Protein AF-A0A0E3UTZ9-F1 (afdb_monomer_lite)

Organism: NCBI:txid187101

Structure (mmCIF, N/CA/C/O backbone):
data_AF-A0A0E3UTZ9-F1
#
_entry.id   AF-A0A0E3UTZ9-F1
#
loop_
_atom_site.group_PDB
_atom_site.id
_atom_site.type_symbol
_atom_site.label_atom_id
_atom_site.label_alt_id
_atom_site.label_comp_id
_atom_site.label_asym_id
_atom_site.label_entity_id
_atom_site.label_seq_id
_atom_site.pdbx_PDB_ins_code
_atom_site.Cartn_x
_atom_site.Cartn_y
_atom_site.Cartn_z
_atom_site.occupancy
_atom_site.B_iso_or_equiv
_atom_site.auth_seq_id
_atom_site.auth_comp_id
_atom_site.auth_asym_id
_atom_site.auth_atom_id
_atom_site.pdbx_PDB_model_num
ATOM 1 N N . MET A 1 1 ? -13.795 -30.213 30.482 1.00 36.94 1 MET A N 1
ATOM 2 C CA . MET A 1 1 ? -14.252 -29.826 31.831 1.00 36.94 1 MET A CA 1
ATOM 3 C C . MET A 1 1 ? -15.065 -28.550 31.683 1.00 36.94 1 MET A C 1
ATOM 5 O O . MET A 1 1 ? -14.482 -27.525 31.380 1.00 36.94 1 MET A O 1
ATOM 9 N N . ILE A 1 2 ? -16.393 -28.628 31.781 1.00 36.03 2 ILE A N 1
ATOM 10 C CA . ILE A 1 2 ? -17.284 -27.464 31.931 1.00 36.03 2 ILE A CA 1
ATOM 11 C C . ILE A 1 2 ? -18.056 -27.757 33.219 1.00 36.03 2 ILE A C 1
ATOM 13 O O . ILE A 1 2 ? -19.123 -28.358 33.178 1.00 36.03 2 ILE A O 1
ATOM 17 N N . THR A 1 3 ? -17.441 -27.513 34.377 1.00 39.97 3 THR A N 1
ATOM 18 C CA . THR A 1 3 ? -18.009 -27.911 35.681 1.00 39.97 3 THR A CA 1
ATOM 19 C C . THR A 1 3 ? -18.808 -26.800 36.362 1.00 39.97 3 THR A C 1
ATOM 21 O O . THR A 1 3 ? -19.448 -27.060 37.374 1.00 39.97 3 THR A O 1
ATOM 24 N N . SER A 1 4 ? -18.854 -25.588 35.801 1.00 53.56 4 SER A N 1
ATOM 25 C CA . SER A 1 4 ? -19.765 -24.533 36.256 1.00 53.56 4 SER A CA 1
ATOM 26 C C . SER A 1 4 ? -20.076 -23.536 35.134 1.00 53.56 4 SER A C 1
ATOM 28 O O . SER A 1 4 ? -19.245 -22.721 34.741 1.00 53.56 4 SER A O 1
ATOM 30 N N . VAL A 1 5 ? -21.301 -23.600 34.610 1.00 53.91 5 VAL A N 1
ATOM 31 C CA . VAL A 1 5 ? -21.912 -22.490 33.866 1.00 53.91 5 VAL A CA 1
ATOM 32 C C . VAL A 1 5 ? -22.818 -21.777 34.858 1.00 53.91 5 VAL A C 1
ATOM 34 O O . VAL A 1 5 ? -23.800 -22.358 35.315 1.00 53.91 5 VAL A O 1
ATOM 37 N N . GLY A 1 6 ? -22.449 -20.562 35.258 1.00 55.81 6 GLY A N 1
ATOM 38 C CA . GLY A 1 6 ? -23.242 -19.745 36.171 1.00 55.81 6 GLY A CA 1
ATOM 39 C C . GLY A 1 6 ? -23.854 -18.554 35.445 1.00 55.81 6 GLY A C 1
ATOM 40 O O . GLY A 1 6 ? -23.197 -17.926 34.616 1.00 55.81 6 GLY A O 1
ATOM 41 N N . TYR A 1 7 ? -25.093 -18.207 35.787 1.00 58.12 7 TYR A N 1
ATOM 42 C CA . TYR A 1 7 ? -25.580 -16.848 35.560 1.00 58.12 7 TYR A CA 1
ATOM 43 C C . TYR A 1 7 ? -24.961 -15.924 36.609 1.00 58.12 7 TYR A C 1
ATOM 45 O O . TYR A 1 7 ? -24.651 -16.350 37.729 1.00 58.12 7 TYR A O 1
ATOM 53 N N . ALA A 1 8 ? -24.757 -14.657 36.260 1.00 57.50 8 ALA A N 1
ATOM 54 C CA . ALA A 1 8 ? -24.293 -13.674 37.224 1.00 57.50 8 ALA A CA 1
ATOM 55 C C . ALA A 1 8 ? -25.352 -13.473 38.325 1.00 57.50 8 ALA A C 1
ATOM 57 O O . ALA A 1 8 ? -26.306 -12.725 38.158 1.00 57.50 8 ALA A O 1
ATOM 58 N N . ASP A 1 9 ? -25.187 -14.165 39.453 1.00 49.84 9 ASP A N 1
ATOM 59 C CA . ASP A 1 9 ? -26.020 -13.990 40.646 1.00 49.84 9 ASP A CA 1
ATOM 60 C C . ASP A 1 9 ? -25.727 -12.620 41.280 1.00 49.84 9 ASP A C 1
ATOM 62 O O . ASP A 1 9 ? -24.801 -12.472 42.088 1.00 49.84 9 ASP A O 1
ATOM 66 N N . THR A 1 10 ? -26.436 -11.587 40.818 1.00 54.41 10 THR A N 1
ATOM 67 C CA . THR A 1 10 ? -26.359 -10.223 41.345 1.00 54.41 10 THR A CA 1
ATOM 68 C C . THR A 1 10 ? -27.763 -9.655 41.563 1.00 54.41 10 THR A C 1
ATOM 70 O O . THR A 1 10 ? -28.728 -10.042 40.914 1.00 54.41 10 THR A O 1
ATOM 73 N N . LYS A 1 11 ? -27.903 -8.693 42.481 1.00 48.69 11 LYS A N 1
ATOM 74 C CA . LYS A 1 11 ? -29.161 -7.941 42.646 1.00 48.69 11 LYS A CA 1
ATOM 75 C C . LYS A 1 11 ? -29.351 -6.855 41.572 1.00 48.69 11 LYS A C 1
ATOM 77 O O . LYS A 1 11 ? -30.368 -6.167 41.592 1.00 48.69 11 LYS A O 1
ATOM 82 N N . ASP A 1 12 ? -28.386 -6.681 40.666 1.00 56.22 12 ASP A N 1
ATOM 83 C CA . ASP A 1 12 ? -28.421 -5.672 39.611 1.00 56.22 12 ASP A CA 1
ATOM 84 C C . ASP A 1 12 ? -29.036 -6.274 38.338 1.00 56.22 12 ASP A C 1
ATOM 86 O O . ASP A 1 12 ? -28.449 -7.133 37.678 1.00 56.22 12 ASP A O 1
ATOM 90 N N . PHE A 1 13 ? -30.235 -5.806 37.982 1.00 55.22 13 PHE A N 1
ATOM 91 C CA . PHE A 1 13 ? -30.976 -6.250 36.795 1.00 55.22 13 PHE A CA 1
ATOM 92 C C . PHE A 1 13 ? -30.159 -6.127 35.495 1.00 55.22 13 PHE A C 1
ATOM 94 O O . PHE A 1 13 ? -30.425 -6.838 34.528 1.00 55.22 13 PHE A O 1
ATOM 101 N N . VAL A 1 14 ? -29.149 -5.250 35.470 1.00 58.44 14 VAL A N 1
ATOM 102 C CA . VAL A 1 14 ? -28.264 -5.050 34.317 1.00 58.44 14 VAL A CA 1
ATOM 103 C C . VAL A 1 14 ? -27.246 -6.185 34.151 1.00 58.44 14 VAL A C 1
ATOM 105 O O . VAL A 1 14 ? -26.735 -6.369 33.057 1.00 58.44 14 VAL A O 1
ATOM 108 N N . ILE A 1 15 ? -26.954 -6.982 35.179 1.00 60.25 15 ILE A N 1
ATOM 109 C CA . ILE A 1 15 ? -25.893 -8.004 35.117 1.00 60.25 15 ILE A CA 1
ATOM 110 C C . ILE A 1 15 ? -26.485 -9.423 34.982 1.00 60.25 15 ILE A C 1
ATOM 112 O O . ILE A 1 15 ? -25.818 -10.331 34.484 1.00 60.25 15 ILE A O 1
ATOM 116 N N . ASN A 1 16 ? -27.765 -9.610 35.323 1.00 60.16 16 ASN A N 1
ATOM 117 C CA . ASN A 1 16 ? -28.426 -10.920 35.458 1.00 60.16 16 ASN A CA 1
ATOM 118 C C . ASN A 1 16 ? -28.477 -11.804 34.197 1.00 60.16 16 ASN A C 1
ATOM 120 O O . ASN A 1 16 ? -28.727 -13.000 34.317 1.00 60.16 16 ASN A O 1
ATOM 124 N N . ASN A 1 17 ? -28.194 -11.265 33.008 1.00 73.56 17 ASN A N 1
ATOM 125 C CA . ASN A 1 17 ? -28.229 -12.026 31.751 1.00 73.56 17 ASN A CA 1
ATOM 126 C C . ASN A 1 17 ? -26.839 -12.369 31.188 1.00 73.56 17 ASN A C 1
ATOM 128 O O . ASN A 1 17 ? -26.723 -12.720 30.016 1.00 73.56 17 ASN A O 1
ATOM 132 N N . ASN A 1 18 ? -25.774 -12.236 31.979 1.00 79.94 18 ASN A N 1
ATOM 133 C CA . ASN A 1 18 ? -24.441 -12.672 31.564 1.00 79.94 18 ASN A CA 1
ATOM 134 C C . ASN A 1 18 ? -24.238 -14.170 31.836 1.00 79.94 18 ASN A C 1
ATOM 136 O O . ASN A 1 18 ? -24.631 -14.671 32.893 1.00 79.94 18 ASN A O 1
ATOM 140 N N . ILE A 1 19 ? -23.575 -14.859 30.905 1.00 83.06 19 ILE A N 1
ATOM 141 C CA . ILE A 1 19 ? -23.063 -16.225 31.073 1.00 83.06 19 ILE A CA 1
ATOM 142 C C . ILE A 1 19 ? -21.615 -16.115 31.545 1.00 83.06 19 ILE A C 1
ATOM 144 O O . ILE A 1 19 ? -20.785 -15.556 30.830 1.00 83.06 19 ILE A O 1
ATOM 148 N N . ILE A 1 20 ? -21.307 -16.647 32.730 1.00 79.06 20 ILE A N 1
ATOM 149 C CA . ILE A 1 20 ? -19.960 -16.596 33.310 1.00 79.06 20 ILE A CA 1
ATOM 150 C C . ILE A 1 20 ? -19.434 -18.022 33.510 1.00 79.06 20 ILE A C 1
ATOM 152 O O . ILE A 1 20 ? -20.019 -18.824 34.244 1.00 79.06 20 ILE A O 1
ATOM 156 N N . PHE A 1 21 ? -18.317 -18.324 32.853 1.00 75.25 21 PHE A N 1
ATOM 157 C CA . PHE A 1 21 ? -17.536 -19.544 33.023 1.00 75.25 21 PHE A CA 1
ATOM 158 C C . PHE A 1 21 ? -16.412 -19.279 34.030 1.00 75.25 21 PHE A C 1
ATOM 160 O O . PHE A 1 21 ? -15.564 -18.431 33.776 1.00 75.25 21 PHE A O 1
ATOM 167 N N . GLU A 1 22 ? -16.398 -20.016 35.147 1.00 65.06 22 GLU A N 1
ATOM 168 C CA . GLU A 1 22 ? -15.426 -19.851 36.245 1.00 65.06 22 GLU A CA 1
ATOM 169 C C . GLU A 1 22 ? -15.407 -18.433 36.847 1.00 65.06 22 GLU A C 1
ATOM 171 O O . GLU A 1 22 ? -14.593 -17.586 36.498 1.00 65.06 22 GLU A O 1
ATOM 176 N N . LYS A 1 23 ? -16.307 -18.181 37.805 1.00 56.62 23 LYS A N 1
ATOM 177 C CA . LYS A 1 23 ? -16.345 -16.920 38.560 1.00 56.62 23 LYS A CA 1
ATOM 178 C C . LYS A 1 23 ? -15.032 -16.743 39.334 1.00 56.62 23 LYS A C 1
ATOM 180 O O . LYS A 1 23 ? -14.630 -17.669 40.042 1.00 56.62 23 LYS A O 1
ATOM 185 N N . SER A 1 24 ? -14.410 -15.564 39.264 1.00 55.50 24 SER A N 1
ATOM 186 C CA . SER A 1 24 ? -13.314 -15.189 40.169 1.00 55.50 24 SER A CA 1
ATOM 187 C C . SER A 1 24 ? -13.641 -15.580 41.621 1.00 55.50 24 SER A C 1
ATOM 189 O O . SER A 1 24 ? -14.687 -15.199 42.156 1.00 55.50 24 SER A O 1
ATOM 191 N N . HIS A 1 25 ? -12.744 -16.327 42.279 1.00 53.25 25 HIS A N 1
ATOM 192 C CA . HIS A 1 25 ? -12.893 -16.710 43.691 1.00 53.25 25 HIS A CA 1
ATOM 193 C C . HIS A 1 25 ? -12.914 -15.494 44.640 1.00 53.25 25 HIS A C 1
ATOM 195 O O . HIS A 1 25 ? -13.380 -15.603 45.774 1.00 53.25 25 HIS A O 1
ATOM 201 N N . GLU A 1 26 ? -12.488 -14.319 44.165 1.00 54.34 26 GLU A N 1
ATOM 202 C CA . GLU A 1 26 ? -12.546 -13.052 44.888 1.00 54.34 26 GLU A CA 1
ATOM 203 C C . GLU A 1 26 ? -13.615 -12.127 44.282 1.00 54.34 26 GLU A C 1
ATOM 205 O O . GLU A 1 26 ? -13.576 -11.781 43.099 1.00 54.34 26 GLU A O 1
ATOM 210 N N . LYS A 1 27 ? -14.576 -11.692 45.111 1.00 49.09 27 LYS A N 1
ATOM 211 C CA . LYS A 1 27 ? -15.790 -10.938 44.727 1.00 49.09 27 LYS A CA 1
ATOM 212 C C . LYS A 1 27 ? -15.561 -9.567 44.053 1.00 49.09 27 LYS A C 1
ATOM 214 O O . LYS A 1 27 ? -16.542 -8.941 43.670 1.00 49.09 27 LYS A O 1
ATOM 219 N N . ASN A 1 28 ? -14.320 -9.095 43.910 1.00 49.78 28 ASN A N 1
ATOM 220 C CA . ASN A 1 28 ? -14.017 -7.689 43.605 1.00 49.78 28 ASN A CA 1
ATOM 221 C C . ASN A 1 28 ? -13.302 -7.416 42.269 1.00 49.78 28 ASN A C 1
ATOM 223 O O . ASN A 1 28 ? -13.033 -6.250 41.990 1.00 49.78 28 ASN A O 1
ATOM 227 N N . TYR A 1 29 ? -12.978 -8.422 41.448 1.00 52.50 29 TYR A N 1
ATOM 228 C CA . TYR A 1 29 ? -12.085 -8.190 40.296 1.00 52.50 29 TYR A CA 1
ATOM 229 C C . TYR A 1 29 ? -12.728 -8.231 38.907 1.00 52.50 29 TYR A C 1
ATOM 231 O O . TYR A 1 29 ? -12.148 -7.694 37.964 1.00 52.50 29 TYR A O 1
ATOM 239 N N . GLU A 1 30 ? -13.918 -8.809 38.753 1.00 59.84 30 GLU A N 1
ATOM 240 C CA . GLU A 1 30 ? -14.678 -8.690 37.505 1.00 59.84 30 GLU A CA 1
ATOM 241 C C . GLU A 1 30 ? -15.549 -7.428 37.563 1.00 59.84 30 GLU A C 1
ATOM 243 O O . GLU A 1 30 ? -16.497 -7.350 38.347 1.00 59.84 30 GLU A O 1
ATOM 248 N N . LYS A 1 31 ? -15.227 -6.419 36.742 1.00 72.44 31 LYS A N 1
ATOM 249 C CA . LYS A 1 31 ? -16.057 -5.211 36.594 1.00 72.44 31 LYS A CA 1
ATOM 250 C C . LYS A 1 31 ? -16.948 -5.392 35.372 1.00 72.44 31 LYS A C 1
ATOM 252 O O . LYS A 1 31 ? -16.481 -5.228 34.251 1.00 72.44 31 LYS A O 1
ATOM 257 N N . LEU A 1 32 ? -18.213 -5.737 35.601 1.00 73.81 32 LEU A N 1
ATOM 258 C CA . LEU A 1 32 ? -19.210 -5.974 34.556 1.00 73.81 32 LEU A CA 1
ATOM 259 C C . LEU A 1 32 ? -20.361 -4.989 34.729 1.00 73.81 32 LEU A C 1
ATOM 261 O O . LEU A 1 32 ? -21.049 -5.019 35.748 1.00 73.81 32 LEU A O 1
ATOM 265 N N . VAL A 1 33 ? -20.559 -4.097 33.757 1.00 74.81 33 VAL A N 1
ATOM 266 C CA . VAL A 1 33 ? -21.570 -3.028 33.859 1.00 74.81 33 VAL A CA 1
ATOM 267 C C . VAL A 1 33 ? -22.742 -3.162 32.874 1.00 74.81 33 VAL A C 1
ATOM 269 O O . VAL A 1 33 ? -23.566 -2.248 32.824 1.00 74.81 33 VAL A O 1
ATOM 272 N N . SER A 1 34 ? -22.825 -4.274 32.131 1.00 79.12 34 SER A N 1
ATOM 273 C CA . SER A 1 34 ? -23.820 -4.559 31.076 1.00 79.12 34 SER A CA 1
ATOM 274 C C . SER A 1 34 ? -24.306 -6.020 31.066 1.00 79.12 34 SER A C 1
ATOM 276 O O . SER A 1 34 ? -23.832 -6.837 31.864 1.00 79.12 34 SER A O 1
ATOM 278 N N . ARG A 1 35 ? -25.249 -6.348 30.164 1.00 82.88 35 ARG A N 1
ATOM 279 C CA . ARG A 1 35 ? -25.970 -7.637 30.076 1.00 82.88 35 ARG A CA 1
ATOM 280 C C . ARG A 1 35 ? -25.623 -8.421 28.807 1.00 82.88 35 ARG A C 1
ATOM 282 O O . ARG A 1 35 ? -25.023 -7.910 27.869 1.00 82.88 35 ARG A O 1
ATOM 289 N N . ASN A 1 36 ? -26.111 -9.663 28.744 1.00 86.62 36 ASN A N 1
ATOM 290 C CA . ASN A 1 36 ? -26.059 -10.533 27.565 1.00 86.62 36 ASN A CA 1
ATOM 291 C C . ASN A 1 36 ? -24.631 -10.817 27.066 1.00 86.62 36 ASN A C 1
ATOM 293 O O . ASN A 1 36 ? -24.424 -11.014 25.871 1.00 86.62 36 ASN A O 1
ATOM 297 N N . ASN A 1 37 ? -23.646 -10.820 27.961 1.00 88.81 37 ASN A N 1
ATOM 298 C CA . ASN A 1 37 ? -22.258 -11.128 27.637 1.00 88.81 37 ASN A CA 1
ATOM 299 C C . ASN A 1 37 ? -21.919 -12.583 27.977 1.00 88.81 37 ASN A C 1
ATOM 301 O O . ASN A 1 37 ? -22.504 -13.179 28.883 1.00 88.81 37 ASN A O 1
ATOM 305 N N . VAL A 1 38 ? -20.924 -13.127 27.283 1.00 90.88 38 VAL A N 1
ATOM 306 C CA . VAL A 1 38 ? -20.290 -14.412 27.587 1.00 90.88 38 VAL A CA 1
ATOM 307 C C . VAL A 1 38 ? -18.896 -14.131 28.114 1.00 90.88 38 VAL A C 1
ATOM 309 O O . VAL A 1 38 ? -18.086 -13.539 27.409 1.00 90.88 38 VAL A O 1
ATOM 312 N N . ILE A 1 39 ? -18.608 -14.525 29.349 1.00 87.31 39 ILE A N 1
ATOM 313 C CA . ILE A 1 39 ? -17.356 -14.190 30.028 1.00 87.31 39 ILE A CA 1
ATOM 314 C C . ILE A 1 39 ? -16.730 -15.467 30.569 1.00 87.31 39 ILE A C 1
ATOM 316 O O . ILE A 1 39 ? -17.423 -16.305 31.138 1.00 87.31 39 ILE A O 1
ATOM 320 N N . GLY A 1 40 ? -15.425 -15.631 30.396 1.00 84.62 40 GLY A N 1
ATOM 321 C CA . GLY A 1 40 ? -14.689 -16.770 30.928 1.00 84.62 40 GLY A CA 1
ATOM 322 C C . GLY A 1 40 ? -13.265 -16.405 31.313 1.00 84.62 40 GLY A C 1
ATOM 323 O O . GLY A 1 40 ? -12.587 -15.686 30.579 1.00 84.62 40 GLY A O 1
ATOM 324 N N . GLY A 1 41 ? -12.798 -16.928 32.445 1.00 81.06 41 GLY A N 1
ATOM 325 C CA . GLY A 1 41 ? -11.501 -16.582 33.031 1.00 81.06 41 GLY A CA 1
ATOM 326 C C . GLY A 1 41 ? -11.592 -15.440 34.047 1.00 81.06 41 GLY A C 1
ATOM 327 O O . GLY A 1 41 ? -12.670 -14.943 34.349 1.00 81.06 41 GLY A O 1
ATOM 328 N N . ILE A 1 42 ? -10.443 -15.027 34.586 1.00 80.62 42 ILE A N 1
ATOM 329 C CA . ILE A 1 42 ? -10.375 -14.133 35.753 1.00 80.62 42 ILE A CA 1
ATOM 330 C C . ILE A 1 42 ? -10.092 -12.670 35.389 1.00 80.62 42 ILE A C 1
ATOM 332 O O . ILE A 1 42 ? -9.350 -12.378 34.450 1.00 80.62 42 ILE A O 1
ATOM 336 N N . ASN A 1 43 ? -10.595 -11.745 36.211 1.00 83.50 43 ASN A N 1
ATOM 337 C CA . ASN A 1 43 ? -10.244 -10.315 36.188 1.00 83.50 43 ASN A CA 1
ATOM 338 C C . ASN A 1 43 ? -10.572 -9.607 34.864 1.00 83.50 43 ASN A C 1
ATOM 340 O O . ASN A 1 43 ? -9.842 -8.716 34.422 1.00 83.50 43 ASN A O 1
ATOM 344 N N . ASN A 1 44 ? -11.661 -10.024 34.223 1.00 87.75 44 ASN A N 1
ATOM 345 C CA . ASN A 1 44 ? -12.154 -9.402 33.003 1.00 87.75 44 ASN A CA 1
ATOM 346 C C . ASN A 1 44 ? -12.944 -8.123 33.306 1.00 87.75 44 ASN A C 1
ATOM 348 O O . ASN A 1 44 ? -13.624 -8.013 34.329 1.00 87.75 44 ASN A O 1
ATOM 352 N N . ILE A 1 45 ? -12.854 -7.149 32.403 1.00 89.25 45 ILE A N 1
ATOM 353 C CA . ILE A 1 45 ? -13.509 -5.845 32.541 1.00 89.25 45 ILE A CA 1
ATOM 354 C C . ILE A 1 45 ? -14.383 -5.592 31.317 1.00 89.25 45 ILE A C 1
ATOM 356 O O . ILE A 1 45 ? -13.893 -5.616 30.192 1.00 89.25 45 ILE A O 1
ATOM 360 N N . ILE A 1 46 ? -15.656 -5.290 31.552 1.00 89.31 46 ILE A N 1
ATOM 361 C CA . ILE A 1 46 ? -16.585 -4.715 30.579 1.00 89.31 46 ILE A CA 1
ATOM 362 C C . ILE A 1 46 ? -17.121 -3.428 31.201 1.00 89.31 46 ILE A C 1
ATOM 364 O O . ILE A 1 46 ? -17.881 -3.482 32.171 1.00 89.31 46 ILE A O 1
ATOM 368 N N . ASP A 1 47 ? -16.679 -2.278 30.689 1.00 87.62 47 ASP A N 1
ATOM 369 C CA . ASP A 1 47 ? -16.870 -0.993 31.365 1.00 87.62 47 ASP A CA 1
ATOM 370 C C . ASP A 1 47 ? -17.047 0.203 30.413 1.00 87.62 47 ASP A C 1
ATOM 372 O O . ASP A 1 47 ? -16.651 0.184 29.247 1.00 87.62 47 ASP A O 1
ATOM 376 N N . ASP A 1 48 ? -17.640 1.273 30.937 1.00 84.88 48 ASP A N 1
ATOM 377 C CA . ASP A 1 48 ? -17.830 2.562 30.269 1.00 84.88 48 ASP A CA 1
ATOM 378 C C . ASP A 1 48 ? -17.242 3.667 31.154 1.00 84.88 48 ASP A C 1
ATOM 380 O O . ASP A 1 48 ? -17.974 4.317 31.908 1.00 84.88 48 ASP A O 1
ATOM 384 N N . PRO A 1 49 ? -15.918 3.894 31.094 1.00 80.38 49 PRO A N 1
ATOM 385 C CA . PRO A 1 49 ? -15.278 4.919 31.913 1.00 80.38 49 PRO A CA 1
ATOM 386 C C . PRO A 1 49 ? -15.791 6.329 31.583 1.00 80.38 49 PRO A C 1
ATOM 388 O O . PRO A 1 49 ? -15.741 7.218 32.425 1.00 80.38 49 PRO A O 1
ATOM 391 N N . ILE A 1 50 ? -16.337 6.539 30.380 1.00 80.94 50 ILE A N 1
ATOM 392 C CA . ILE A 1 50 ? -16.827 7.846 29.932 1.00 80.94 50 ILE A CA 1
ATOM 393 C C . ILE A 1 50 ? -18.141 8.204 30.629 1.00 80.94 50 ILE A C 1
ATOM 395 O O . ILE A 1 50 ? -18.360 9.370 30.959 1.00 80.94 50 ILE A O 1
ATOM 399 N N . LEU A 1 51 ? -19.011 7.229 30.906 1.00 86.25 51 LEU A N 1
ATOM 400 C CA . LEU A 1 51 ? -20.282 7.488 31.583 1.00 86.25 51 LEU A CA 1
ATOM 401 C C . LEU A 1 51 ? -20.093 8.128 32.964 1.00 86.25 51 LEU A C 1
ATOM 403 O O . LEU A 1 51 ? -20.857 9.025 33.320 1.00 86.25 51 LEU A O 1
ATOM 407 N N . ASP A 1 52 ? -19.079 7.717 33.724 1.00 87.06 52 ASP A N 1
ATOM 408 C CA . ASP A 1 52 ? -18.801 8.291 35.045 1.00 87.06 52 ASP A CA 1
ATOM 409 C C . ASP A 1 52 ? -18.466 9.790 34.953 1.00 87.06 52 ASP A C 1
ATOM 411 O O . ASP A 1 52 ? -18.963 10.593 35.750 1.00 87.06 52 ASP A O 1
ATOM 415 N N . ILE A 1 53 ? -17.708 10.183 33.926 1.00 85.94 53 ILE A N 1
ATOM 416 C CA . ILE A 1 53 ? -17.360 11.580 33.631 1.00 85.94 53 ILE A CA 1
ATOM 417 C C . ILE A 1 53 ? -18.611 12.375 33.259 1.00 85.94 53 ILE A C 1
ATOM 419 O O . ILE A 1 53 ? -18.829 13.478 33.770 1.00 85.94 53 ILE A O 1
ATOM 423 N N . VAL A 1 54 ? -19.447 11.813 32.381 1.00 88.75 54 VAL A N 1
ATOM 424 C CA . VAL A 1 54 ? -20.680 12.457 31.910 1.00 88.75 54 VAL A CA 1
ATOM 425 C C . VAL A 1 54 ? -21.644 12.675 33.077 1.00 88.75 54 VAL A C 1
ATOM 427 O O . VAL A 1 54 ? -22.172 13.773 33.234 1.00 88.75 54 VAL A O 1
ATOM 430 N N . VAL A 1 55 ? -21.833 11.671 33.939 1.00 91.62 55 VAL A N 1
ATOM 431 C CA . VAL A 1 55 ? -22.718 11.758 35.114 1.00 91.62 55 VAL A CA 1
ATOM 432 C C . VAL A 1 55 ? -22.210 12.788 36.120 1.00 91.62 55 VAL A C 1
ATOM 434 O O . VAL A 1 55 ? -22.985 13.637 36.557 1.00 91.62 55 VAL A O 1
ATOM 437 N N . LYS A 1 56 ? -20.904 12.802 36.417 1.00 92.75 56 LYS A N 1
ATOM 438 C CA . LYS A 1 56 ? -20.289 13.808 37.302 1.00 92.75 56 LYS A CA 1
ATOM 439 C C . LYS A 1 56 ? -20.506 15.243 36.807 1.00 92.75 56 LYS A C 1
ATOM 441 O O . LYS A 1 56 ? -20.562 16.175 37.606 1.00 92.75 56 LYS A O 1
ATOM 446 N N . ASN A 1 57 ? -20.639 15.424 35.494 1.00 91.69 57 ASN A N 1
ATOM 447 C CA . ASN A 1 57 ? -20.807 16.721 34.846 1.00 91.69 57 ASN A CA 1
ATOM 448 C C . ASN A 1 57 ? -22.230 16.957 34.301 1.00 91.69 57 ASN A C 1
ATOM 450 O O . ASN A 1 57 ? -22.425 17.881 33.517 1.00 91.69 57 ASN A O 1
ATOM 454 N N . LYS A 1 58 ? -23.242 16.195 34.745 1.00 92.94 58 LYS A N 1
ATOM 455 C CA . LYS A 1 58 ? -24.632 16.216 34.230 1.00 92.94 58 LYS A CA 1
ATOM 456 C C . LYS A 1 58 ? -25.346 17.579 34.223 1.00 92.94 58 LYS A C 1
ATOM 458 O O . LYS A 1 58 ? -26.361 17.734 33.552 1.00 92.94 58 LYS A O 1
ATOM 463 N N . ASN A 1 59 ? -24.832 18.556 34.972 1.00 93.56 59 ASN A N 1
ATOM 464 C CA . ASN A 1 59 ? -25.383 19.913 35.075 1.00 93.56 59 ASN A CA 1
ATOM 465 C C . ASN A 1 59 ? -24.740 20.923 34.106 1.00 93.56 59 ASN A C 1
ATOM 467 O O . ASN A 1 59 ? -25.183 22.070 34.049 1.00 93.56 59 ASN A O 1
ATOM 471 N N . LYS A 1 60 ? -23.696 20.520 33.378 1.00 91.00 60 LYS A N 1
ATOM 472 C CA . LYS A 1 60 ? -22.984 21.348 32.399 1.00 91.00 60 LYS A CA 1
ATOM 473 C C . LYS A 1 60 ? -23.631 21.258 31.013 1.00 91.00 60 LYS A C 1
ATOM 475 O O . LYS A 1 60 ? -24.438 20.365 30.747 1.00 91.00 60 LYS A O 1
ATOM 480 N N . LYS A 1 61 ? -23.272 22.178 30.112 1.00 88.12 61 LYS A N 1
ATOM 481 C CA . LYS A 1 61 ? -23.676 22.093 28.694 1.00 88.12 61 LYS A CA 1
ATOM 482 C C . LYS A 1 61 ? -22.980 20.918 28.000 1.00 88.12 61 LYS A C 1
ATOM 484 O O . LYS A 1 61 ? -21.925 20.471 28.442 1.00 88.12 61 LYS A O 1
ATOM 489 N N . VAL A 1 62 ? -23.547 20.438 26.891 1.00 82.56 62 VAL A N 1
ATOM 490 C CA . VAL A 1 62 ? -23.001 19.306 26.116 1.00 82.56 62 VAL A CA 1
ATOM 491 C C . VAL A 1 62 ? -21.537 19.549 25.736 1.00 82.56 62 VAL A C 1
ATOM 493 O O . VAL A 1 62 ? -20.707 18.661 25.906 1.00 82.56 62 VAL A O 1
ATOM 496 N N . GLU A 1 63 ? -21.217 20.760 25.289 1.00 77.94 63 GLU A N 1
ATOM 497 C CA . GLU A 1 63 ? -19.877 21.201 24.894 1.00 77.94 63 GLU A CA 1
ATOM 498 C C . GLU A 1 63 ? -18.897 21.205 26.078 1.00 77.94 63 GLU A C 1
ATOM 500 O O . GLU A 1 63 ? -17.757 20.777 25.945 1.00 77.94 63 GLU A O 1
ATOM 505 N N . GLU A 1 64 ? -19.352 21.594 27.267 1.00 82.69 64 GLU A N 1
ATOM 506 C CA . GLU A 1 64 ? -18.525 21.602 28.479 1.00 82.69 64 GLU A CA 1
ATOM 507 C C . GLU A 1 64 ? -18.274 20.181 29.015 1.00 82.69 64 GLU A C 1
ATOM 509 O O . GLU A 1 64 ? -17.197 19.888 29.525 1.00 82.69 64 GLU A O 1
ATOM 514 N N . ILE A 1 65 ? -19.251 19.273 28.904 1.00 82.50 65 ILE A N 1
ATOM 515 C CA . ILE A 1 65 ? -19.063 17.850 29.242 1.00 82.50 65 ILE A CA 1
ATOM 516 C C . ILE A 1 65 ? -18.036 17.222 28.295 1.00 82.50 65 ILE A C 1
ATOM 518 O O . ILE A 1 65 ? -17.151 16.485 28.725 1.00 82.50 65 ILE A O 1
ATOM 522 N N . LYS A 1 66 ? -18.150 17.547 27.007 1.00 76.56 66 LYS A N 1
ATOM 523 C CA . LYS A 1 66 ? -17.213 17.177 25.946 1.00 76.56 66 LYS A CA 1
ATOM 524 C C . LYS A 1 66 ? -15.779 17.629 26.264 1.00 76.56 66 LYS A C 1
ATOM 526 O O . LYS A 1 66 ? -14.854 16.819 26.149 1.00 76.56 66 LYS A O 1
ATOM 531 N N . ASP A 1 67 ? -15.608 18.851 26.768 1.00 74.81 67 ASP A N 1
ATOM 532 C CA . ASP A 1 67 ? -14.314 19.354 27.247 1.00 74.81 67 ASP A CA 1
ATOM 533 C C . ASP A 1 67 ? -13.763 18.534 28.430 1.00 74.81 67 ASP A C 1
ATOM 535 O O . ASP A 1 67 ? -12.573 18.220 28.459 1.00 74.81 67 ASP A O 1
ATOM 539 N N . GLU A 1 68 ? -14.599 18.146 29.402 1.00 80.12 68 GLU A N 1
ATOM 540 C CA . GLU A 1 68 ? -14.161 17.334 30.552 1.00 80.12 68 GLU A CA 1
ATOM 541 C C . GLU A 1 68 ? -13.731 15.917 30.151 1.00 80.12 68 GLU A C 1
ATOM 543 O O . GLU A 1 68 ? -12.679 15.455 30.594 1.00 80.12 68 GLU A O 1
ATOM 548 N N . ILE A 1 69 ? -14.484 15.257 29.262 1.00 76.38 69 ILE A N 1
ATOM 549 C CA . ILE A 1 69 ? -14.090 13.958 28.686 1.00 76.38 69 ILE A CA 1
ATOM 550 C C . ILE A 1 69 ? -12.716 14.086 28.021 1.00 76.38 69 ILE A C 1
ATOM 552 O O . ILE A 1 69 ? -11.837 13.246 28.215 1.00 76.38 69 ILE A O 1
ATOM 556 N N . SER A 1 70 ? -12.499 15.168 27.273 1.00 70.56 70 SER A N 1
ATOM 557 C CA . SER A 1 70 ? -11.230 15.375 26.582 1.00 70.56 70 SER A CA 1
ATOM 558 C C . SER A 1 70 ? -10.072 15.725 27.493 1.00 70.56 70 SER A C 1
ATOM 560 O O . SER A 1 70 ? -8.963 15.293 27.200 1.00 70.56 70 SER A O 1
ATOM 562 N N . LYS A 1 71 ? -10.276 16.427 28.614 1.00 72.25 71 LYS A N 1
ATOM 563 C CA . LYS A 1 71 ? -9.214 16.604 29.621 1.00 72.25 71 LYS A CA 1
ATOM 564 C C . LYS A 1 71 ? -8.724 15.254 30.144 1.00 72.25 71 LYS A C 1
ATOM 566 O O . LYS A 1 71 ? -7.517 15.052 30.274 1.00 72.25 71 LYS A O 1
ATOM 571 N N . GLU A 1 72 ? -9.644 14.328 30.400 1.00 72.38 72 GLU A N 1
ATOM 572 C CA . GLU A 1 72 ? -9.314 12.998 30.911 1.00 72.38 72 GLU A CA 1
ATOM 573 C C . GLU A 1 72 ? -8.577 12.146 29.868 1.00 72.38 72 GLU A C 1
ATOM 575 O O . GLU A 1 72 ? -7.529 11.572 30.168 1.00 72.38 72 GLU A O 1
ATOM 580 N N . LEU A 1 73 ? -9.040 12.157 28.613 1.00 66.44 73 LEU A N 1
ATOM 581 C CA . LEU A 1 73 ? -8.369 11.475 27.497 1.00 66.44 73 LEU A CA 1
ATOM 582 C C . LEU A 1 73 ? -7.012 12.115 27.138 1.00 66.44 73 LEU A C 1
ATOM 584 O O . LEU A 1 73 ? -6.046 11.412 26.837 1.00 66.44 73 LEU A O 1
ATOM 588 N N . SER A 1 74 ? -6.907 13.445 27.223 1.00 63.62 74 SER A N 1
ATOM 589 C CA . SER A 1 74 ? -5.698 14.232 26.941 1.00 63.62 74 SER A CA 1
ATOM 590 C C . SER A 1 74 ? -4.542 13.893 27.880 1.00 63.62 74 SER A C 1
ATOM 592 O O . SER A 1 74 ? -3.384 13.939 27.459 1.00 63.62 74 SER A O 1
ATOM 594 N N . ASN A 1 75 ? -4.812 13.572 29.148 1.00 64.81 75 ASN A N 1
ATOM 595 C CA . ASN A 1 75 ? -3.752 13.238 30.104 1.00 64.81 75 ASN A CA 1
ATOM 596 C C . ASN A 1 75 ? -2.899 12.059 29.612 1.00 64.81 75 ASN A C 1
ATOM 598 O O . ASN A 1 75 ? -1.677 12.109 29.711 1.00 64.81 75 ASN A O 1
ATOM 602 N N . LYS A 1 76 ? -3.518 11.080 28.939 1.00 60.88 76 LYS A N 1
ATOM 603 C CA . LYS A 1 76 ? -2.820 9.943 28.323 1.00 60.88 76 LYS A CA 1
ATOM 604 C C . LYS A 1 76 ? -1.909 10.352 27.153 1.00 60.88 76 LYS A C 1
ATOM 606 O O . LYS A 1 76 ? -0.952 9.647 26.857 1.00 60.88 76 LYS A O 1
ATOM 611 N N . TYR A 1 77 ? -2.188 11.470 26.475 1.00 61.53 77 TYR A N 1
ATOM 612 C CA . TYR A 1 77 ? -1.413 11.944 25.320 1.00 61.53 77 TYR A CA 1
ATOM 613 C C . TYR A 1 77 ? -0.281 12.899 25.697 1.00 61.53 77 TYR A C 1
ATOM 615 O O . TYR A 1 77 ? 0.777 12.872 25.065 1.00 61.53 77 TYR A O 1
ATOM 623 N N . LYS A 1 78 ? -0.473 13.723 26.735 1.00 67.19 78 LYS A N 1
ATOM 624 C CA . LYS A 1 78 ? 0.555 14.659 27.223 1.00 67.19 78 LYS A CA 1
ATOM 625 C C . LYS A 1 78 ? 1.866 13.941 27.551 1.00 67.19 78 LYS A C 1
ATOM 627 O O . LYS A 1 78 ? 2.934 14.439 27.213 1.00 67.19 78 LYS A O 1
ATOM 632 N N . GLU A 1 79 ? 1.777 12.732 28.095 1.00 67.31 79 GLU A N 1
ATOM 633 C CA . GLU A 1 79 ? 2.935 11.910 28.464 1.00 67.31 79 GLU A CA 1
ATOM 634 C C . GLU A 1 79 ? 3.681 11.310 27.256 1.00 67.31 79 GLU A C 1
ATOM 636 O O . GLU A 1 79 ? 4.843 10.931 27.370 1.00 67.31 79 GLU A O 1
ATOM 641 N N . THR A 1 80 ? 3.061 11.267 26.071 1.00 70.25 80 THR A N 1
ATOM 642 C CA . THR A 1 80 ? 3.668 10.677 24.859 1.00 70.25 80 THR A CA 1
ATOM 643 C C . THR A 1 80 ? 4.644 11.613 24.141 1.00 70.25 80 THR A C 1
ATOM 645 O O . THR A 1 80 ? 5.424 11.183 23.288 1.00 70.25 80 THR A O 1
ATOM 648 N N . GLY A 1 81 ? 4.568 12.918 24.426 1.00 77.69 81 GLY A N 1
ATOM 649 C CA . GLY A 1 81 ? 5.349 13.946 23.741 1.00 77.69 81 GLY A CA 1
ATOM 650 C C . GLY A 1 81 ? 5.028 14.108 22.249 1.00 77.69 81 GLY A C 1
ATOM 651 O O . GLY A 1 81 ? 5.811 14.732 21.532 1.00 77.69 81 GLY A O 1
ATOM 652 N N . ILE A 1 82 ? 3.924 13.554 21.725 1.00 79.19 82 ILE A N 1
ATOM 653 C CA . ILE A 1 82 ? 3.579 13.776 20.314 1.00 79.19 82 ILE A CA 1
ATOM 654 C C . ILE A 1 82 ? 3.089 15.212 20.085 1.00 79.19 82 ILE A C 1
ATOM 656 O O . ILE A 1 82 ? 3.533 15.829 19.122 1.00 79.19 82 ILE A O 1
ATOM 660 N N . LEU A 1 83 ? 2.222 15.770 20.948 1.00 80.44 83 LEU A N 1
ATOM 661 C CA . LEU A 1 83 ? 1.727 17.150 20.775 1.00 80.44 83 LEU A CA 1
ATOM 662 C C . LEU A 1 83 ? 2.885 18.151 20.726 1.00 80.44 83 LEU A C 1
ATOM 664 O O . LEU A 1 83 ? 2.919 19.006 19.845 1.00 80.44 83 LEU A O 1
ATOM 668 N N . SER A 1 84 ? 3.851 18.012 21.639 1.00 84.38 84 SER A N 1
ATOM 669 C CA . SER A 1 84 ? 5.060 18.837 21.637 1.00 84.38 84 SER A CA 1
ATOM 670 C C . SER A 1 84 ? 5.865 18.639 20.354 1.00 84.38 84 SER A C 1
ATOM 672 O O . SER A 1 84 ? 6.225 19.621 19.718 1.00 84.38 84 SER A O 1
ATOM 674 N N . THR A 1 85 ? 6.040 17.395 19.893 1.00 86.94 85 THR A N 1
ATOM 675 C CA . THR A 1 85 ? 6.749 17.116 18.631 1.00 86.94 85 THR A CA 1
ATOM 676 C C . THR A 1 85 ? 6.055 17.748 17.420 1.00 86.94 85 THR A C 1
ATOM 678 O O . THR A 1 85 ? 6.731 18.280 16.541 1.00 86.94 85 THR A O 1
ATOM 681 N N . ILE A 1 86 ? 4.720 17.707 17.353 1.00 87.38 86 ILE A N 1
ATOM 682 C CA . ILE A 1 86 ? 3.947 18.338 16.274 1.00 87.38 86 ILE A CA 1
ATOM 683 C C . ILE A 1 86 ? 4.144 19.856 16.310 1.00 87.38 86 ILE A C 1
ATOM 685 O O . ILE A 1 86 ? 4.467 20.437 15.277 1.00 87.38 86 ILE A O 1
ATOM 689 N N . LYS A 1 87 ? 4.020 20.485 17.486 1.00 87.44 87 LYS A N 1
ATOM 690 C CA . LYS A 1 87 ? 4.230 21.932 17.666 1.00 87.44 87 LYS A CA 1
ATOM 691 C C . LYS A 1 87 ? 5.646 22.370 17.287 1.00 87.44 87 LYS A C 1
ATOM 693 O O . LYS A 1 87 ? 5.815 23.322 16.537 1.00 87.44 87 LYS A O 1
ATOM 698 N N . GLU A 1 88 ? 6.668 21.634 17.722 1.00 90.62 88 GLU A N 1
ATOM 699 C CA . GLU A 1 88 ? 8.075 21.893 17.373 1.00 90.62 88 GLU A CA 1
ATOM 700 C C . GLU A 1 88 ? 8.346 21.806 15.861 1.00 90.62 88 GLU A C 1
ATOM 702 O O . GLU A 1 88 ? 9.303 22.396 15.359 1.00 90.62 88 GLU A O 1
ATOM 707 N N . ASN A 1 89 ? 7.514 21.066 15.122 1.00 89.62 89 ASN A N 1
ATOM 708 C CA . ASN A 1 89 ? 7.675 20.818 13.692 1.00 89.62 89 ASN A CA 1
ATOM 709 C C . ASN A 1 89 ? 6.530 21.408 12.850 1.00 89.62 89 ASN A C 1
ATOM 711 O O . ASN A 1 89 ? 6.394 21.036 11.686 1.00 89.62 89 ASN A O 1
ATOM 715 N N . GLU A 1 90 ? 5.745 22.353 13.382 1.00 89.06 90 GLU A N 1
ATOM 716 C CA . GLU A 1 90 ? 4.531 22.893 12.739 1.00 89.06 90 GLU A CA 1
ATOM 717 C C . GLU A 1 90 ? 4.778 23.476 11.333 1.00 89.06 90 GLU A C 1
ATOM 719 O O . GLU A 1 90 ? 3.905 23.434 10.463 1.00 89.06 90 GLU A O 1
ATOM 724 N N . LYS A 1 91 ? 6.000 23.969 11.086 1.00 88.06 91 LYS A N 1
ATOM 725 C CA . LYS A 1 91 ? 6.429 24.558 9.808 1.00 88.06 91 LYS A CA 1
ATOM 726 C C . LYS A 1 91 ? 6.746 23.523 8.724 1.00 88.06 91 LYS A C 1
ATOM 728 O O . LYS A 1 91 ? 6.832 23.892 7.556 1.00 88.06 91 LYS A O 1
ATOM 733 N N . LYS A 1 92 ? 6.940 22.250 9.083 1.00 86.44 92 LYS A N 1
ATOM 734 C CA . LYS A 1 92 ? 7.229 21.168 8.128 1.00 86.44 92 LYS A CA 1
ATOM 735 C C . LYS A 1 92 ? 5.962 20.710 7.410 1.00 86.44 92 LYS A C 1
ATOM 737 O O . LYS A 1 92 ? 4.837 20.988 7.839 1.00 86.44 92 LYS A O 1
ATOM 742 N N . SER A 1 93 ? 6.112 19.985 6.307 1.00 81.06 93 SER A N 1
ATOM 743 C CA . SER A 1 93 ? 4.979 19.327 5.656 1.00 81.06 93 SER A CA 1
ATOM 744 C C . SER A 1 93 ? 4.354 18.271 6.579 1.00 81.06 93 SER A C 1
ATOM 746 O O . SER A 1 93 ? 4.994 17.728 7.480 1.00 81.06 93 SER A O 1
ATOM 748 N N . LYS A 1 94 ? 3.074 17.966 6.357 1.00 77.44 94 LYS A N 1
ATOM 749 C CA . LYS A 1 94 ? 2.332 16.976 7.150 1.00 77.44 94 LYS A CA 1
ATOM 750 C C . LYS A 1 94 ? 3.000 15.593 7.105 1.00 77.44 94 LYS A C 1
ATOM 752 O O . LYS A 1 94 ? 3.190 14.974 8.148 1.00 77.44 94 LYS A O 1
ATOM 757 N N . GLY A 1 95 ? 3.461 15.178 5.923 1.00 69.12 95 GLY A N 1
ATOM 758 C CA . GLY A 1 95 ? 4.203 13.929 5.730 1.00 69.12 95 GLY A CA 1
ATOM 759 C C . GLY A 1 95 ? 5.534 13.876 6.490 1.00 69.12 95 GLY A C 1
ATOM 760 O O . GLY A 1 95 ? 5.888 12.833 7.039 1.00 69.12 95 GLY A O 1
ATOM 761 N N . GLU A 1 96 ? 6.260 14.993 6.598 1.00 73.69 96 GLU A N 1
ATOM 762 C CA . GLU A 1 96 ? 7.485 15.060 7.408 1.00 73.69 96 GLU A CA 1
ATOM 763 C C . GLU A 1 96 ? 7.190 14.922 8.904 1.00 73.69 96 GLU A C 1
ATOM 765 O O . GLU A 1 96 ? 7.877 14.166 9.589 1.00 73.69 96 GLU A O 1
ATOM 770 N N . ILE A 1 97 ? 6.158 15.606 9.413 1.00 79.88 97 ILE A N 1
ATOM 771 C CA . ILE A 1 97 ? 5.755 15.507 10.825 1.00 79.88 97 ILE A CA 1
ATOM 772 C C . ILE A 1 97 ? 5.353 14.067 11.155 1.00 79.88 97 ILE A C 1
ATOM 774 O O . ILE A 1 97 ? 5.856 13.499 12.124 1.00 79.88 97 ILE A O 1
ATOM 778 N N . ILE A 1 98 ? 4.521 13.451 10.310 1.00 73.56 98 ILE A N 1
ATOM 779 C CA . ILE A 1 98 ? 4.125 12.039 10.402 1.00 73.56 98 ILE A CA 1
ATOM 780 C C . ILE A 1 98 ? 5.353 11.124 10.454 1.00 73.56 98 ILE A C 1
ATOM 782 O O . ILE A 1 98 ? 5.448 10.253 11.319 1.00 73.56 98 ILE A O 1
ATOM 786 N N . ASN A 1 99 ? 6.332 11.346 9.576 1.00 71.25 99 ASN A N 1
ATOM 787 C CA . ASN A 1 99 ? 7.558 10.556 9.549 1.00 71.25 99 ASN A CA 1
ATOM 788 C C . ASN A 1 99 ? 8.413 10.695 10.815 1.00 71.25 99 ASN A C 1
ATOM 790 O O . ASN A 1 99 ? 9.102 9.740 11.174 1.00 71.25 99 ASN A O 1
ATOM 794 N N . ILE A 1 100 ? 8.373 11.845 11.489 1.00 78.94 100 ILE A N 1
ATOM 795 C CA . ILE A 1 100 ? 9.080 12.077 12.757 1.00 78.94 100 ILE A CA 1
ATOM 796 C C . ILE A 1 100 ? 8.397 11.323 13.904 1.00 78.94 100 ILE A C 1
ATOM 798 O O . ILE A 1 100 ? 9.069 10.744 14.756 1.00 78.94 100 ILE A O 1
ATOM 802 N N . ILE A 1 101 ? 7.063 11.315 13.933 1.00 77.62 101 ILE A N 1
ATOM 803 C CA . ILE A 1 101 ? 6.291 10.743 15.046 1.00 77.62 101 ILE A CA 1
ATOM 804 C C . ILE A 1 101 ? 5.924 9.270 14.848 1.00 77.62 101 ILE A C 1
ATOM 806 O O . ILE A 1 101 ? 5.508 8.636 15.813 1.00 77.62 101 ILE A O 1
ATOM 810 N N . LYS A 1 102 ? 6.122 8.683 13.658 1.00 70.69 102 LYS A N 1
ATOM 811 C CA . LYS A 1 102 ? 5.773 7.274 13.375 1.00 70.69 102 LYS A CA 1
ATOM 812 C C . LYS A 1 102 ? 6.385 6.273 14.358 1.00 70.69 102 LYS A C 1
ATOM 814 O O . LYS A 1 102 ? 5.698 5.356 14.797 1.00 70.69 102 LYS A O 1
ATOM 819 N N . ASP A 1 103 ? 7.642 6.481 14.752 1.00 64.88 103 ASP A N 1
ATOM 820 C CA . ASP A 1 103 ? 8.337 5.592 15.689 1.00 64.88 103 ASP A CA 1
ATOM 821 C C . ASP A 1 103 ? 7.724 5.733 17.098 1.00 64.88 103 ASP A C 1
ATOM 823 O O . ASP A 1 103 ? 7.572 4.743 17.814 1.00 64.88 103 ASP A O 1
ATOM 827 N N . LYS A 1 104 ? 7.261 6.941 17.461 1.00 69.56 104 LYS A N 1
ATOM 828 C CA . LYS A 1 104 ? 6.526 7.198 18.711 1.00 69.56 104 LYS A CA 1
ATOM 829 C C . LYS A 1 104 ? 5.133 6.566 18.689 1.00 69.56 104 LYS A C 1
ATOM 831 O O . LYS A 1 104 ? 4.733 5.987 19.689 1.00 69.56 104 LYS A O 1
ATOM 836 N N . LEU A 1 105 ? 4.430 6.598 17.553 1.00 62.97 105 LEU A N 1
ATOM 837 C CA . LEU A 1 105 ? 3.096 5.998 17.391 1.00 62.97 105 LEU A CA 1
ATOM 838 C C . LEU A 1 105 ? 3.097 4.484 17.619 1.00 62.97 105 LEU A C 1
ATOM 840 O O . LEU A 1 105 ? 2.146 3.943 18.172 1.00 62.97 105 LEU A O 1
ATOM 844 N N . SER A 1 106 ? 4.192 3.802 17.272 1.00 56.53 106 SER A N 1
ATOM 845 C CA . SER A 1 106 ? 4.328 2.357 17.483 1.00 56.53 106 SER A CA 1
ATOM 846 C C . SER A 1 106 ? 4.259 1.923 18.960 1.00 56.53 106 SER A C 1
ATOM 848 O O . SER A 1 106 ? 3.912 0.764 19.232 1.00 56.53 106 SER A O 1
ATOM 850 N N . ASN A 1 107 ? 4.543 2.857 19.879 1.00 56.94 107 ASN A N 1
ATOM 851 C CA . ASN A 1 107 ? 4.559 2.679 21.332 1.00 56.94 107 ASN A CA 1
ATOM 852 C C . ASN A 1 107 ? 3.264 3.135 22.015 1.00 56.94 107 ASN A C 1
ATOM 854 O O . ASN A 1 107 ? 3.167 3.057 23.237 1.00 56.94 107 ASN A O 1
ATOM 858 N N . ILE A 1 108 ? 2.283 3.636 21.261 1.00 57.25 108 ILE A N 1
ATOM 859 C CA . ILE A 1 108 ? 1.100 4.265 21.841 1.00 57.25 108 ILE A CA 1
ATOM 860 C C . ILE A 1 108 ? -0.128 3.430 21.495 1.00 57.25 108 ILE A C 1
ATOM 862 O O . ILE A 1 108 ? -0.507 3.269 20.337 1.00 57.25 108 ILE A O 1
ATOM 866 N N . ASP A 1 109 ? -0.760 2.897 22.534 1.00 52.62 109 ASP A N 1
ATOM 867 C CA . ASP A 1 109 ? -1.965 2.087 22.408 1.00 52.62 109 ASP A CA 1
ATOM 868 C C . ASP A 1 109 ? -3.204 2.969 22.180 1.00 52.62 109 ASP A C 1
ATOM 870 O O . ASP A 1 109 ? -3.612 3.717 23.081 1.00 52.62 109 ASP A O 1
ATOM 874 N N . GLY A 1 110 ? -3.826 2.819 21.003 1.00 53.06 110 GLY A N 1
ATOM 875 C CA . GLY A 1 110 ? -5.202 3.254 20.724 1.00 53.06 110 GLY A CA 1
ATOM 876 C C . GLY A 1 110 ? -5.400 4.550 19.930 1.00 53.06 110 GLY A C 1
ATOM 877 O O . GLY A 1 110 ? -6.351 5.263 20.237 1.00 53.06 110 GLY A O 1
ATOM 878 N N . TYR A 1 111 ? -4.543 4.894 18.955 1.00 58.03 111 TYR A N 1
ATOM 879 C CA . TYR A 1 111 ? -4.669 6.173 18.229 1.00 58.03 111 TYR A CA 1
ATOM 880 C C . TYR A 1 111 ? -4.495 6.079 16.702 1.00 58.03 111 TYR A C 1
ATOM 882 O O . TYR A 1 111 ? -3.735 5.254 16.196 1.00 58.03 111 TYR A O 1
ATOM 890 N N . ASP A 1 112 ? -5.211 6.964 15.988 1.00 57.84 112 ASP A N 1
ATOM 891 C CA . ASP A 1 112 ? -5.273 7.102 14.520 1.00 57.84 112 ASP A CA 1
ATOM 892 C C . ASP A 1 112 ? -4.264 8.086 13.945 1.00 57.84 112 ASP A C 1
ATOM 894 O O . ASP A 1 112 ? -4.070 9.179 14.477 1.00 57.84 112 ASP A O 1
ATOM 898 N N . PHE A 1 113 ? -3.753 7.774 12.755 1.00 58.69 113 PHE A N 1
ATOM 899 C CA . PHE A 1 113 ? -3.173 8.779 11.873 1.00 58.69 113 PHE A CA 1
ATOM 900 C C . PHE A 1 113 ? -4.171 9.878 11.510 1.00 58.69 113 PHE A C 1
ATOM 902 O O . PHE A 1 113 ? -3.743 11.006 11.361 1.00 58.69 113 PHE A O 1
ATOM 909 N N . LYS A 1 114 ? -5.487 9.626 11.466 1.00 60.50 114 LYS A N 1
ATOM 910 C CA . LYS A 1 114 ? -6.499 10.687 11.311 1.00 60.50 114 LYS A CA 1
ATOM 911 C C . LYS A 1 114 ? -6.550 11.647 12.505 1.00 60.50 114 LYS A C 1
ATOM 913 O O . LYS A 1 114 ? -6.733 12.847 12.314 1.00 60.50 114 LYS A O 1
ATOM 918 N N . PHE A 1 115 ? -6.395 11.136 13.725 1.00 68.81 115 PHE A N 1
ATOM 919 C CA . PHE A 1 115 ? -6.281 11.944 14.940 1.00 68.81 115 PHE A CA 1
ATOM 920 C C . PHE A 1 115 ? -5.014 12.800 14.845 1.00 68.81 115 PHE A C 1
ATOM 922 O O . PHE A 1 115 ? -5.076 14.011 15.009 1.00 68.81 115 PHE A O 1
ATOM 929 N N . ILE A 1 116 ? -3.887 12.187 14.480 1.00 73.12 116 ILE A N 1
ATOM 930 C CA . ILE A 1 116 ? -2.610 12.878 14.275 1.00 73.12 116 ILE A CA 1
ATOM 931 C C . ILE A 1 116 ? -2.700 13.918 13.161 1.00 73.12 116 ILE A C 1
ATOM 933 O O . ILE A 1 116 ? -2.214 15.028 13.322 1.00 73.12 116 ILE A O 1
ATOM 937 N N . ASP A 1 117 ? -3.357 13.583 12.063 1.00 73.00 117 ASP A N 1
ATOM 938 C CA . ASP A 1 117 ? -3.585 14.446 10.918 1.00 73.00 117 ASP A CA 1
ATOM 939 C C . ASP A 1 117 ? -4.415 15.659 11.299 1.00 73.00 117 ASP A C 1
ATOM 941 O O . ASP A 1 117 ? -4.028 16.782 10.994 1.00 73.00 117 ASP A O 1
ATOM 945 N N . THR A 1 118 ? -5.528 15.422 11.995 1.00 74.25 118 THR A N 1
ATOM 946 C CA . THR A 1 118 ? -6.405 16.477 12.507 1.00 74.25 118 THR A CA 1
ATOM 947 C C . THR A 1 118 ? -5.638 17.345 13.494 1.00 74.25 118 THR A C 1
ATOM 949 O O . THR A 1 118 ? -5.695 18.564 13.410 1.00 74.25 118 THR A O 1
ATOM 952 N N . LEU A 1 119 ? -4.847 16.738 14.378 1.00 79.06 119 LEU A N 1
ATOM 953 C CA . LEU A 1 119 ? -4.026 17.461 15.338 1.00 79.06 119 LEU A CA 1
ATOM 954 C C . LEU A 1 119 ? -2.951 18.312 14.646 1.00 79.06 119 LEU A C 1
ATOM 956 O O . LEU A 1 119 ? -2.747 19.454 15.039 1.00 79.06 119 LEU A O 1
ATOM 960 N N . ILE A 1 120 ? -2.290 17.799 13.603 1.00 82.19 120 ILE A N 1
ATOM 961 C CA . ILE A 1 120 ? -1.346 18.564 12.775 1.00 82.19 120 ILE A CA 1
ATOM 962 C C . ILE A 1 120 ? -2.066 19.736 12.103 1.00 82.19 120 ILE A C 1
ATOM 964 O O . ILE A 1 120 ? -1.566 20.860 12.147 1.00 82.19 120 ILE A O 1
ATOM 968 N N . ASP A 1 121 ? -3.226 19.488 11.496 1.00 83.44 121 ASP A N 1
ATOM 969 C CA . ASP A 1 121 ? -4.000 20.507 10.788 1.00 83.44 121 ASP A CA 1
ATOM 970 C C . ASP A 1 121 ? -4.485 21.607 11.750 1.00 83.44 121 ASP A C 1
ATOM 972 O O . ASP A 1 121 ? -4.403 22.791 11.427 1.00 83.44 121 ASP A O 1
ATOM 976 N N . GLU A 1 122 ? -4.923 21.249 12.957 1.00 78.94 122 GLU A N 1
ATOM 977 C CA . GLU A 1 122 ? -5.372 22.195 13.983 1.00 78.94 122 GLU A CA 1
ATOM 978 C C . GLU A 1 122 ? -4.213 22.961 14.644 1.00 78.94 122 GLU A C 1
ATOM 980 O O . GLU A 1 122 ? -4.342 24.163 14.884 1.00 78.94 122 GLU A O 1
ATOM 985 N N . VAL A 1 123 ? -3.051 22.327 14.872 1.00 85.38 123 VAL A N 1
ATOM 986 C CA . VAL A 1 123 ? -1.835 23.042 15.315 1.00 85.38 123 VAL A CA 1
ATOM 987 C C . VAL A 1 123 ? -1.435 24.080 14.266 1.00 85.38 123 VAL A C 1
ATOM 989 O O . VAL A 1 123 ? -1.197 25.236 14.605 1.00 85.38 123 VAL A O 1
ATOM 992 N N . LYS A 1 124 ? -1.457 23.714 12.978 1.00 85.12 124 LYS A N 1
ATOM 993 C CA . LYS A 1 124 ? -1.147 24.634 11.871 1.00 85.12 124 LYS A CA 1
ATOM 994 C C . LYS A 1 124 ? -2.136 25.793 11.732 1.00 85.12 124 LYS A C 1
ATOM 996 O O . LYS A 1 124 ? -1.755 26.843 11.222 1.00 85.12 124 LYS A O 1
ATOM 1001 N N . LYS A 1 125 ? -3.384 25.630 12.186 1.00 83.75 125 LYS A N 1
ATOM 1002 C CA . LYS A 1 125 ? -4.387 26.710 12.252 1.00 83.75 125 LYS A CA 1
ATOM 1003 C C . LYS A 1 125 ? -4.166 27.678 13.425 1.00 83.75 125 LYS A C 1
ATOM 1005 O O . LYS A 1 125 ? -4.854 28.692 13.490 1.00 83.75 125 LYS A O 1
ATOM 1010 N N . GLY A 1 126 ? -3.218 27.404 14.327 1.00 72.75 126 GLY A N 1
ATOM 1011 C CA . GLY A 1 126 ? -2.842 28.309 15.417 1.00 72.75 126 GLY A CA 1
ATOM 1012 C C . GLY A 1 126 ? -3.740 28.239 16.658 1.00 72.75 126 GLY A C 1
ATOM 1013 O O . GLY A 1 126 ? -3.856 29.228 17.383 1.00 72.75 126 GLY A O 1
ATOM 1014 N N . ALA A 1 127 ? -4.394 27.103 16.924 1.00 64.00 127 ALA A N 1
ATOM 1015 C CA . ALA A 1 127 ? -5.178 26.930 18.148 1.00 64.00 127 ALA A CA 1
ATOM 1016 C C . ALA A 1 127 ? -4.279 26.984 19.408 1.00 64.00 127 ALA A C 1
ATOM 1018 O O . ALA A 1 127 ? -3.244 26.326 19.469 1.00 64.00 127 ALA A O 1
ATOM 1019 N N . GLN A 1 128 ? -4.668 27.771 20.423 1.00 59.69 128 GLN A N 1
ATOM 1020 C CA . GLN A 1 128 ? -3.822 28.052 21.600 1.00 59.69 128 GLN A CA 1
ATOM 1021 C C . GLN A 1 128 ? -4.046 27.130 22.816 1.00 59.69 128 GLN A C 1
ATOM 1023 O O . GLN A 1 128 ? -3.240 27.162 23.742 1.00 59.69 128 GLN A O 1
ATOM 1028 N N . ASP A 1 129 ? -5.106 26.314 22.843 1.00 73.88 129 ASP A N 1
ATOM 1029 C CA . ASP A 1 129 ? -5.426 25.437 23.983 1.00 73.88 129 ASP A CA 1
ATOM 1030 C C . ASP A 1 129 ? -5.227 23.960 23.621 1.00 73.88 129 ASP A C 1
ATOM 1032 O O . ASP A 1 129 ? -5.963 23.397 22.807 1.00 73.88 129 ASP A O 1
ATOM 1036 N N . ASP A 1 130 ? -4.246 23.329 24.267 1.00 69.00 130 ASP A N 1
ATOM 1037 C CA . ASP A 1 130 ? -3.871 21.924 24.093 1.00 69.00 130 ASP A CA 1
ATOM 1038 C C . ASP A 1 130 ? -5.058 20.982 24.292 1.00 69.00 130 ASP A C 1
ATOM 1040 O O . ASP A 1 130 ? -5.199 20.014 23.549 1.00 69.00 130 ASP A O 1
ATOM 1044 N N . ASN A 1 131 ? -5.945 21.273 25.249 1.00 63.41 131 ASN A N 1
ATOM 1045 C CA . ASN A 1 131 ? -7.093 20.412 25.517 1.00 63.41 131 ASN A CA 1
ATOM 1046 C C . ASN A 1 131 ? -8.152 20.535 24.405 1.00 63.41 131 ASN A C 1
ATOM 1048 O O . ASN A 1 131 ? -8.763 19.531 24.047 1.00 63.41 131 ASN A O 1
ATOM 1052 N N . LYS A 1 132 ? -8.331 21.727 23.811 1.00 63.78 132 LYS A N 1
ATOM 1053 C CA . LYS A 1 132 ? -9.243 21.938 22.667 1.00 63.78 132 LYS A CA 1
ATOM 1054 C C . LYS A 1 132 ? -8.708 21.331 21.368 1.00 63.78 132 LYS A C 1
ATOM 1056 O O . LYS A 1 132 ? -9.480 20.774 20.594 1.00 63.78 132 LYS A O 1
ATOM 1061 N N . LEU A 1 133 ? -7.394 21.406 21.156 1.00 68.50 133 LEU A N 1
ATOM 1062 C CA . LEU A 1 133 ? -6.675 20.746 20.059 1.00 68.50 133 LEU A CA 1
ATOM 1063 C C . LEU A 1 133 ? -6.823 19.224 20.107 1.00 68.50 133 LEU A C 1
ATOM 1065 O O . LEU A 1 133 ? -7.092 18.569 19.105 1.00 68.50 133 LEU A O 1
ATOM 1069 N N . LEU A 1 134 ? -6.642 18.662 21.298 1.00 63.50 134 LEU A N 1
ATOM 1070 C CA . LEU A 1 134 ? -6.824 17.240 21.542 1.00 63.50 134 LEU A CA 1
ATOM 1071 C C . LEU A 1 134 ? -8.288 16.842 21.323 1.00 63.50 134 LEU A C 1
ATOM 1073 O O . LEU A 1 134 ? -8.537 15.863 20.627 1.00 63.50 134 LEU A O 1
ATOM 1077 N N . TYR A 1 135 ? -9.244 17.626 21.832 1.00 57.56 135 TYR A N 1
ATOM 1078 C CA . TYR A 1 135 ? -10.683 17.394 21.661 1.00 57.56 135 TYR A CA 1
ATOM 1079 C C . TYR A 1 135 ? -11.095 17.252 20.184 1.00 57.56 135 TYR A C 1
ATOM 1081 O O . TYR A 1 135 ? -11.724 16.259 19.812 1.00 57.56 135 TYR A O 1
ATOM 1089 N N . SER A 1 136 ? -10.725 18.210 19.324 1.00 58.22 136 SER A N 1
ATOM 1090 C CA . SER A 1 136 ? -11.096 18.180 17.899 1.00 58.22 136 SER A CA 1
ATOM 1091 C C . SER A 1 136 ? -10.507 16.973 17.164 1.00 58.22 136 SER A C 1
ATOM 1093 O O . SER A 1 136 ? -11.125 16.449 16.237 1.00 58.22 136 SER A O 1
ATOM 1095 N N . ALA A 1 137 ? -9.345 16.495 17.611 1.00 59.16 137 ALA A N 1
ATOM 1096 C CA . ALA A 1 137 ? -8.706 15.299 17.088 1.00 59.16 137 ALA A CA 1
ATOM 1097 C C . ALA A 1 137 ? -9.319 13.994 17.638 1.00 59.16 137 ALA A C 1
ATOM 1099 O O . ALA A 1 137 ? -9.352 12.999 16.913 1.00 59.16 137 ALA A O 1
ATOM 1100 N N . PHE A 1 138 ? -9.798 13.982 18.892 1.00 57.16 138 PHE A N 1
ATOM 1101 C CA . PHE A 1 138 ? -10.323 12.803 19.601 1.00 57.16 138 PHE A CA 1
ATOM 1102 C C . PHE A 1 138 ? -11.713 12.358 19.148 1.00 57.16 138 PHE A C 1
ATOM 1104 O O . PHE A 1 138 ? -12.031 11.178 19.310 1.00 57.16 138 PHE A O 1
ATOM 1111 N N . ASP A 1 139 ? -12.531 13.267 18.610 1.00 55.75 139 ASP A N 1
ATOM 1112 C CA . ASP A 1 139 ? -13.886 12.946 18.155 1.00 55.75 139 ASP A CA 1
ATOM 1113 C C . ASP A 1 139 ? -14.210 13.422 16.728 1.00 55.75 139 ASP A C 1
ATOM 1115 O O . ASP A 1 139 ? -15.130 14.218 16.518 1.00 55.75 139 ASP A O 1
ATOM 1119 N N . PRO A 1 140 ? -13.508 12.923 15.696 1.00 46.72 140 PRO A N 1
ATOM 1120 C CA . PRO A 1 140 ? -13.763 13.341 14.323 1.00 46.72 140 PRO A CA 1
ATOM 1121 C C . PRO A 1 140 ? -15.112 12.833 13.766 1.00 46.72 140 PRO A C 1
ATOM 1123 O O . PRO A 1 140 ? -15.370 13.023 12.576 1.00 46.72 140 PRO A O 1
ATOM 1126 N N . TYR A 1 141 ? -15.946 12.155 14.573 1.00 45.78 141 TYR A N 1
ATOM 1127 C CA . TYR A 1 141 ? -17.189 11.493 14.148 1.00 45.78 141 TYR A CA 1
ATOM 1128 C C . TYR A 1 141 ? -18.368 11.598 15.143 1.00 45.78 141 TYR A C 1
ATOM 1130 O O . TYR A 1 141 ? -19.368 10.912 14.942 1.00 45.78 141 TYR A O 1
ATOM 1138 N N . ASP A 1 142 ? -18.287 12.422 16.193 1.00 53.31 142 ASP A N 1
ATOM 1139 C CA . ASP A 1 142 ? -19.307 12.527 17.263 1.00 53.31 142 ASP A CA 1
ATOM 1140 C C . ASP A 1 142 ? -19.563 11.174 18.000 1.00 53.31 142 ASP A C 1
ATOM 1142 O O . ASP A 1 142 ? -20.657 10.885 18.502 1.00 53.31 142 ASP A O 1
ATOM 1146 N N . TRP A 1 143 ? -18.530 10.317 18.048 1.00 49.53 143 TRP A N 1
ATOM 1147 C CA . TRP A 1 143 ? -18.514 8.944 18.567 1.00 49.53 143 TRP A CA 1
ATOM 1148 C C . TRP A 1 143 ? -18.730 8.859 20.068 1.00 49.53 143 TRP A C 1
ATOM 1150 O O . TRP A 1 143 ? -19.242 7.847 20.554 1.00 49.53 143 TRP A O 1
ATOM 1160 N N . TYR A 1 144 ? -18.425 9.920 20.822 1.00 57.22 144 TYR A N 1
ATOM 1161 C CA . TYR A 1 144 ? -18.662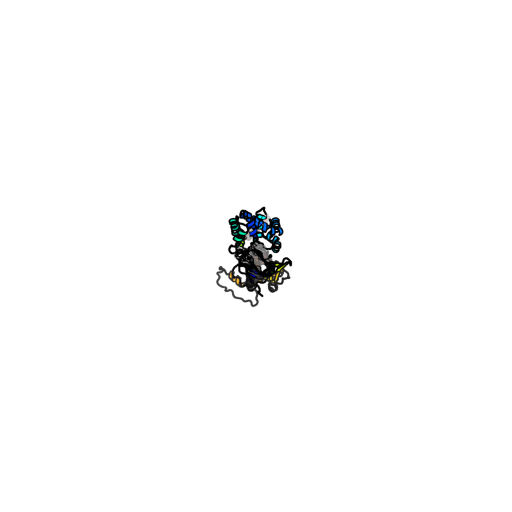 9.943 22.272 1.00 57.22 144 TYR A CA 1
ATOM 1162 C C . TYR A 1 144 ? -20.150 9.988 22.652 1.00 57.22 144 TYR A C 1
ATOM 1164 O O . TYR A 1 144 ? -20.514 10.208 23.805 1.00 57.22 144 TYR A O 1
ATOM 1172 N N . ASN A 1 145 ? -21.004 9.627 21.692 1.00 62.91 145 ASN A N 1
ATOM 1173 C CA . ASN A 1 145 ? -22.389 9.262 21.846 1.00 62.91 145 ASN A CA 1
ATOM 1174 C C . ASN A 1 145 ? -23.153 10.455 22.400 1.00 62.91 145 ASN A C 1
ATOM 1176 O O . ASN A 1 145 ? -23.574 10.486 23.556 1.00 62.91 145 ASN A O 1
ATOM 1180 N N . LYS A 1 146 ? -23.353 11.447 21.528 1.00 67.00 146 LYS A N 1
ATOM 1181 C CA . LYS A 1 146 ? -24.257 12.578 21.757 1.00 67.00 146 LYS A CA 1
ATOM 1182 C C . LYS A 1 146 ? -25.568 12.136 22.417 1.00 67.00 146 LYS A C 1
ATOM 1184 O O . LYS A 1 146 ? -26.036 12.804 23.331 1.00 67.00 146 LYS A O 1
ATOM 1189 N N . ASN A 1 147 ? -26.103 10.971 22.039 1.00 75.69 147 ASN A N 1
ATOM 1190 C CA . ASN A 1 147 ? -27.315 10.410 22.638 1.00 75.69 147 ASN A CA 1
ATOM 1191 C C . ASN A 1 147 ? -27.117 9.974 24.100 1.00 75.69 147 ASN A C 1
ATOM 1193 O O . ASN A 1 147 ? -28.027 10.152 24.902 1.00 75.69 147 ASN A O 1
ATOM 1197 N N . LYS A 1 148 ? -25.947 9.446 24.479 1.00 81.06 148 LYS A N 1
ATOM 1198 C CA . LYS A 1 148 ? -25.586 9.118 25.871 1.00 81.06 148 LYS A CA 1
ATOM 1199 C C . LYS A 1 148 ? -25.489 10.378 26.728 1.00 81.06 148 LYS A C 1
ATOM 1201 O O . LYS A 1 148 ? -26.111 10.430 27.786 1.00 81.06 148 LYS A O 1
ATOM 1206 N N . ILE A 1 149 ? -24.771 11.402 26.254 1.00 85.06 149 ILE A N 1
ATOM 1207 C CA . ILE A 1 149 ? -24.668 12.700 26.945 1.00 85.06 149 ILE A CA 1
ATOM 1208 C C . ILE A 1 149 ? -26.062 13.314 27.105 1.00 85.06 149 ILE A C 1
ATOM 1210 O O . ILE A 1 149 ? -26.453 13.687 28.210 1.00 85.06 149 ILE A O 1
ATOM 1214 N N . GLN A 1 150 ? -26.848 13.327 26.027 1.00 86.75 150 GLN A N 1
ATOM 1215 C CA . GLN A 1 150 ? -28.220 13.819 26.036 1.00 86.75 150 GLN A CA 1
ATOM 1216 C C . GLN A 1 150 ? -29.088 13.055 27.044 1.00 86.75 150 GLN A C 1
ATOM 1218 O O . GLN A 1 150 ? -29.801 13.679 27.823 1.00 86.75 150 GLN A O 1
ATOM 1223 N N . LYS A 1 151 ? -28.981 11.720 27.106 1.00 88.50 151 LYS A N 1
ATOM 1224 C CA . LYS A 1 151 ? -29.746 10.897 28.055 1.00 88.50 151 LYS A CA 1
ATOM 1225 C C . LYS A 1 151 ? -29.406 11.204 29.509 1.00 88.50 151 LYS A C 1
ATOM 1227 O O . LYS A 1 151 ? -30.302 11.208 30.355 1.00 88.50 151 LYS A O 1
ATOM 1232 N N . VAL A 1 152 ? -28.131 11.457 29.804 1.00 91.56 152 VAL A N 1
ATOM 1233 C CA . VAL A 1 152 ? -27.695 11.872 31.141 1.00 91.56 152 VAL A CA 1
ATOM 1234 C C . VAL A 1 152 ? -28.269 13.245 31.489 1.00 91.56 152 VAL A C 1
ATOM 1236 O O . VAL A 1 152 ? -28.851 13.392 32.561 1.00 91.56 152 VAL A O 1
ATOM 1239 N N . ILE A 1 153 ? -28.184 14.215 30.575 1.00 91.81 153 ILE A N 1
ATOM 1240 C CA . ILE A 1 153 ? -28.721 15.571 30.778 1.00 91.81 153 ILE A CA 1
ATOM 1241 C C . ILE A 1 153 ? -30.248 15.545 30.962 1.00 91.81 153 ILE A C 1
ATOM 1243 O O . ILE A 1 153 ? -30.762 16.198 31.867 1.00 91.81 153 ILE A O 1
ATOM 1247 N N . GLU A 1 154 ? -30.973 14.752 30.164 1.00 93.25 154 GLU A N 1
ATOM 1248 C CA . GLU A 1 154 ? -32.427 14.536 30.288 1.00 93.25 154 GLU A CA 1
ATOM 1249 C C . GLU A 1 154 ? -32.840 14.005 31.668 1.00 93.25 154 GLU A C 1
ATOM 1251 O O . GLU A 1 154 ? -33.989 14.157 32.072 1.00 93.25 154 GLU A O 1
ATOM 1256 N N . ASN A 1 155 ? -31.922 13.353 32.385 1.00 94.38 155 ASN A N 1
ATOM 1257 C CA . ASN A 1 155 ? -32.174 12.727 33.680 1.00 94.38 155 ASN A CA 1
ATOM 1258 C C . ASN A 1 155 ? -31.349 13.359 34.809 1.00 94.38 155 ASN A C 1
ATOM 1260 O O . ASN A 1 155 ? -31.218 12.748 35.869 1.00 94.38 155 ASN A O 1
ATOM 1264 N N . LYS A 1 156 ? -30.807 14.568 34.610 1.00 93.75 156 LYS A N 1
ATOM 1265 C CA . LYS A 1 156 ? -29.861 15.209 35.538 1.00 93.75 156 LYS A CA 1
ATOM 1266 C C . LYS A 1 156 ? -30.386 15.377 36.970 1.00 93.75 156 LYS A C 1
ATOM 1268 O O . LYS A 1 156 ? -29.590 15.351 37.906 1.00 93.75 156 LYS A O 1
ATOM 1273 N N . ASP A 1 157 ? -31.706 15.483 37.135 1.00 95.25 157 ASP A N 1
ATOM 1274 C CA . ASP A 1 157 ? -32.372 15.673 38.431 1.00 95.25 157 ASP A CA 1
ATOM 1275 C C . ASP A 1 157 ? -32.476 14.374 39.256 1.00 95.25 157 ASP A C 1
ATOM 1277 O O . ASP A 1 157 ? -32.861 14.402 40.422 1.00 95.25 157 ASP A O 1
ATOM 1281 N N . LYS A 1 158 ? -32.131 13.219 38.669 1.00 94.19 158 LYS A N 1
ATOM 1282 C CA . LYS A 1 158 ? -32.112 11.920 39.356 1.00 94.19 158 LYS A CA 1
ATOM 1283 C C . LYS A 1 158 ? -30.762 11.671 40.035 1.00 94.19 158 LYS A C 1
ATOM 1285 O O . LYS A 1 158 ? -29.738 12.263 39.680 1.00 94.19 158 LYS A O 1
ATOM 1290 N N . GLU A 1 159 ? -30.748 10.746 40.991 1.00 94.12 159 GLU A N 1
ATOM 1291 C CA . GLU A 1 159 ? -29.509 10.254 41.602 1.00 94.12 159 GLU A CA 1
ATOM 1292 C C . GLU A 1 159 ? -28.585 9.606 40.560 1.00 94.12 159 GLU A C 1
ATOM 1294 O O . GLU A 1 159 ? -29.041 8.947 39.624 1.00 94.12 159 GLU A O 1
ATOM 1299 N N . ASP A 1 160 ? -27.271 9.745 40.745 1.00 90.88 160 ASP A N 1
ATOM 1300 C CA . ASP A 1 160 ? -26.254 9.270 39.796 1.00 90.88 160 ASP A CA 1
ATOM 1301 C C . ASP A 1 160 ? -26.382 7.773 39.488 1.00 90.88 160 ASP A C 1
ATOM 1303 O O . ASP A 1 160 ? -26.236 7.360 38.337 1.00 90.88 160 ASP A O 1
ATOM 1307 N N . GLY A 1 161 ? -26.706 6.957 40.497 1.00 86.75 161 GLY A N 1
ATOM 1308 C CA . GLY A 1 161 ? -26.952 5.524 40.318 1.00 86.75 161 GLY A CA 1
ATOM 1309 C C . GLY A 1 161 ? -28.135 5.241 39.388 1.00 86.75 161 GLY A C 1
ATOM 1310 O O . GLY A 1 161 ? -28.030 4.400 38.493 1.00 86.75 161 GLY A O 1
ATOM 1311 N N . VAL A 1 162 ? -29.223 6.003 39.531 1.00 88.19 162 VAL A N 1
ATOM 1312 C CA . VAL A 1 162 ? -30.423 5.887 38.691 1.00 88.19 162 VAL A CA 1
ATOM 1313 C C . VAL A 1 162 ? -30.123 6.323 37.258 1.00 88.19 162 VAL A C 1
ATOM 1315 O O . VAL A 1 162 ? -30.525 5.646 36.313 1.00 88.19 162 VAL A O 1
ATOM 1318 N N . ILE A 1 163 ? -29.370 7.412 37.071 1.00 90.19 163 ILE A N 1
ATOM 1319 C CA . ILE A 1 163 ? -28.950 7.870 35.737 1.00 90.19 163 ILE A CA 1
ATOM 1320 C C . ILE A 1 163 ? -28.126 6.788 35.036 1.00 90.19 163 ILE A C 1
ATOM 1322 O O . ILE A 1 163 ? -28.409 6.446 33.886 1.00 90.19 163 ILE A O 1
ATOM 1326 N N . LYS A 1 164 ? -27.136 6.213 35.733 1.00 87.88 164 LYS A N 1
ATOM 1327 C CA . LYS A 1 164 ? -26.310 5.133 35.181 1.00 87.88 164 LYS A CA 1
ATOM 1328 C C . LYS A 1 164 ? -27.162 3.936 34.776 1.00 87.88 164 LYS A C 1
ATOM 1330 O O . LYS A 1 164 ? -26.947 3.390 33.701 1.00 87.88 164 LYS A O 1
ATOM 1335 N N . GLN A 1 165 ? -28.150 3.555 35.586 1.00 84.38 165 GLN A N 1
ATOM 1336 C CA . GLN A 1 165 ? -29.059 2.459 35.253 1.00 84.38 165 GLN A CA 1
ATOM 1337 C C . GLN A 1 165 ? -29.899 2.765 34.003 1.00 84.38 165 GLN A C 1
ATOM 1339 O O . GLN A 1 165 ? -29.999 1.923 33.114 1.00 84.38 165 GLN A O 1
ATOM 1344 N N . ILE A 1 166 ? -30.435 3.984 33.878 1.00 86.94 166 ILE A N 1
ATOM 1345 C CA . ILE A 1 166 ? -31.193 4.416 32.691 1.00 86.94 166 ILE A CA 1
ATOM 1346 C C . ILE A 1 166 ? -30.336 4.300 31.429 1.00 86.94 166 ILE A C 1
ATOM 1348 O O . ILE A 1 166 ? -30.784 3.726 30.437 1.00 86.94 166 ILE A O 1
ATOM 1352 N N . VAL A 1 167 ? -29.097 4.792 31.469 1.00 86.19 167 VAL A N 1
ATOM 1353 C CA . VAL A 1 167 ? -28.172 4.692 30.332 1.00 86.19 167 VAL A CA 1
ATOM 1354 C C . VAL A 1 167 ? -27.846 3.228 30.013 1.00 86.19 167 VAL A C 1
ATOM 1356 O O . VAL A 1 167 ? -27.921 2.826 28.856 1.00 86.19 167 VAL A O 1
ATOM 1359 N N . LYS A 1 168 ? -27.583 2.406 31.034 1.00 84.19 168 LYS A N 1
ATOM 1360 C CA . LYS A 1 168 ? -27.260 0.980 30.881 1.00 84.19 168 LYS A CA 1
ATOM 1361 C C . LYS A 1 168 ? -28.376 0.134 30.269 1.00 84.19 168 LYS A C 1
ATOM 1363 O O . LYS A 1 168 ? -28.108 -0.895 29.664 1.00 84.19 168 LYS A O 1
ATOM 1368 N N . THR A 1 169 ? -29.635 0.542 30.424 1.00 81.62 169 THR A N 1
ATOM 1369 C CA . THR A 1 169 ? -30.777 -0.194 29.850 1.00 81.62 169 THR A CA 1
ATOM 1370 C C . THR A 1 169 ? -30.983 0.036 28.353 1.00 81.62 169 THR A C 1
ATOM 1372 O O . THR A 1 169 ? -31.784 -0.681 27.742 1.00 81.62 169 THR A O 1
ATOM 1375 N N . GLN A 1 170 ? -30.273 1.000 27.756 1.00 80.44 170 GLN A N 1
ATOM 1376 C CA . GLN A 1 170 ? -30.339 1.274 26.322 1.00 80.44 170 GLN A CA 1
ATOM 1377 C C . GLN A 1 170 ? -29.933 0.040 25.504 1.00 80.44 170 GLN A C 1
ATOM 1379 O O . GLN A 1 170 ? -29.089 -0.757 25.912 1.00 80.44 170 GLN A O 1
ATOM 1384 N N . SER A 1 171 ? -30.551 -0.136 24.335 1.00 75.69 171 SER A N 1
ATOM 1385 C CA . SER A 1 171 ? -30.183 -1.218 23.421 1.00 75.69 171 SER A CA 1
ATOM 1386 C C . SER A 1 171 ? -28.718 -1.078 23.002 1.00 75.69 171 SER A C 1
ATOM 1388 O O . SER A 1 171 ? -28.281 0.019 22.654 1.00 75.69 171 SER A O 1
ATOM 1390 N N . ASN A 1 172 ? -27.982 -2.192 23.001 1.00 71.31 172 ASN A N 1
ATOM 1391 C CA . ASN A 1 172 ? -26.565 -2.256 22.635 1.00 71.31 172 ASN A CA 1
ATOM 1392 C C . ASN A 1 172 ? -25.646 -1.424 23.551 1.00 71.31 172 ASN A C 1
ATOM 1394 O O . ASN A 1 172 ? -24.633 -0.906 23.079 1.00 71.31 172 ASN A O 1
ATOM 1398 N N . TYR A 1 173 ? -25.967 -1.283 24.843 1.00 81.94 173 TYR A N 1
ATOM 1399 C CA . TYR A 1 173 ? -25.074 -0.651 25.817 1.00 81.94 173 TYR A CA 1
ATOM 1400 C C . TYR A 1 173 ? -24.060 -1.665 26.361 1.00 81.94 173 TYR A C 1
ATOM 1402 O O . TYR A 1 173 ? -24.318 -2.356 27.337 1.00 81.94 173 TYR A O 1
ATOM 1410 N N . LEU A 1 174 ? -22.900 -1.770 25.711 1.00 86.75 174 LEU A N 1
ATOM 1411 C CA . LEU A 1 174 ? -21.873 -2.777 26.011 1.00 86.75 174 LEU A CA 1
ATOM 1412 C C . LEU A 1 174 ? -22.401 -4.222 26.065 1.00 86.75 174 LEU A C 1
ATOM 1414 O O . LEU A 1 174 ? -21.862 -5.052 26.798 1.00 86.75 174 LEU A O 1
ATOM 1418 N N . ASP A 1 175 ? -23.482 -4.506 25.346 1.00 86.75 175 ASP A N 1
ATOM 1419 C CA . ASP A 1 175 ? -24.141 -5.811 25.354 1.00 86.75 175 ASP A CA 1
ATOM 1420 C C . ASP A 1 175 ? -23.516 -6.731 24.289 1.00 86.75 175 ASP A C 1
ATOM 1422 O O . ASP A 1 175 ? -22.884 -6.267 23.331 1.00 86.75 175 ASP A O 1
ATOM 1426 N N . TYR A 1 176 ? -23.757 -8.038 24.423 1.00 90.69 176 TYR A N 1
ATOM 1427 C CA . TYR A 1 176 ? -23.418 -9.063 23.422 1.00 90.69 176 TYR A CA 1
ATOM 1428 C C . TYR A 1 176 ? -21.918 -9.252 23.168 1.00 90.69 176 TYR A C 1
ATOM 1430 O O . TYR A 1 176 ? -21.507 -9.633 22.072 1.00 90.69 176 TYR A O 1
ATOM 1438 N N . ASN A 1 177 ? -21.079 -9.002 24.173 1.00 93.00 177 ASN A N 1
ATOM 1439 C CA . ASN A 1 177 ? -19.652 -9.279 24.074 1.00 93.00 177 ASN A CA 1
ATOM 1440 C C . ASN A 1 177 ? -19.327 -10.728 24.466 1.00 93.00 177 ASN A C 1
ATOM 1442 O O . ASN A 1 177 ? -19.945 -11.303 25.360 1.00 93.00 177 ASN A O 1
ATOM 1446 N N . THR A 1 178 ? -18.307 -11.301 23.832 1.00 94.94 178 THR A N 1
ATOM 1447 C CA . THR A 1 178 ? -17.657 -12.553 24.240 1.00 94.94 178 THR A CA 1
ATOM 1448 C C . THR A 1 178 ? -16.253 -12.231 24.732 1.00 94.94 178 THR A C 1
ATOM 1450 O O . THR A 1 178 ? -15.443 -11.740 23.954 1.00 94.94 178 THR A O 1
ATOM 1453 N N . VAL A 1 179 ? -15.953 -12.495 26.002 1.00 94.19 179 VAL A N 1
ATOM 1454 C CA . VAL A 1 179 ? -14.677 -12.171 26.653 1.00 94.19 179 VAL A CA 1
ATOM 1455 C C . VAL A 1 179 ? -14.108 -13.422 27.311 1.00 94.19 179 VAL A C 1
ATOM 1457 O O . VAL A 1 179 ? -14.604 -13.854 28.345 1.00 94.19 179 VAL A O 1
ATOM 1460 N N . LEU A 1 180 ? -13.076 -14.022 26.722 1.00 93.25 180 LEU A N 1
ATOM 1461 C CA . LEU A 1 180 ? -12.489 -15.276 27.199 1.00 93.25 180 LEU A CA 1
ATOM 1462 C C . LEU A 1 180 ? -10.987 -15.129 27.463 1.00 93.25 180 LEU A C 1
ATOM 1464 O O . LEU A 1 180 ? -10.228 -14.683 26.608 1.00 93.25 180 LEU A O 1
ATOM 1468 N N . GLY A 1 181 ? -10.533 -15.581 28.626 1.00 90.62 181 GLY A N 1
ATOM 1469 C CA . GLY A 1 181 ? -9.142 -15.479 29.063 1.00 90.62 181 GLY A CA 1
ATOM 1470 C C . GLY A 1 181 ? -8.973 -14.489 30.215 1.00 90.62 181 GLY A C 1
ATOM 1471 O O . GLY A 1 181 ? -9.939 -13.858 30.632 1.00 90.62 181 GLY A O 1
ATOM 1472 N N . PRO A 1 182 ? -7.766 -14.387 30.787 1.00 88.50 182 PRO A N 1
ATOM 1473 C CA . PRO A 1 182 ? -7.536 -13.563 31.964 1.00 88.50 182 PRO A CA 1
ATOM 1474 C C . PRO A 1 182 ? -7.200 -12.105 31.605 1.00 88.50 182 PRO A C 1
ATOM 1476 O O . PRO A 1 182 ? -6.481 -11.842 30.637 1.00 88.50 182 PRO A O 1
ATOM 1479 N N . PHE A 1 183 ? -7.646 -11.165 32.442 1.00 90.50 183 PHE A N 1
ATOM 1480 C CA . PHE A 1 183 ? -7.336 -9.726 32.364 1.00 90.50 183 PHE A CA 1
ATOM 1481 C C . PHE A 1 183 ? -7.797 -9.016 31.079 1.00 90.50 183 PHE A C 1
ATOM 1483 O O . PHE A 1 183 ? -7.288 -7.937 30.754 1.00 90.50 183 PHE A O 1
ATOM 1490 N N . SER A 1 184 ? -8.735 -9.603 30.334 1.00 94.25 184 SER A N 1
ATOM 1491 C CA . SER A 1 184 ? -9.252 -9.027 29.094 1.00 94.25 184 SER A CA 1
ATOM 1492 C C . SER A 1 184 ? -10.198 -7.857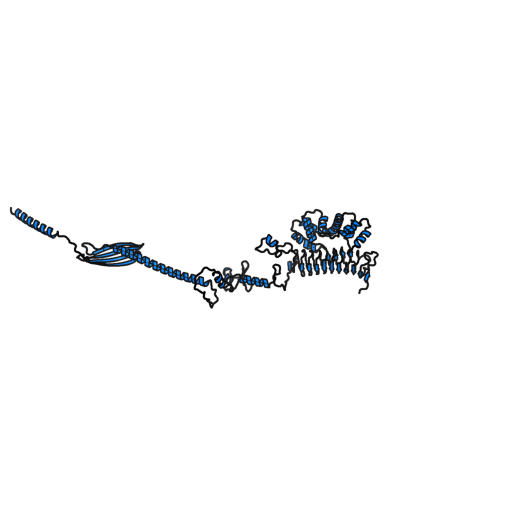 29.355 1.00 94.25 184 SER A C 1
ATOM 1494 O O . SER A 1 184 ? -10.878 -7.787 30.381 1.00 94.25 184 SER A O 1
ATOM 1496 N N . LYS A 1 185 ? -10.215 -6.898 28.427 1.00 93.00 185 LYS A N 1
ATOM 1497 C CA . LYS A 1 185 ? -10.875 -5.602 28.615 1.00 93.00 185 LYS A CA 1
ATOM 1498 C C . LYS A 1 185 ? -11.743 -5.231 27.420 1.00 93.00 185 LYS A C 1
ATOM 1500 O O . LYS A 1 185 ? -11.290 -5.249 26.279 1.00 93.00 185 LYS A O 1
ATOM 1505 N N . VAL A 1 186 ? -12.967 -4.815 27.697 1.00 92.38 186 VAL A N 1
ATOM 1506 C CA . VAL A 1 186 ? -13.918 -4.281 26.727 1.00 92.38 186 VAL A CA 1
ATOM 1507 C C . VAL A 1 186 ? -14.378 -2.925 27.238 1.00 92.38 186 VAL A C 1
ATOM 1509 O O . VAL A 1 186 ? -15.018 -2.840 28.284 1.00 92.38 186 VAL A O 1
ATOM 1512 N N . TYR A 1 187 ? -14.049 -1.860 26.510 1.00 87.31 187 TYR A N 1
ATOM 1513 C CA . TYR A 1 187 ? -14.480 -0.506 26.858 1.00 87.31 187 TYR A CA 1
ATOM 1514 C C . TYR A 1 187 ? -15.334 0.096 25.754 1.00 87.31 187 TYR A C 1
ATOM 1516 O O . TYR A 1 187 ? -14.964 0.022 24.582 1.00 87.31 187 TYR A O 1
ATOM 1524 N N . ASN A 1 188 ? -16.462 0.723 26.095 1.00 83.62 188 ASN A N 1
ATOM 1525 C CA . ASN A 1 188 ? -17.301 1.436 25.112 1.00 83.62 188 ASN A CA 1
ATOM 1526 C C . ASN A 1 188 ? -17.652 0.602 23.862 1.00 83.62 188 ASN A C 1
ATOM 1528 O O . ASN A 1 188 ? -17.755 1.142 22.761 1.00 83.62 188 ASN A O 1
ATOM 1532 N N . SER A 1 189 ? -17.764 -0.716 24.021 1.00 87.25 189 SER A N 1
ATOM 1533 C CA . SER A 1 189 ? -17.887 -1.673 22.930 1.00 87.25 189 SER A CA 1
ATOM 1534 C C . SER A 1 189 ? -18.997 -2.678 23.198 1.00 87.25 189 SER A C 1
ATOM 1536 O O . SER A 1 189 ? -19.092 -3.238 24.289 1.00 87.25 189 SER A O 1
ATOM 1538 N N . SER A 1 190 ? -19.799 -2.912 22.169 1.00 88.50 190 SER A N 1
ATOM 1539 C CA . SER A 1 190 ? -20.845 -3.934 22.101 1.00 88.50 190 SER A CA 1
ATOM 1540 C C . SER A 1 190 ? -20.512 -4.915 20.980 1.00 88.50 190 SER A C 1
ATOM 1542 O O . SER A 1 190 ? -19.681 -4.601 20.122 1.00 88.50 190 SER A O 1
ATOM 1544 N N . ASN A 1 191 ? -21.152 -6.086 20.958 1.00 92.44 191 ASN A N 1
ATOM 1545 C CA . ASN A 1 191 ? -21.001 -7.089 19.892 1.00 92.44 191 ASN A CA 1
ATOM 1546 C C . ASN A 1 191 ? -19.545 -7.547 19.638 1.00 92.44 191 ASN A C 1
ATOM 1548 O O . ASN A 1 191 ? -19.211 -7.957 18.528 1.00 92.44 191 ASN A O 1
ATOM 1552 N N . SER A 1 192 ? -18.646 -7.422 20.620 1.00 95.50 192 SER A N 1
ATOM 1553 C CA . SER A 1 192 ? -17.211 -7.669 20.424 1.00 95.50 192 SER A CA 1
ATOM 1554 C C . SER A 1 192 ? -16.779 -9.055 20.890 1.00 95.50 192 SER A C 1
ATOM 1556 O O . SER A 1 192 ? -17.329 -9.611 21.836 1.00 95.50 192 SER A O 1
ATOM 1558 N N . VAL A 1 193 ? -15.742 -9.598 20.257 1.00 97.69 193 VAL A N 1
ATOM 1559 C CA . VAL A 1 193 ? -15.091 -10.859 20.620 1.00 97.69 193 VAL A CA 1
ATOM 1560 C C . VAL A 1 193 ? -13.676 -10.558 21.093 1.00 97.69 193 VAL A C 1
ATOM 1562 O O . VAL A 1 193 ? -12.845 -10.088 20.323 1.00 97.69 193 VAL A O 1
ATOM 1565 N N . VAL A 1 194 ? -13.389 -10.845 22.357 1.00 97.75 194 VAL A N 1
ATOM 1566 C CA . VAL A 1 194 ? -12.093 -10.627 22.997 1.00 97.75 194 VAL A CA 1
ATOM 1567 C C . VAL A 1 194 ? -11.616 -11.936 23.603 1.00 97.75 194 VAL A C 1
ATOM 1569 O O . VAL A 1 194 ? -12.245 -12.466 24.512 1.00 97.75 194 VAL A O 1
ATOM 1572 N N . ILE A 1 195 ? -10.523 -12.491 23.084 1.00 97.81 195 ILE A N 1
ATOM 1573 C CA . ILE A 1 195 ? -10.014 -13.797 23.509 1.00 97.81 195 ILE A CA 1
ATOM 1574 C C . ILE A 1 195 ? -8.501 -13.732 23.719 1.00 97.81 195 ILE A C 1
ATOM 1576 O O . ILE A 1 195 ? -7.748 -13.523 22.773 1.00 97.81 195 ILE A O 1
ATOM 1580 N N . GLY A 1 196 ? -8.027 -13.977 24.938 1.00 96.56 196 GLY A N 1
ATOM 1581 C CA . GLY A 1 196 ? -6.599 -14.062 25.245 1.00 96.56 196 GLY A CA 1
ATOM 1582 C C . GLY A 1 196 ? -6.214 -13.451 26.589 1.00 96.56 196 GLY A C 1
ATOM 1583 O O . GLY A 1 196 ? -7.048 -12.972 27.350 1.00 96.56 196 GLY A O 1
ATOM 1584 N N . LEU A 1 197 ? -4.914 -13.480 26.887 1.00 95.06 197 LEU A N 1
ATOM 1585 C CA . LEU A 1 197 ? -4.343 -12.807 28.055 1.00 95.06 197 LEU A CA 1
ATOM 1586 C C . LEU A 1 197 ? -4.252 -11.303 27.783 1.00 95.06 197 LEU A C 1
ATOM 1588 O O . LEU A 1 197 ? -3.503 -10.895 26.895 1.00 95.06 197 LEU A O 1
ATOM 1592 N N . SER A 1 198 ? -4.961 -10.490 28.564 1.00 95.06 198 SER A N 1
ATOM 1593 C CA . SER A 1 198 ? -4.945 -9.025 28.449 1.00 95.06 198 SER A CA 1
ATOM 1594 C C . SER A 1 198 ? -5.342 -8.495 27.063 1.00 95.06 198 SER A C 1
ATOM 1596 O O . SER A 1 198 ? -4.876 -7.429 26.657 1.00 95.06 198 SER A O 1
ATOM 1598 N N . ALA A 1 199 ? -6.168 -9.237 26.318 1.00 97.31 199 ALA A N 1
ATOM 1599 C CA . ALA A 1 199 ? -6.712 -8.771 25.046 1.00 97.31 199 ALA A CA 1
ATOM 1600 C C . ALA A 1 199 ? -7.706 -7.623 25.285 1.00 97.31 199 ALA A C 1
ATOM 1602 O O . ALA A 1 199 ? -8.333 -7.533 26.346 1.00 97.31 199 ALA A O 1
ATOM 1603 N N . LYS A 1 200 ? -7.834 -6.714 24.317 1.00 95.06 200 LYS A N 1
ATOM 1604 C CA . LYS A 1 200 ? -8.569 -5.465 24.508 1.00 95.06 200 LYS A CA 1
ATOM 1605 C C . LYS A 1 200 ? -9.358 -5.044 23.273 1.00 95.06 200 LYS A C 1
ATOM 1607 O O . LYS A 1 200 ? -8.790 -4.928 22.189 1.00 95.06 200 LYS A O 1
ATOM 1612 N N . ALA A 1 201 ? -10.637 -4.729 23.471 1.00 93.19 201 ALA A N 1
ATOM 1613 C CA . ALA A 1 201 ? -11.493 -4.077 22.481 1.00 93.19 201 ALA A CA 1
ATOM 1614 C C . ALA A 1 201 ? -12.009 -2.726 22.996 1.00 93.19 201 ALA A C 1
ATOM 1616 O O . ALA A 1 201 ? -12.453 -2.627 24.144 1.00 93.19 201 ALA A O 1
ATOM 1617 N N . GLU A 1 202 ? -11.963 -1.690 22.154 1.00 87.56 202 GLU A N 1
ATOM 1618 C CA . GLU A 1 202 ? -12.480 -0.358 22.489 1.00 87.56 202 GLU A CA 1
ATOM 1619 C C . GLU A 1 202 ? -13.268 0.300 21.352 1.00 87.56 202 GLU A C 1
ATOM 1621 O O . GLU A 1 202 ? -12.878 0.221 20.188 1.00 87.56 202 GLU A O 1
ATOM 1626 N N . ASN A 1 203 ? -14.307 1.060 21.716 1.00 79.50 203 ASN A N 1
ATOM 1627 C CA . ASN A 1 203 ? -15.064 1.942 20.823 1.00 79.50 203 ASN A CA 1
ATOM 1628 C C . ASN A 1 203 ? -15.679 1.242 19.591 1.00 79.50 203 ASN A C 1
ATOM 1630 O O . ASN A 1 203 ? -15.744 1.838 18.517 1.00 79.50 203 ASN A O 1
ATOM 1634 N N . SER A 1 204 ? -16.157 0.002 19.735 1.00 78.56 204 SER A N 1
ATOM 1635 C CA . SER A 1 204 ? -16.720 -0.790 18.627 1.00 78.56 204 SER A CA 1
ATOM 1636 C C . SER A 1 204 ? -18.080 -0.314 18.097 1.00 78.56 204 SER A C 1
ATOM 1638 O O . SER A 1 204 ? -18.636 -0.930 17.187 1.00 78.56 204 SER A O 1
ATOM 1640 N N . GLY A 1 205 ? -18.671 0.718 18.713 1.00 73.94 205 GLY A N 1
ATOM 1641 C CA . GLY A 1 205 ? -19.996 1.213 18.353 1.00 73.94 205 GLY A CA 1
ATOM 1642 C C . GLY A 1 205 ? -21.044 0.096 18.367 1.00 73.94 205 GLY A C 1
ATOM 1643 O O . GLY A 1 205 ? -21.263 -0.554 19.386 1.00 73.94 205 GLY A O 1
ATOM 1644 N N . THR A 1 206 ? -21.699 -0.111 17.224 1.00 70.75 206 THR A N 1
ATOM 1645 C CA . THR A 1 206 ? -22.678 -1.198 17.042 1.00 70.75 206 THR A CA 1
ATOM 1646 C C . THR A 1 206 ? -22.153 -2.342 16.179 1.00 70.75 206 THR A C 1
ATOM 1648 O O . THR A 1 206 ? -22.780 -3.399 16.161 1.00 70.75 206 THR A O 1
ATOM 1651 N N . GLN A 1 207 ? -21.022 -2.169 15.486 1.00 81.38 207 GLN A N 1
ATOM 1652 C CA . GLN A 1 207 ? -20.516 -3.165 14.536 1.00 81.38 207 GLN A CA 1
ATOM 1653 C C . GLN A 1 207 ? -19.692 -4.265 15.219 1.00 81.38 207 GLN A C 1
ATOM 1655 O O . GLN A 1 207 ? -19.632 -5.376 14.700 1.00 81.38 207 GLN A O 1
ATOM 1660 N N . GLY A 1 208 ? -19.129 -3.983 16.399 1.00 88.75 208 GLY A N 1
ATOM 1661 C CA . GLY A 1 208 ? -18.330 -4.950 17.152 1.00 88.75 208 GLY A CA 1
ATOM 1662 C C . GLY A 1 208 ? -16.875 -5.019 16.695 1.00 88.75 208 GLY A C 1
ATOM 1663 O O . GLY A 1 208 ? -16.550 -4.679 15.561 1.00 88.75 208 GLY A O 1
ATOM 1664 N N . ASN A 1 209 ? -15.994 -5.439 17.602 1.00 94.94 209 ASN A N 1
ATOM 1665 C CA . ASN A 1 209 ? -14.563 -5.609 17.348 1.00 94.94 209 ASN A CA 1
ATOM 1666 C C . ASN A 1 209 ? -14.127 -7.041 17.640 1.00 94.94 209 ASN A C 1
ATOM 1668 O O . ASN A 1 209 ? -14.718 -7.717 18.479 1.00 94.94 209 ASN A O 1
ATOM 1672 N N . ILE A 1 210 ? -13.044 -7.484 17.010 1.00 98.38 210 ILE A N 1
ATOM 1673 C CA . ILE A 1 210 ? -12.413 -8.778 17.273 1.00 98.38 210 ILE A CA 1
ATOM 1674 C C . ILE A 1 210 ? -10.988 -8.528 17.768 1.00 98.38 210 ILE A C 1
ATOM 1676 O O . ILE A 1 210 ? -10.185 -7.957 17.042 1.00 98.38 210 ILE A O 1
ATOM 1680 N N . ALA A 1 211 ? -10.662 -8.975 18.980 1.00 98.19 211 ALA A N 1
ATOM 1681 C CA . ALA A 1 211 ? -9.320 -8.944 19.559 1.00 98.19 211 ALA A CA 1
ATOM 1682 C C . ALA A 1 211 ? -8.944 -10.343 20.069 1.00 98.19 211 ALA A C 1
ATOM 1684 O O . ALA A 1 211 ? -9.426 -10.775 21.113 1.00 98.19 211 ALA A O 1
ATOM 1685 N N . ILE A 1 212 ? -8.097 -11.071 19.341 1.00 98.62 212 ILE A N 1
ATOM 1686 C CA . ILE A 1 212 ? -7.726 -12.453 19.674 1.00 98.62 212 ILE A CA 1
ATOM 1687 C C . ILE A 1 212 ? -6.206 -12.583 19.771 1.00 98.62 212 ILE A C 1
ATOM 1689 O O . ILE A 1 212 ? -5.498 -12.430 18.782 1.00 98.62 212 ILE A O 1
ATOM 1693 N N . GLY A 1 213 ? -5.697 -12.929 20.950 1.00 98.19 213 GLY A N 1
ATOM 1694 C CA . GLY A 1 213 ? -4.271 -13.108 21.218 1.00 98.19 213 GLY A CA 1
ATOM 1695 C C . GLY A 1 213 ? -3.818 -12.402 22.492 1.00 98.19 213 GLY A C 1
ATOM 1696 O O . GLY A 1 213 ? -4.506 -11.541 23.034 1.00 98.19 213 GLY A O 1
ATOM 1697 N N . LYS A 1 214 ? -2.634 -12.770 22.992 1.00 97.62 214 LYS A N 1
ATOM 1698 C CA . LYS A 1 214 ? -2.025 -12.099 24.147 1.00 97.62 214 LYS A CA 1
ATOM 1699 C C . LYS A 1 214 ? -1.806 -10.620 23.814 1.00 97.62 214 LYS A C 1
ATOM 1701 O O . LYS A 1 214 ? -1.079 -10.327 22.874 1.00 97.62 214 LYS A O 1
ATOM 1706 N N . VAL A 1 215 ? -2.395 -9.708 24.587 1.00 96.19 215 VAL A N 1
ATOM 1707 C CA . VAL A 1 215 ? -2.246 -8.249 24.415 1.00 96.19 215 VAL A CA 1
ATOM 1708 C C . VAL A 1 215 ? -2.693 -7.779 23.012 1.00 96.19 215 VAL A C 1
ATOM 1710 O O . VAL A 1 215 ? -2.248 -6.750 22.514 1.00 96.19 215 VAL A O 1
ATOM 1713 N N . ALA A 1 216 ? -3.581 -8.529 22.346 1.00 97.38 216 ALA A N 1
ATOM 1714 C CA . ALA A 1 216 ? -4.189 -8.088 21.092 1.00 97.38 216 ALA A CA 1
ATOM 1715 C C . ALA A 1 216 ? -5.092 -6.874 21.350 1.00 97.38 216 ALA A C 1
ATOM 1717 O O . ALA A 1 216 ? -5.884 -6.875 22.295 1.00 97.38 216 ALA A O 1
ATOM 1718 N N . LEU A 1 217 ? -4.979 -5.850 20.510 1.00 94.38 217 LEU A N 1
ATOM 1719 C CA . LEU A 1 217 ? -5.659 -4.571 20.669 1.00 94.38 217 LEU A CA 1
ATOM 1720 C C . LEU A 1 217 ? -6.484 -4.240 19.422 1.00 94.38 217 LEU A C 1
ATOM 1722 O O . LEU A 1 217 ? -5.928 -4.112 18.331 1.00 94.38 217 LEU A O 1
ATOM 1726 N N . ALA A 1 218 ? -7.795 -4.088 19.597 1.00 93.81 218 ALA A N 1
ATOM 1727 C CA . ALA A 1 218 ? -8.743 -3.681 18.563 1.00 93.81 218 ALA A CA 1
ATOM 1728 C C . ALA A 1 218 ? -9.477 -2.406 19.012 1.00 93.81 218 ALA A C 1
ATOM 1730 O O . ALA A 1 218 ? -10.413 -2.464 19.815 1.00 93.81 218 ALA A O 1
ATOM 1731 N N . THR A 1 219 ? -9.021 -1.241 18.549 1.00 84.25 219 THR A N 1
ATOM 1732 C CA . THR A 1 219 ? -9.626 0.056 18.884 1.00 84.25 219 THR A CA 1
ATOM 1733 C C . THR A 1 219 ? -10.302 0.665 17.665 1.00 84.25 219 THR A C 1
ATOM 1735 O O . THR A 1 219 ? -9.758 0.636 16.571 1.00 84.25 219 THR A O 1
ATOM 1738 N N . GLY A 1 220 ? -11.489 1.236 17.849 1.00 77.25 220 GLY A N 1
ATOM 1739 C CA . GLY A 1 220 ? -12.299 1.777 16.757 1.00 77.25 220 GLY A CA 1
ATOM 1740 C C . GLY A 1 220 ? -13.303 0.763 16.211 1.00 77.25 220 GLY A C 1
ATOM 1741 O O . GLY A 1 220 ? -13.198 -0.428 16.467 1.00 77.25 220 GLY A O 1
ATOM 1742 N N . ASP A 1 221 ? -14.292 1.259 15.480 1.00 83.62 221 ASP A N 1
ATOM 1743 C CA . ASP A 1 221 ? -15.455 0.513 14.973 1.00 83.62 221 ASP A CA 1
ATOM 1744 C C . ASP A 1 221 ? -15.103 -0.535 13.920 1.00 83.62 221 ASP A C 1
ATOM 1746 O O . ASP A 1 221 ? -14.337 -0.238 12.999 1.00 83.62 221 ASP A O 1
ATOM 1750 N N . ALA A 1 222 ? -15.709 -1.720 14.008 1.00 91.31 222 ALA A N 1
ATOM 1751 C CA . ALA A 1 222 ? -15.526 -2.816 13.054 1.00 91.31 222 ALA A CA 1
ATOM 1752 C C . ALA A 1 222 ? -14.059 -3.235 12.854 1.00 91.31 222 ALA A C 1
ATOM 1754 O O . ALA A 1 222 ? -13.620 -3.456 11.725 1.00 91.31 222 ALA A O 1
ATOM 1755 N N . THR A 1 223 ? -13.279 -3.315 13.935 1.00 94.38 223 THR A N 1
ATOM 1756 C CA . THR A 1 223 ? -11.857 -3.689 13.855 1.00 94.38 223 THR A CA 1
ATOM 1757 C C . THR A 1 223 ? -11.600 -5.164 14.100 1.00 94.38 223 THR A C 1
ATOM 1759 O O . THR A 1 223 ? -12.308 -5.822 14.860 1.00 94.38 223 THR A O 1
ATOM 1762 N N . ILE A 1 224 ? -10.547 -5.686 13.469 1.00 98.31 224 ILE A N 1
ATOM 1763 C CA . ILE A 1 224 ? -10.092 -7.068 13.640 1.00 98.31 224 ILE A CA 1
ATOM 1764 C C . ILE A 1 224 ? -8.609 -7.052 13.990 1.00 98.31 224 ILE A C 1
ATOM 1766 O O . ILE A 1 224 ? -7.794 -6.586 13.206 1.00 98.31 224 ILE A O 1
ATOM 1770 N N . SER A 1 225 ? -8.248 -7.595 15.144 1.00 98.06 225 SER A N 1
ATOM 1771 C CA . SER A 1 225 ? -6.879 -7.722 15.629 1.00 98.06 225 SER A CA 1
ATOM 1772 C C . SER A 1 225 ? -6.648 -9.144 16.124 1.00 98.06 225 SER A C 1
ATOM 1774 O O . SER A 1 225 ? -7.194 -9.556 17.146 1.00 98.06 225 SER A O 1
ATOM 1776 N N . ILE A 1 226 ? -5.885 -9.930 15.370 1.00 98.69 226 ILE A N 1
ATOM 1777 C CA . ILE A 1 226 ? -5.660 -11.350 15.639 1.00 98.69 226 ILE A CA 1
ATOM 1778 C C . ILE A 1 226 ? -4.158 -11.634 15.614 1.00 98.69 226 ILE A C 1
ATOM 1780 O O . ILE A 1 226 ? -3.507 -11.516 14.579 1.00 98.69 226 ILE A O 1
ATOM 1784 N N . GLY A 1 227 ? -3.610 -12.050 16.752 1.00 98.44 227 GLY A N 1
ATOM 1785 C CA . GLY A 1 227 ? -2.190 -12.321 16.961 1.00 98.44 227 GLY A CA 1
ATOM 1786 C C . GLY A 1 227 ? -1.703 -11.773 18.301 1.00 98.44 227 GLY A C 1
ATOM 1787 O O . GLY A 1 227 ? -2.283 -10.841 18.854 1.00 98.44 227 GLY A O 1
ATOM 1788 N N . SER A 1 228 ? -0.627 -12.349 18.843 1.00 97.81 228 SER A N 1
ATOM 1789 C CA . SER A 1 228 ? 0.022 -11.782 20.033 1.00 97.81 228 SER A CA 1
ATOM 1790 C C . SER A 1 228 ? 0.497 -10.365 19.719 1.00 97.81 228 SER A C 1
ATOM 1792 O O . SER A 1 228 ? 1.196 -10.174 18.730 1.00 97.81 228 SER A O 1
ATOM 1794 N N . GLU A 1 229 ? 0.114 -9.388 20.537 1.00 95.38 229 GLU A N 1
ATOM 1795 C CA . GLU A 1 229 ? 0.468 -7.969 20.386 1.00 95.38 229 GLU A CA 1
ATOM 1796 C C . GLU A 1 229 ? 0.015 -7.333 19.055 1.00 95.38 229 GLU A C 1
ATOM 1798 O O . GLU A 1 229 ? 0.522 -6.280 18.668 1.00 95.38 229 GLU A O 1
ATOM 1803 N N . ALA A 1 230 ? -0.941 -7.947 18.344 1.00 97.25 230 ALA A N 1
ATOM 1804 C CA . ALA A 1 230 ? -1.543 -7.353 17.151 1.00 97.25 230 ALA A CA 1
ATOM 1805 C C . ALA A 1 230 ? -2.314 -6.069 17.511 1.00 97.25 230 ALA A C 1
ATOM 1807 O O . ALA A 1 230 ? -2.938 -5.990 18.573 1.00 97.25 230 ALA A O 1
ATOM 1808 N N . LYS A 1 231 ? -2.288 -5.055 16.638 1.00 93.75 231 LYS A N 1
ATOM 1809 C CA . LYS A 1 231 ? -2.891 -3.736 16.891 1.00 93.75 231 LYS A CA 1
ATOM 1810 C C . LYS A 1 231 ? -3.654 -3.210 15.676 1.00 93.75 231 LYS A C 1
ATOM 1812 O O . LYS A 1 231 ? -3.045 -2.616 14.791 1.00 93.75 231 LYS A O 1
ATOM 1817 N N . ALA A 1 232 ? -4.977 -3.336 15.681 1.00 93.06 232 ALA A N 1
ATOM 1818 C CA . ALA A 1 232 ? -5.857 -2.656 14.733 1.00 93.06 232 ALA A CA 1
ATOM 1819 C C . ALA A 1 232 ? -6.476 -1.447 15.431 1.00 93.06 232 ALA A C 1
ATOM 1821 O O . ALA A 1 232 ? -7.297 -1.619 16.329 1.00 93.06 232 ALA A O 1
ATOM 1822 N N . LEU A 1 233 ? -6.029 -0.237 15.087 1.00 85.62 233 LEU A N 1
ATOM 1823 C CA . LEU A 1 233 ? -6.304 0.929 15.930 1.00 85.62 233 LEU A CA 1
ATOM 1824 C C . LEU A 1 233 ? -7.439 1.836 15.450 1.00 85.62 233 LEU A C 1
ATOM 1826 O O . LEU A 1 233 ? -7.817 2.741 16.196 1.00 85.62 233 LEU A O 1
ATOM 1830 N N . ASN A 1 234 ? -7.974 1.606 14.243 1.00 80.56 234 ASN A N 1
ATOM 1831 C CA . ASN A 1 234 ? -8.912 2.527 13.599 1.00 80.56 234 ASN A CA 1
ATOM 1832 C C . ASN A 1 234 ? -10.059 1.874 12.880 1.00 80.56 234 ASN A C 1
ATOM 1834 O O . ASN A 1 234 ? -9.977 0.715 12.509 1.00 80.56 234 ASN A O 1
ATOM 1838 N N . LYS A 1 235 ? -11.111 2.661 12.626 1.00 84.88 235 LYS A N 1
ATOM 1839 C CA . LYS A 1 235 ? -12.340 2.178 11.992 1.00 84.88 235 LYS A CA 1
ATOM 1840 C C . LYS A 1 235 ? -12.041 1.295 10.773 1.00 84.88 235 LYS A C 1
ATOM 1842 O O . LYS A 1 235 ? -11.391 1.747 9.827 1.00 84.88 235 LYS A O 1
ATOM 1847 N N . GLY A 1 236 ? -12.545 0.063 10.814 1.00 89.69 236 GLY A N 1
ATOM 1848 C CA . GLY A 1 236 ? -12.405 -0.953 9.771 1.00 89.69 236 GLY A CA 1
ATOM 1849 C C . GLY A 1 236 ? -10.988 -1.492 9.558 1.00 89.69 236 GLY A C 1
ATOM 1850 O O . GLY A 1 236 ? -10.736 -2.097 8.522 1.00 89.69 236 GLY A O 1
ATOM 1851 N N . ALA A 1 237 ? -10.048 -1.237 10.472 1.00 93.25 237 ALA A N 1
ATOM 1852 C CA . ALA A 1 237 ? -8.688 -1.748 10.373 1.00 93.25 237 ALA A CA 1
ATOM 1853 C C . ALA A 1 237 ? -8.617 -3.250 10.693 1.00 93.25 237 ALA A C 1
ATOM 1855 O O . ALA A 1 237 ? -9.303 -3.749 11.590 1.00 93.25 237 ALA A O 1
ATOM 1856 N N . VAL A 1 238 ? -7.736 -3.955 9.984 1.00 98.25 238 VAL A N 1
ATOM 1857 C CA . VAL A 1 238 ? -7.532 -5.404 10.110 1.00 98.25 238 VAL A CA 1
ATOM 1858 C C . VAL A 1 238 ? -6.056 -5.700 10.331 1.00 98.25 238 VAL A C 1
ATOM 1860 O O . VAL A 1 238 ? -5.244 -5.415 9.458 1.00 98.25 238 VAL A O 1
ATOM 1863 N N . SER A 1 239 ? -5.689 -6.287 11.465 1.00 98.19 239 SER A N 1
ATOM 1864 C CA . SER A 1 239 ? -4.340 -6.763 11.783 1.00 98.19 239 SER A CA 1
ATOM 1865 C C . SER A 1 239 ? -4.360 -8.265 12.044 1.00 98.19 239 SER A C 1
ATOM 1867 O O . SER A 1 239 ? -5.026 -8.726 12.968 1.00 98.19 239 SER A O 1
ATOM 1869 N N . LEU A 1 240 ? -3.617 -9.031 11.248 1.00 98.69 240 LEU A N 1
ATOM 1870 C CA . LEU A 1 240 ? -3.525 -10.486 11.358 1.00 98.69 240 LEU A CA 1
ATOM 1871 C C . LEU A 1 240 ? -2.058 -10.928 11.396 1.00 98.69 240 LEU A C 1
ATOM 1873 O O . LEU A 1 240 ? -1.387 -10.973 10.368 1.00 98.69 240 LEU A O 1
ATOM 1877 N N . GLY A 1 241 ? -1.560 -11.287 12.574 1.00 98.50 241 GLY A N 1
ATOM 1878 C CA . GLY A 1 241 ? -0.188 -11.737 12.799 1.00 98.50 241 GLY A CA 1
ATOM 1879 C C . GLY A 1 241 ? 0.380 -11.235 14.123 1.00 98.50 241 GLY A C 1
ATOM 1880 O O . GLY A 1 241 ? -0.085 -10.244 14.679 1.00 98.50 241 GLY A O 1
ATOM 1881 N N . GLU A 1 242 ? 1.405 -11.916 14.635 1.00 98.00 242 GLU A N 1
ATOM 1882 C CA . GLU A 1 242 ? 2.134 -11.446 15.818 1.00 98.00 242 GLU A CA 1
ATOM 1883 C C . GLU A 1 242 ? 2.735 -10.059 15.550 1.00 98.00 242 GLU A C 1
ATOM 1885 O O . GLU A 1 242 ? 3.396 -9.846 14.533 1.00 98.00 242 GLU A O 1
ATOM 1890 N N . ASN A 1 243 ? 2.434 -9.100 16.428 1.00 94.75 243 ASN A N 1
ATOM 1891 C CA . ASN A 1 243 ? 2.883 -7.712 16.335 1.00 94.75 243 ASN A CA 1
ATOM 1892 C C . ASN A 1 243 ? 2.544 -7.031 14.986 1.00 94.75 243 ASN A C 1
ATOM 1894 O O . ASN A 1 243 ? 3.227 -6.094 14.567 1.00 94.75 243 ASN A O 1
ATOM 1898 N N . ALA A 1 244 ? 1.510 -7.508 14.278 1.00 97.06 244 ALA A N 1
ATOM 1899 C CA . ALA A 1 244 ? 0.963 -6.844 13.097 1.00 97.06 244 ALA A CA 1
ATOM 1900 C C . ALA A 1 244 ? 0.225 -5.568 13.523 1.00 97.06 244 ALA A C 1
ATOM 1902 O O . ALA A 1 244 ? -0.543 -5.600 14.486 1.00 97.06 244 ALA A O 1
ATOM 1903 N N . LYS A 1 245 ? 0.434 -4.449 12.823 1.00 92.88 245 LYS A N 1
ATOM 1904 C CA . LYS A 1 245 ? -0.161 -3.157 13.191 1.00 92.88 245 LYS A CA 1
ATOM 1905 C C . LYS A 1 245 ? -0.843 -2.494 11.998 1.00 92.88 245 LYS A C 1
ATOM 1907 O O . LYS A 1 245 ? -0.195 -2.200 10.995 1.00 92.88 245 LYS A O 1
ATOM 1912 N N . SER A 1 246 ? -2.125 -2.200 12.160 1.00 92.88 246 SER A N 1
ATOM 1913 C CA . SER A 1 246 ? -2.970 -1.471 11.213 1.00 92.88 246 SER A CA 1
ATOM 1914 C C . SER A 1 246 ? -3.425 -0.179 11.874 1.00 92.88 246 SER A C 1
ATOM 1916 O O . SER A 1 246 ? -4.354 -0.153 12.684 1.00 92.88 246 SER A O 1
ATOM 1918 N N . LEU A 1 247 ? -2.697 0.892 11.579 1.00 85.75 247 LEU A N 1
ATOM 1919 C CA . LEU A 1 247 ? -2.832 2.193 12.224 1.00 85.75 247 LEU A CA 1
ATOM 1920 C C . LEU A 1 247 ? -3.641 3.187 11.388 1.00 85.75 247 LEU A C 1
ATOM 1922 O O . LEU A 1 247 ? -4.091 4.186 11.931 1.00 85.75 247 LEU A O 1
ATOM 1926 N N . GLY A 1 248 ? -3.835 2.948 10.091 1.00 79.56 248 GLY A N 1
ATOM 1927 C CA . GLY A 1 248 ? -4.684 3.796 9.253 1.00 79.56 248 GLY A CA 1
ATOM 1928 C C . GLY A 1 248 ? -6.155 3.372 9.289 1.00 79.56 248 GLY A C 1
ATOM 1929 O O . GLY A 1 248 ? -6.475 2.194 9.476 1.00 79.56 248 GLY A O 1
ATOM 1930 N N . LYS A 1 249 ? -7.077 4.307 9.050 1.00 81.62 249 LYS A N 1
ATOM 1931 C CA . LYS A 1 249 ? -8.492 3.974 8.815 1.00 81.62 249 LYS A CA 1
ATOM 1932 C C . LYS A 1 249 ? -8.633 3.047 7.600 1.00 81.62 249 LYS A C 1
ATOM 1934 O O . LYS A 1 249 ? -8.031 3.317 6.561 1.00 81.62 249 LYS A O 1
ATOM 1939 N N . TYR A 1 250 ? -9.418 1.976 7.734 1.00 89.50 250 TYR A N 1
ATOM 1940 C CA . TYR A 1 250 ? -9.589 0.921 6.721 1.00 89.50 250 TYR A CA 1
ATOM 1941 C C . TYR A 1 250 ? -8.276 0.255 6.265 1.00 89.50 250 TYR A C 1
ATOM 1943 O O . TYR A 1 250 ? -8.207 -0.304 5.172 1.00 89.50 250 TYR A O 1
ATOM 1951 N N . SER A 1 251 ? -7.212 0.337 7.070 1.00 93.31 251 SER A N 1
ATOM 1952 C CA . SER A 1 251 ? -5.928 -0.282 6.733 1.00 93.31 251 SER A CA 1
ATOM 1953 C C . SER A 1 251 ? -5.910 -1.776 7.054 1.00 93.31 251 SER A C 1
ATOM 1955 O O . SER A 1 251 ? -6.573 -2.243 7.980 1.00 93.31 251 SER A O 1
ATOM 1957 N N . THR A 1 252 ? -5.129 -2.540 6.298 1.00 97.69 252 THR A N 1
ATOM 1958 C CA . THR A 1 252 ? -4.990 -3.989 6.468 1.00 97.69 252 THR A CA 1
ATOM 1959 C C . THR A 1 252 ? -3.517 -4.367 6.587 1.00 97.69 252 THR A C 1
ATOM 1961 O O . THR A 1 252 ? -2.728 -4.040 5.711 1.00 97.69 252 THR A O 1
ATOM 1964 N N . ALA A 1 253 ? -3.136 -5.086 7.637 1.00 98.00 253 ALA A N 1
ATOM 1965 C CA . ALA A 1 253 ? -1.790 -5.607 7.853 1.00 98.00 253 ALA A CA 1
ATOM 1966 C C . ALA A 1 253 ? -1.879 -7.110 8.123 1.00 98.00 253 ALA A C 1
ATOM 1968 O O . ALA A 1 253 ? -2.475 -7.541 9.111 1.00 98.00 253 ALA A O 1
ATOM 1969 N N . ILE A 1 254 ? -1.321 -7.918 7.224 1.00 98.62 254 ILE A N 1
ATOM 1970 C CA . ILE A 1 254 ? -1.353 -9.379 7.303 1.00 98.62 254 ILE A CA 1
ATOM 1971 C C . ILE A 1 254 ? 0.080 -9.908 7.279 1.00 98.62 254 ILE A C 1
ATOM 1973 O O . ILE A 1 254 ? 0.808 -9.710 6.312 1.00 98.62 254 ILE A O 1
ATOM 1977 N N . GLY A 1 255 ? 0.472 -10.634 8.323 1.00 98.12 255 GLY A N 1
ATOM 1978 C CA . GLY A 1 255 ? 1.809 -11.187 8.536 1.00 98.12 255 GLY A CA 1
ATOM 1979 C C . GLY A 1 255 ? 2.449 -10.659 9.820 1.00 98.12 255 GLY A C 1
ATOM 1980 O O . GLY A 1 255 ? 2.171 -9.538 10.244 1.00 98.12 255 GLY A O 1
ATOM 1981 N N . SER A 1 256 ? 3.323 -11.459 10.443 1.00 96.69 256 SER A N 1
ATOM 1982 C CA . SER A 1 256 ? 4.057 -11.024 11.643 1.00 96.69 256 SER A CA 1
ATOM 1983 C C . SER A 1 256 ? 4.846 -9.743 11.353 1.00 96.69 256 SER A C 1
ATOM 1985 O O . SER A 1 256 ? 5.430 -9.592 10.277 1.00 96.69 256 SER A O 1
ATOM 1987 N N . GLN A 1 257 ? 4.814 -8.790 12.284 1.00 93.38 257 GLN A N 1
ATOM 1988 C CA . GLN A 1 257 ? 5.509 -7.503 12.173 1.00 93.38 257 GLN A CA 1
ATOM 1989 C C . GLN A 1 257 ? 5.124 -6.680 10.923 1.00 93.38 257 GLN A C 1
ATOM 1991 O O . GLN A 1 257 ? 5.879 -5.798 10.513 1.00 93.38 257 GLN A O 1
ATOM 1996 N N . SER A 1 258 ? 3.989 -6.971 10.275 1.00 96.38 258 SER A N 1
ATOM 1997 C CA . SER A 1 258 ? 3.465 -6.139 9.184 1.00 96.38 258 SER A CA 1
ATOM 1998 C C . SER A 1 258 ? 2.941 -4.803 9.725 1.00 96.38 258 SER A C 1
ATOM 2000 O O . SER A 1 258 ? 2.477 -4.720 10.863 1.00 96.38 258 SER A O 1
ATOM 2002 N N . TYR A 1 259 ? 3.050 -3.741 8.928 1.00 91.44 259 TYR A N 1
ATOM 2003 C CA . TYR A 1 259 ? 2.832 -2.368 9.380 1.00 91.44 259 TYR A CA 1
ATOM 2004 C C . TYR A 1 259 ? 2.104 -1.536 8.313 1.00 91.44 259 TYR A C 1
ATOM 2006 O O . TYR A 1 259 ? 2.726 -1.027 7.381 1.00 91.44 259 TYR A O 1
ATOM 2014 N N . ALA A 1 260 ? 0.784 -1.392 8.441 1.00 91.81 260 ALA A N 1
ATOM 2015 C CA . ALA A 1 260 ? -0.048 -0.573 7.558 1.00 91.81 260 ALA A CA 1
ATOM 2016 C C . ALA A 1 260 ? -0.450 0.722 8.277 1.00 91.81 260 ALA A C 1
ATOM 2018 O O . ALA A 1 260 ? -1.268 0.707 9.195 1.00 91.81 260 ALA A O 1
ATOM 2019 N N . TYR A 1 261 ? 0.154 1.846 7.899 1.00 84.88 261 TYR A N 1
ATOM 2020 C CA . TYR A 1 261 ? -0.029 3.128 8.585 1.00 84.88 261 TYR A CA 1
ATOM 2021 C C . TYR A 1 261 ? -0.773 4.184 7.759 1.00 84.88 261 TYR A C 1
ATOM 2023 O O . TYR A 1 261 ? -1.233 5.172 8.322 1.00 84.88 261 TYR A O 1
ATOM 2031 N N . GLY A 1 262 ? -0.940 3.979 6.450 1.00 78.31 262 GLY A N 1
ATOM 2032 C CA . GLY A 1 262 ? -1.749 4.858 5.601 1.00 78.31 262 GLY A CA 1
ATOM 2033 C C . GLY A 1 262 ? -3.245 4.544 5.647 1.00 78.31 262 GLY A C 1
ATOM 2034 O O . GLY A 1 262 ? -3.645 3.397 5.870 1.00 78.31 262 GLY A O 1
ATOM 2035 N N . MET A 1 263 ? -4.089 5.541 5.377 1.00 82.50 263 MET A N 1
ATOM 2036 C CA . MET A 1 263 ? -5.522 5.319 5.155 1.00 82.50 263 MET A CA 1
ATOM 2037 C C . MET A 1 263 ? -5.733 4.414 3.931 1.00 82.50 263 MET A C 1
ATOM 2039 O O . MET A 1 263 ? -5.081 4.598 2.907 1.00 82.50 263 MET A O 1
ATOM 2043 N N . ASN A 1 264 ? -6.634 3.431 4.032 1.00 87.75 264 ASN A N 1
ATOM 2044 C CA . ASN A 1 264 ? -6.892 2.420 2.993 1.00 87.75 264 ASN A CA 1
ATOM 2045 C C . ASN A 1 264 ? -5.649 1.605 2.560 1.00 87.75 264 ASN A C 1
ATOM 2047 O O . ASN A 1 264 ? -5.673 0.965 1.513 1.00 87.75 264 ASN A O 1
ATOM 2051 N N . SER A 1 265 ? -4.547 1.649 3.316 1.00 91.69 265 SER A N 1
ATOM 2052 C CA . SER A 1 265 ? -3.301 0.963 2.954 1.00 91.69 265 SER A CA 1
ATOM 2053 C C . SER A 1 265 ? -3.344 -0.526 3.295 1.00 91.69 265 SER A C 1
ATOM 2055 O O . SER A 1 265 ? -3.982 -0.934 4.267 1.00 91.69 265 SER A O 1
ATOM 2057 N N . ILE A 1 266 ? -2.645 -1.349 2.511 1.00 96.69 266 ILE A N 1
ATOM 2058 C CA . ILE A 1 266 ? -2.617 -2.804 2.674 1.00 96.69 266 ILE A CA 1
ATOM 2059 C C . ILE A 1 266 ? -1.161 -3.287 2.716 1.00 96.69 266 ILE A C 1
ATOM 2061 O O . ILE A 1 266 ? -0.455 -3.223 1.717 1.00 96.69 266 ILE A O 1
ATOM 2065 N N . ALA A 1 267 ? -0.703 -3.810 3.853 1.00 97.31 267 ALA A N 1
ATOM 2066 C CA . ALA A 1 267 ? 0.591 -4.470 4.016 1.00 97.31 267 ALA A CA 1
ATOM 2067 C C . ALA A 1 267 ? 0.419 -5.999 4.034 1.00 97.31 267 ALA A C 1
ATOM 2069 O O . ALA A 1 267 ? -0.179 -6.553 4.955 1.00 97.31 267 ALA A O 1
ATOM 2070 N N . LEU A 1 268 ? 0.968 -6.693 3.032 1.00 98.06 268 LEU A N 1
ATOM 2071 C CA . LEU A 1 268 ? 0.826 -8.143 2.853 1.00 98.06 268 LEU A CA 1
ATOM 2072 C C . LEU A 1 268 ? 2.174 -8.859 2.984 1.00 98.06 268 LEU A C 1
ATOM 2074 O O . LEU A 1 268 ? 3.072 -8.689 2.158 1.00 98.06 268 LEU A O 1
ATOM 2078 N N . GLY A 1 269 ? 2.317 -9.686 4.016 1.00 97.56 269 GLY A N 1
ATOM 2079 C CA . GLY A 1 269 ? 3.503 -10.485 4.323 1.00 97.56 269 GLY A CA 1
ATOM 2080 C C . GLY A 1 269 ? 4.272 -10.007 5.561 1.00 97.56 269 GLY A C 1
ATOM 2081 O O . GLY A 1 269 ? 4.148 -8.868 6.008 1.00 97.56 269 GLY A O 1
ATOM 2082 N N . ILE A 1 270 ? 5.109 -10.897 6.111 1.00 95.81 270 ILE A N 1
ATOM 2083 C CA . ILE A 1 270 ? 5.982 -10.604 7.261 1.00 95.81 270 ILE A CA 1
ATOM 2084 C C . ILE A 1 270 ? 6.829 -9.346 7.007 1.00 95.81 270 ILE A C 1
ATOM 2086 O O . ILE A 1 270 ? 7.483 -9.247 5.968 1.00 95.81 270 ILE A O 1
ATOM 2090 N N . ARG A 1 271 ? 6.823 -8.382 7.933 1.00 93.12 271 ARG A N 1
ATOM 2091 C CA . ARG A 1 271 ? 7.562 -7.105 7.807 1.00 93.12 271 ARG A CA 1
ATOM 2092 C C . ARG A 1 271 ? 7.201 -6.247 6.585 1.00 93.12 271 ARG A C 1
ATOM 2094 O O . ARG A 1 271 ? 7.979 -5.370 6.208 1.00 93.12 271 ARG A O 1
ATOM 2101 N N . SER A 1 272 ? 6.054 -6.476 5.943 1.00 95.62 272 SER A N 1
ATOM 2102 C CA . SER A 1 272 ? 5.577 -5.563 4.900 1.00 95.62 272 SER A CA 1
ATOM 2103 C C . SER A 1 272 ? 5.150 -4.234 5.514 1.00 95.62 272 SER A C 1
ATOM 2105 O O . SER A 1 272 ? 4.563 -4.211 6.594 1.00 95.62 272 SER A O 1
ATOM 2107 N N . ILE A 1 273 ? 5.445 -3.131 4.829 1.00 91.38 273 ILE A N 1
ATOM 2108 C CA . ILE A 1 273 ? 5.161 -1.771 5.287 1.00 91.38 273 ILE A CA 1
ATOM 2109 C C . ILE A 1 273 ? 4.351 -1.059 4.207 1.00 91.38 273 ILE A C 1
ATOM 2111 O O . ILE A 1 273 ? 4.817 -0.946 3.073 1.00 91.38 273 ILE A O 1
ATOM 2115 N N . ALA A 1 274 ? 3.159 -0.577 4.557 1.00 89.75 274 ALA A N 1
ATOM 2116 C CA . ALA A 1 274 ? 2.275 0.168 3.665 1.00 89.75 274 ALA A CA 1
ATOM 2117 C C . ALA A 1 274 ? 1.967 1.547 4.260 1.00 89.75 274 ALA A C 1
ATOM 2119 O O . ALA A 1 274 ? 1.429 1.657 5.363 1.00 89.75 274 ALA A O 1
ATOM 2120 N N . GLY A 1 275 ? 2.357 2.594 3.537 1.00 81.44 275 GLY A N 1
ATOM 2121 C CA . GLY A 1 275 ? 2.098 3.982 3.907 1.00 81.44 275 GLY A CA 1
ATOM 2122 C C . GLY A 1 275 ? 0.835 4.541 3.272 1.00 81.44 275 GLY A C 1
ATOM 2123 O O . GLY A 1 275 ? 0.016 3.804 2.726 1.00 81.44 275 GLY A O 1
ATOM 2124 N N . ASP A 1 276 ? 0.668 5.856 3.361 1.00 70.25 276 ASP A N 1
ATOM 2125 C CA . ASP A 1 276 ? -0.372 6.535 2.597 1.00 70.25 276 ASP A CA 1
ATOM 2126 C C . ASP A 1 276 ? 0.056 6.619 1.124 1.00 70.25 276 ASP A C 1
ATOM 2128 O O . ASP A 1 276 ? 1.220 6.885 0.835 1.00 70.25 276 ASP A O 1
ATOM 2132 N N . ALA A 1 277 ? -0.872 6.372 0.201 1.00 63.16 277 ALA A N 1
ATOM 2133 C CA . ALA A 1 277 ? -0.631 6.621 -1.222 1.00 63.16 277 ALA A CA 1
ATOM 2134 C C . ALA A 1 277 ? -0.815 8.098 -1.579 1.00 63.16 277 ALA A C 1
ATOM 2136 O O . ALA A 1 277 ? -0.521 8.502 -2.704 1.00 63.16 277 ALA A O 1
ATOM 2137 N N . SER A 1 278 ? -1.350 8.903 -0.651 1.00 52.78 278 SER A N 1
ATOM 2138 C CA . SER A 1 278 ? -1.819 10.238 -0.978 1.00 52.78 278 SER A CA 1
ATOM 2139 C C . SER A 1 278 ? -0.661 11.177 -1.368 1.00 52.78 278 SER A C 1
ATOM 2141 O O . SER A 1 278 ? 0.065 11.732 -0.546 1.00 52.78 278 SER A O 1
ATOM 2143 N N . LYS A 1 279 ? -0.555 11.401 -2.687 1.00 52.53 279 LYS A N 1
ATOM 2144 C CA . LYS A 1 279 ? 0.180 12.484 -3.370 1.00 52.53 279 LYS A CA 1
ATOM 2145 C C . LYS A 1 279 ? 1.701 12.351 -3.496 1.00 52.53 279 LYS A C 1
ATOM 2147 O O . LYS A 1 279 ? 2.337 13.323 -3.911 1.00 52.53 279 LYS A O 1
ATOM 2152 N N . GLU A 1 280 ? 2.295 11.189 -3.229 1.00 52.88 280 GLU A N 1
ATOM 2153 C CA . GLU A 1 280 ? 3.644 10.933 -3.745 1.00 52.88 280 GLU A CA 1
ATOM 2154 C C . GLU A 1 280 ? 3.556 10.713 -5.258 1.00 52.88 280 GLU A C 1
ATOM 2156 O O . GLU A 1 280 ? 2.863 9.829 -5.756 1.00 52.88 280 GLU A O 1
ATOM 2161 N N . VAL A 1 281 ? 4.203 11.606 -6.000 1.00 52.84 281 VAL A N 1
ATOM 2162 C CA . VAL A 1 281 ? 4.196 11.602 -7.458 1.00 52.84 281 VAL A CA 1
ATOM 2163 C C . VAL A 1 281 ? 4.923 10.348 -7.941 1.00 52.84 281 VAL A C 1
ATOM 2165 O O . VAL A 1 281 ? 6.133 10.227 -7.755 1.00 52.84 281 VAL A O 1
ATOM 2168 N N . GLY A 1 282 ? 4.178 9.429 -8.561 1.00 60.12 282 GLY A N 1
ATOM 2169 C CA . GLY A 1 282 ? 4.740 8.321 -9.330 1.00 60.12 282 GLY A CA 1
ATOM 2170 C C . GLY A 1 282 ? 5.532 8.806 -10.552 1.00 60.12 282 GLY A C 1
ATOM 2171 O O . GLY A 1 282 ? 5.842 9.988 -10.701 1.00 60.12 282 GLY A O 1
ATOM 2172 N N . TYR A 1 283 ? 5.878 7.894 -11.459 1.00 64.88 283 TYR A N 1
ATOM 2173 C CA . TYR A 1 283 ? 6.558 8.262 -12.704 1.00 64.88 283 TYR A CA 1
ATOM 2174 C C . TYR A 1 283 ? 5.757 9.327 -13.479 1.00 64.88 283 TYR A C 1
ATOM 2176 O O . TYR A 1 283 ? 4.582 9.123 -13.773 1.00 64.88 283 TYR A O 1
ATOM 2184 N N . ARG A 1 284 ? 6.397 10.459 -13.815 1.00 68.44 284 ARG A N 1
ATOM 2185 C CA . ARG A 1 284 ? 5.817 11.489 -14.691 1.00 68.44 284 ARG A CA 1
ATOM 2186 C C . ARG A 1 284 ? 6.050 11.101 -16.154 1.00 68.44 284 ARG A C 1
ATOM 2188 O O . ARG A 1 284 ? 7.215 11.008 -16.552 1.00 68.44 284 ARG A O 1
ATOM 2195 N N . PRO A 1 285 ? 4.998 10.925 -16.970 1.00 71.00 285 PRO A N 1
ATOM 2196 C CA . PRO A 1 285 ? 5.159 10.727 -18.405 1.00 71.00 285 PRO A CA 1
ATOM 2197 C C . PRO A 1 285 ? 5.842 11.939 -19.045 1.00 71.00 285 PRO A C 1
ATOM 2199 O O . PRO A 1 285 ? 5.483 13.079 -18.763 1.00 71.00 285 PRO A O 1
ATOM 2202 N N . TYR A 1 286 ? 6.818 11.702 -19.925 1.00 72.62 286 TYR A N 1
ATOM 2203 C CA . TYR A 1 286 ? 7.615 12.768 -20.555 1.00 72.62 286 TYR A CA 1
ATOM 2204 C C . TYR A 1 286 ? 6.777 13.749 -21.398 1.00 72.62 286 TYR A C 1
ATOM 2206 O O . TYR A 1 286 ? 7.170 14.890 -21.615 1.00 72.62 286 TYR A O 1
ATOM 2214 N N . ASN A 1 287 ? 5.626 13.294 -21.888 1.00 77.88 287 ASN A N 1
ATOM 2215 C CA . ASN A 1 287 ? 4.742 14.016 -22.796 1.00 77.88 287 ASN A CA 1
ATOM 2216 C C . ASN A 1 287 ? 3.551 14.698 -22.107 1.00 77.88 287 ASN A C 1
ATOM 2218 O O . ASN A 1 287 ? 2.715 15.253 -22.813 1.00 77.88 287 ASN A O 1
ATOM 2222 N N . LEU A 1 288 ? 3.445 14.634 -20.777 1.00 74.88 288 LEU A N 1
ATOM 2223 C CA . LEU A 1 288 ? 2.382 15.300 -20.025 1.00 74.88 288 LEU A CA 1
ATOM 2224 C C . LEU A 1 288 ? 2.975 16.386 -19.134 1.00 74.88 288 LEU A C 1
ATOM 2226 O O . LEU A 1 288 ? 3.985 16.176 -18.458 1.00 74.88 288 LEU A O 1
ATOM 2230 N N . ASN A 1 289 ? 2.329 17.548 -19.108 1.00 80.81 289 ASN A N 1
ATOM 2231 C CA . ASN A 1 289 ? 2.677 18.587 -18.151 1.00 80.81 289 ASN A CA 1
ATOM 2232 C C . ASN A 1 289 ? 2.200 18.218 -16.730 1.00 80.81 289 ASN A C 1
ATOM 2234 O O . ASN A 1 289 ? 1.476 17.241 -16.516 1.00 80.81 289 ASN A O 1
ATOM 2238 N N . GLU A 1 290 ? 2.632 18.997 -15.733 1.00 74.94 290 GLU A N 1
ATOM 2239 C CA . GLU A 1 290 ? 2.379 18.686 -14.323 1.00 74.94 290 GLU A CA 1
ATOM 2240 C C . GLU A 1 290 ? 0.899 18.699 -13.921 1.00 74.94 290 GLU A C 1
ATOM 2242 O O . GLU A 1 290 ? 0.510 17.962 -13.017 1.00 74.94 290 GLU A O 1
ATOM 2247 N N . GLU A 1 291 ? 0.071 19.496 -14.591 1.00 78.19 291 GLU A N 1
ATOM 2248 C CA . GLU A 1 291 ? -1.370 19.536 -14.344 1.00 78.19 291 GLU A CA 1
ATOM 2249 C C . GLU A 1 291 ? -2.085 18.359 -15.020 1.00 78.19 291 GLU A C 1
ATOM 2251 O O . GLU A 1 291 ? -2.981 17.757 -14.431 1.00 78.19 291 GLU A O 1
ATOM 2256 N N . GLU A 1 292 ? -1.656 17.974 -16.224 1.00 75.75 292 GLU A N 1
ATOM 2257 C CA . GLU A 1 292 ? -2.268 16.896 -17.004 1.00 75.75 292 GLU A CA 1
ATOM 2258 C C . GLU A 1 292 ? -2.096 15.522 -16.356 1.00 75.75 292 GLU A C 1
ATOM 2260 O O . GLU A 1 292 ? -3.055 14.750 -16.300 1.00 75.75 292 GLU A O 1
ATOM 2265 N N . TYR A 1 293 ? -0.897 15.196 -15.857 1.00 75.81 293 TYR A N 1
ATOM 2266 C CA . TYR A 1 293 ? -0.671 13.878 -15.254 1.00 75.81 293 TYR A CA 1
ATOM 2267 C C . TYR A 1 293 ? -1.281 13.775 -13.846 1.00 75.81 293 TYR A C 1
ATOM 2269 O O . TYR A 1 293 ? -1.654 12.683 -13.422 1.00 75.81 293 TYR A O 1
ATOM 2277 N N . LYS A 1 294 ? -1.416 14.895 -13.116 1.00 73.12 294 LYS A N 1
ATOM 2278 C CA . LYS A 1 294 ? -1.969 14.888 -11.751 1.00 73.12 294 LYS A CA 1
ATOM 2279 C C . LYS A 1 294 ? -3.470 14.632 -11.678 1.00 73.12 294 LYS A C 1
ATOM 2281 O O . LYS A 1 294 ? -3.965 14.279 -10.613 1.00 73.12 294 LYS A O 1
ATOM 2286 N N . ASN A 1 295 ? -4.173 14.801 -12.792 1.00 73.44 295 ASN A N 1
ATOM 2287 C CA . ASN A 1 295 ? -5.622 14.646 -12.875 1.00 73.44 295 ASN A CA 1
ATOM 2288 C C . ASN A 1 295 ? -6.054 13.279 -13.438 1.00 73.44 295 ASN A C 1
ATOM 2290 O O . ASN A 1 295 ? -7.219 13.109 -13.790 1.00 73.44 295 ASN A O 1
ATOM 2294 N N . LYS A 1 296 ? -5.128 12.320 -13.561 1.00 76.00 296 LYS A N 1
ATOM 2295 C CA . LYS A 1 296 ? -5.364 11.013 -14.182 1.00 76.00 296 LYS A CA 1
ATOM 2296 C C . LYS A 1 296 ? -5.133 9.871 -13.195 1.00 76.00 296 LYS A C 1
ATOM 2298 O O . LYS A 1 296 ? -4.017 9.686 -12.704 1.00 76.00 296 LYS A O 1
ATOM 2303 N N . SER A 1 297 ? -6.184 9.095 -12.936 1.00 76.62 297 SER A N 1
ATOM 2304 C CA . SER A 1 297 ? -6.187 7.980 -11.977 1.00 76.62 297 SER A CA 1
ATOM 2305 C C . SER A 1 297 ? -5.259 6.827 -12.370 1.00 76.62 297 SER A C 1
ATOM 2307 O O . SER A 1 297 ? -4.885 6.022 -11.524 1.00 76.62 297 SER A O 1
ATOM 2309 N N . GLU A 1 298 ? -4.849 6.744 -13.640 1.00 83.50 298 GLU A N 1
ATOM 2310 C CA . GLU A 1 298 ? -3.863 5.765 -14.111 1.00 83.50 298 GLU A CA 1
ATOM 2311 C C . GLU A 1 298 ? -2.455 6.050 -13.560 1.00 83.50 298 GLU A C 1
ATOM 2313 O O . GLU A 1 298 ? -1.623 5.148 -13.474 1.00 83.50 298 GLU A O 1
ATOM 2318 N N . TRP A 1 299 ? -2.185 7.302 -13.170 1.00 79.00 299 TRP A N 1
ATOM 2319 C CA . TRP A 1 299 ? -0.861 7.768 -12.745 1.00 79.00 299 TRP A CA 1
ATOM 2320 C C . TRP A 1 299 ? -0.797 8.163 -11.270 1.00 79.00 299 TRP A C 1
ATOM 2322 O O . TRP A 1 299 ? 0.283 8.124 -10.675 1.00 79.00 299 TRP A O 1
ATOM 2332 N N . ILE A 1 300 ? -1.929 8.553 -10.675 1.00 76.94 300 ILE A N 1
ATOM 2333 C CA . ILE A 1 300 ? -2.037 8.910 -9.258 1.00 76.94 300 ILE A CA 1
ATOM 2334 C C . ILE A 1 300 ? -3.126 8.071 -8.604 1.00 76.94 300 ILE A C 1
ATOM 2336 O O . ILE A 1 300 ? -4.273 8.073 -9.035 1.00 76.94 300 ILE A O 1
ATOM 2340 N N . ALA A 1 301 ? -2.755 7.375 -7.532 1.00 79.50 301 ALA A N 1
ATOM 2341 C CA . ALA A 1 301 ? -3.684 6.560 -6.772 1.00 79.50 301 ALA A CA 1
ATOM 2342 C C . ALA A 1 301 ? -4.643 7.420 -5.929 1.00 79.50 301 ALA A C 1
ATOM 2344 O O . ALA A 1 301 ? -4.208 8.295 -5.176 1.00 79.50 301 ALA A O 1
ATOM 2345 N N . ASP A 1 302 ? -5.936 7.094 -5.993 1.00 79.31 302 ASP A N 1
ATOM 2346 C CA . ASP A 1 302 ? -6.986 7.698 -5.157 1.00 79.31 302 ASP A CA 1
ATOM 2347 C C . ASP A 1 302 ? -7.148 6.997 -3.790 1.00 79.31 302 ASP A C 1
ATOM 2349 O O . ASP A 1 302 ? -7.741 7.543 -2.857 1.00 79.31 302 ASP A O 1
ATOM 2353 N N . TYR A 1 303 ? -6.607 5.781 -3.657 1.00 82.44 303 TYR A N 1
ATOM 2354 C CA . TYR A 1 303 ? -6.627 4.950 -2.447 1.00 82.44 303 TYR A CA 1
ATOM 2355 C C . TYR A 1 303 ? -5.210 4.564 -2.012 1.00 82.44 303 TYR A C 1
ATOM 2357 O O . TYR A 1 303 ? -4.268 4.668 -2.790 1.00 82.44 303 TYR A O 1
ATOM 2365 N N . GLY A 1 304 ? -5.075 4.104 -0.762 1.00 81.75 304 GLY A N 1
ATOM 2366 C CA . GLY A 1 304 ? -3.810 3.701 -0.143 1.00 81.75 304 GLY A CA 1
ATOM 2367 C C . GLY A 1 304 ? -3.055 2.599 -0.898 1.00 81.75 304 GLY A C 1
ATOM 2368 O O . GLY A 1 304 ? -3.620 1.864 -1.705 1.00 81.75 304 GLY A O 1
ATOM 2369 N N . VAL A 1 305 ? -1.753 2.471 -0.622 1.00 87.94 305 VAL A N 1
ATOM 2370 C CA . VAL A 1 305 ? -0.884 1.530 -1.345 1.00 87.94 305 VAL A CA 1
ATOM 2371 C C . VAL A 1 305 ? -1.125 0.086 -0.912 1.00 87.94 305 VAL A C 1
ATOM 2373 O O . VAL A 1 305 ? -1.344 -0.187 0.271 1.00 87.94 305 VAL A O 1
ATOM 2376 N N . VAL A 1 306 ? -0.970 -0.853 -1.848 1.00 94.31 306 VAL A N 1
ATOM 2377 C CA . VAL A 1 306 ? -0.785 -2.277 -1.539 1.00 94.31 306 VAL A CA 1
ATOM 2378 C C . VAL A 1 306 ? 0.707 -2.588 -1.565 1.00 94.31 306 VAL A C 1
ATOM 2380 O O . VAL A 1 306 ? 1.343 -2.559 -2.615 1.00 94.31 306 VAL A O 1
ATOM 2383 N N . SER A 1 307 ? 1.280 -2.896 -0.406 1.00 94.69 307 SER A N 1
ATOM 2384 C CA . SER A 1 307 ? 2.692 -3.221 -0.256 1.00 94.69 307 SER A CA 1
ATOM 2385 C C . SER A 1 307 ? 2.895 -4.693 0.079 1.00 94.69 307 SER A C 1
ATOM 2387 O O . SER A 1 307 ? 2.420 -5.198 1.097 1.00 94.69 307 SER A O 1
ATOM 2389 N N . VAL A 1 308 ? 3.670 -5.377 -0.762 1.00 96.88 308 VAL A N 1
ATOM 2390 C CA . VAL A 1 308 ? 4.129 -6.758 -0.538 1.00 96.88 308 VAL A C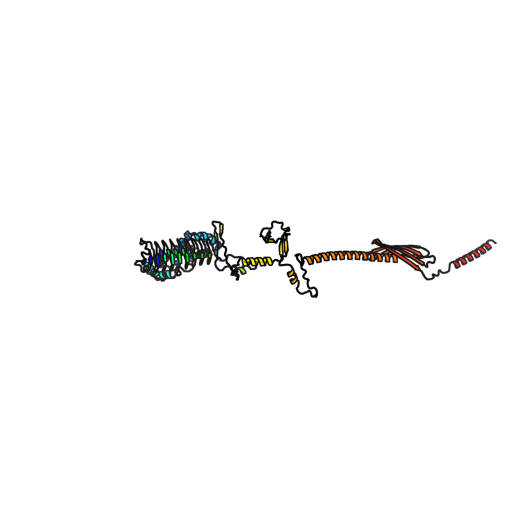A 1
ATOM 2391 C C . VAL A 1 308 ? 5.555 -6.812 0.015 1.00 96.88 308 VAL A C 1
ATOM 2393 O O . VAL A 1 308 ? 6.178 -7.871 0.017 1.00 96.88 308 VAL A O 1
ATOM 2396 N N . GLY A 1 309 ? 6.112 -5.681 0.443 1.00 94.88 309 GLY A N 1
ATOM 2397 C CA . GLY A 1 309 ? 7.491 -5.550 0.907 1.00 94.88 309 GLY A CA 1
ATOM 2398 C C . GLY A 1 309 ? 7.628 -4.450 1.952 1.00 94.88 309 GLY A C 1
ATOM 2399 O O . GLY A 1 309 ? 6.652 -3.822 2.349 1.00 94.88 309 GLY A O 1
ATOM 2400 N N . GLY A 1 310 ? 8.834 -4.221 2.448 1.00 89.94 310 GLY A N 1
ATOM 2401 C CA . GLY A 1 310 ? 9.052 -3.219 3.485 1.00 89.94 310 GLY A CA 1
ATOM 2402 C C . GLY A 1 310 ? 10.524 -2.983 3.753 1.00 89.94 310 GLY A C 1
ATOM 2403 O O . GLY A 1 310 ? 11.360 -3.848 3.501 1.00 89.94 310 GLY A O 1
ATOM 2404 N N . PHE A 1 311 ? 10.850 -1.796 4.249 1.00 84.25 311 PHE A N 1
ATOM 2405 C CA . PHE A 1 311 ? 12.213 -1.440 4.611 1.00 84.25 311 PHE A CA 1
ATOM 2406 C C . PHE A 1 311 ? 12.420 -1.567 6.121 1.00 84.25 311 PHE A C 1
ATOM 2408 O O . PHE A 1 311 ? 11.777 -0.879 6.913 1.00 84.25 311 PHE A O 1
ATOM 2415 N N . GLU A 1 312 ? 13.344 -2.430 6.528 1.00 81.62 312 GLU A N 1
ATOM 2416 C CA . GLU A 1 312 ? 13.694 -2.623 7.930 1.00 81.62 312 GLU A CA 1
ATOM 2417 C C . GLU A 1 312 ? 14.878 -1.729 8.307 1.00 81.62 312 GLU A C 1
ATOM 2419 O O . GLU A 1 312 ? 16.034 -2.014 7.985 1.00 81.62 312 GLU A O 1
ATOM 2424 N N . LYS A 1 313 ? 14.576 -0.637 9.017 1.00 73.94 313 LYS A N 1
ATOM 2425 C CA . LYS A 1 313 ? 15.539 0.412 9.390 1.00 73.94 313 LYS A CA 1
ATOM 2426 C C . LYS A 1 313 ? 16.704 -0.106 10.239 1.00 73.94 313 LYS A C 1
ATOM 2428 O O . LYS A 1 313 ? 17.832 0.321 10.024 1.00 73.94 313 LYS A O 1
ATOM 2433 N N . LEU A 1 314 ? 16.447 -1.039 11.161 1.00 75.69 314 LEU A N 1
ATOM 2434 C CA . LEU A 1 314 ? 17.460 -1.579 12.083 1.00 75.69 314 LEU A CA 1
ATOM 2435 C C . LEU A 1 314 ? 18.609 -2.297 11.365 1.00 75.69 314 LEU A C 1
ATOM 2437 O O . LEU A 1 314 ? 19.742 -2.252 11.831 1.00 75.69 314 LEU A O 1
ATOM 2441 N N . VAL A 1 315 ? 18.320 -2.937 10.231 1.00 83.81 315 VAL A N 1
ATOM 2442 C CA . VAL A 1 315 ? 19.304 -3.693 9.438 1.00 83.81 315 VAL A CA 1
ATOM 2443 C C . VAL A 1 315 ? 19.556 -3.070 8.064 1.00 83.81 315 VAL A C 1
ATOM 2445 O O . VAL A 1 315 ? 20.215 -3.683 7.229 1.00 83.81 315 VAL A O 1
ATOM 2448 N N . ASN A 1 316 ? 19.026 -1.864 7.820 1.00 86.56 316 ASN A N 1
ATOM 2449 C CA . ASN A 1 316 ? 19.148 -1.126 6.561 1.00 86.56 316 ASN A CA 1
ATOM 2450 C C . ASN A 1 316 ? 18.834 -1.989 5.319 1.00 86.56 316 ASN A C 1
ATOM 2452 O O . ASN A 1 316 ? 19.558 -1.956 4.322 1.00 86.56 316 ASN A O 1
ATOM 2456 N N . LYS A 1 317 ? 17.782 -2.816 5.395 1.00 89.81 317 LYS A N 1
ATOM 2457 C CA . LYS A 1 317 ? 17.462 -3.814 4.365 1.00 89.81 317 LYS A CA 1
ATOM 2458 C C . LYS A 1 317 ? 16.061 -3.614 3.809 1.00 89.81 317 LYS A C 1
ATOM 2460 O O . LYS A 1 317 ? 15.084 -3.582 4.555 1.00 89.81 317 LYS A O 1
ATOM 2465 N N . LEU A 1 318 ? 15.970 -3.554 2.482 1.00 91.88 318 LEU A N 1
ATOM 2466 C CA . LEU A 1 318 ? 14.705 -3.643 1.764 1.00 91.88 318 LEU A CA 1
ATOM 2467 C C . LEU A 1 318 ? 14.314 -5.116 1.591 1.00 91.88 318 LEU A C 1
ATOM 2469 O O . LEU A 1 318 ? 15.064 -5.905 1.016 1.00 91.88 318 LEU A O 1
ATOM 2473 N N . HIS A 1 319 ? 13.129 -5.475 2.070 1.00 91.44 319 HIS A N 1
ATOM 2474 C CA . HIS A 1 319 ? 12.505 -6.772 1.835 1.00 91.44 319 HIS A CA 1
ATOM 2475 C C . HIS A 1 319 ? 11.549 -6.650 0.654 1.00 91.44 319 HIS A C 1
ATOM 2477 O O . HIS A 1 319 ? 10.550 -5.935 0.731 1.00 91.44 319 HIS A O 1
ATOM 2483 N N . THR A 1 320 ? 11.848 -7.351 -0.435 1.00 95.38 320 THR A N 1
ATOM 2484 C CA . THR A 1 320 ? 10.997 -7.428 -1.626 1.00 95.38 320 THR A CA 1
ATOM 2485 C C . THR A 1 320 ? 10.459 -8.843 -1.806 1.00 95.38 320 THR A C 1
ATOM 2487 O O . THR A 1 320 ? 11.014 -9.813 -1.283 1.00 95.38 320 THR A O 1
ATOM 2490 N N . ARG A 1 321 ? 9.351 -8.969 -2.539 1.00 96.25 321 ARG A N 1
ATOM 2491 C CA . ARG A 1 321 ? 8.739 -10.255 -2.888 1.00 96.25 321 ARG A CA 1
ATOM 2492 C C . ARG A 1 321 ? 8.448 -10.304 -4.375 1.00 96.25 321 ARG A C 1
ATOM 2494 O O . ARG A 1 321 ? 8.135 -9.283 -4.982 1.00 96.25 321 ARG A O 1
ATOM 2501 N N . GLN A 1 322 ? 8.532 -11.500 -4.944 1.00 96.69 322 GLN A N 1
ATOM 2502 C CA . GLN A 1 322 ? 8.021 -11.750 -6.285 1.00 96.69 322 GLN A CA 1
ATOM 2503 C C . GLN A 1 322 ? 6.500 -11.898 -6.226 1.00 96.69 322 GLN A C 1
ATOM 2505 O O . GLN A 1 322 ? 5.981 -12.619 -5.374 1.00 96.69 322 GLN A O 1
ATOM 2510 N N . ILE A 1 323 ? 5.803 -11.243 -7.153 1.00 97.25 323 ILE A N 1
ATOM 2511 C CA . ILE A 1 323 ? 4.384 -11.481 -7.423 1.00 97.25 323 ILE A CA 1
ATOM 2512 C C . ILE A 1 323 ? 4.334 -12.353 -8.680 1.00 97.25 323 ILE A C 1
ATOM 2514 O O . ILE A 1 323 ? 4.742 -11.920 -9.756 1.00 97.25 323 ILE A O 1
ATOM 2518 N N . VAL A 1 324 ? 3.922 -13.611 -8.528 1.00 97.06 324 VAL A N 1
ATOM 2519 C CA . VAL A 1 324 ? 3.929 -14.620 -9.602 1.00 97.06 324 VAL A CA 1
ATOM 2520 C C . VAL A 1 324 ? 2.512 -14.906 -10.097 1.00 97.06 324 VAL A C 1
ATOM 2522 O O . VAL A 1 324 ? 1.544 -14.596 -9.410 1.00 97.06 324 VAL A O 1
ATOM 2525 N N . ASN A 1 325 ? 2.398 -15.521 -11.279 1.00 97.44 325 ASN A N 1
ATOM 2526 C CA . ASN A 1 325 ? 1.122 -15.869 -11.925 1.00 97.44 325 ASN A CA 1
ATOM 2527 C C . ASN A 1 325 ? 0.240 -14.658 -12.286 1.00 97.44 325 ASN A C 1
ATOM 2529 O O . ASN A 1 325 ? -0.982 -14.759 -12.322 1.00 97.44 325 ASN A O 1
ATOM 2533 N N . VAL A 1 326 ? 0.867 -13.517 -12.584 1.00 97.56 326 VAL A N 1
ATOM 2534 C CA . VAL A 1 326 ? 0.185 -12.322 -13.098 1.00 97.56 326 VAL A CA 1
ATOM 2535 C C . VAL A 1 326 ? -0.054 -12.499 -14.601 1.00 97.56 326 VAL A C 1
ATOM 2537 O O . VAL A 1 326 ? 0.898 -12.572 -15.387 1.00 97.56 326 VAL A O 1
ATOM 2540 N N . ALA A 1 327 ? -1.323 -12.613 -15.000 1.00 98.06 327 ALA A N 1
ATOM 2541 C CA . ALA A 1 327 ? -1.723 -12.626 -16.407 1.00 98.06 327 ALA A CA 1
ATOM 2542 C C . ALA A 1 327 ? -1.336 -11.306 -17.101 1.00 98.06 327 ALA A C 1
ATOM 2544 O O . ALA A 1 327 ? -0.995 -10.331 -16.439 1.00 98.06 327 ALA A O 1
ATOM 2545 N N . ALA A 1 328 ? -1.328 -11.286 -18.435 1.00 97.44 328 ALA A N 1
ATOM 2546 C CA . ALA A 1 328 ? -1.024 -10.059 -19.167 1.00 97.44 328 ALA A CA 1
ATOM 2547 C C . ALA A 1 328 ? -2.077 -8.984 -18.848 1.00 97.44 328 ALA A C 1
ATOM 2549 O O . ALA A 1 328 ? -3.272 -9.266 -18.938 1.00 97.44 328 ALA A O 1
ATOM 2550 N N . GLY A 1 329 ? -1.627 -7.786 -18.475 1.00 97.31 329 GLY A N 1
ATOM 2551 C CA . GLY A 1 329 ? -2.508 -6.647 -18.231 1.00 97.31 329 GLY A CA 1
ATOM 2552 C C . GLY A 1 329 ? -3.159 -6.166 -19.525 1.00 97.31 329 GLY A C 1
ATOM 2553 O O . GLY A 1 329 ? -2.512 -6.174 -20.576 1.00 97.31 329 GLY A O 1
ATOM 2554 N N . TYR A 1 330 ? -4.429 -5.775 -19.451 1.00 93.69 330 TYR A N 1
ATOM 2555 C CA . TYR A 1 330 ? -5.228 -5.297 -20.579 1.00 93.69 330 TYR A CA 1
ATOM 2556 C C . TYR A 1 330 ? -5.547 -3.800 -20.466 1.00 93.69 330 TYR A C 1
ATOM 2558 O O . TYR A 1 330 ? -5.415 -3.080 -21.451 1.00 93.69 330 TYR A O 1
ATOM 2566 N N . ASN A 1 331 ? -5.943 -3.330 -19.281 1.00 94.56 331 ASN A N 1
ATOM 2567 C CA . ASN A 1 331 ? -6.213 -1.915 -19.013 1.00 94.56 331 ASN A CA 1
ATOM 2568 C C . ASN A 1 331 ? -4.941 -1.172 -18.579 1.00 94.56 331 ASN A C 1
ATOM 2570 O O . ASN A 1 331 ? -4.002 -1.785 -18.071 1.00 94.56 331 ASN A O 1
ATOM 2574 N N . ASP A 1 332 ? -4.955 0.160 -18.672 1.00 90.06 332 ASP A N 1
ATOM 2575 C CA . ASP A 1 332 ? -3.827 1.024 -18.280 1.00 90.06 332 ASP A CA 1
ATOM 2576 C C . ASP A 1 332 ? -3.420 0.884 -16.798 1.00 90.06 332 ASP A C 1
ATOM 2578 O O . ASP A 1 332 ? -2.281 1.174 -16.436 1.00 90.06 332 ASP A O 1
ATOM 2582 N N . THR A 1 333 ? -4.332 0.420 -15.939 1.00 89.56 333 THR A N 1
ATOM 2583 C CA . THR A 1 333 ? -4.112 0.211 -14.497 1.00 89.56 333 THR A CA 1
ATOM 2584 C C . THR A 1 333 ? -3.804 -1.239 -14.118 1.00 89.56 333 THR A C 1
ATOM 2586 O O . THR A 1 333 ? -3.591 -1.530 -12.937 1.00 89.56 333 THR A O 1
ATOM 2589 N N . ASP A 1 334 ? -3.755 -2.158 -15.086 1.00 95.12 334 ASP A N 1
ATOM 2590 C CA . ASP A 1 334 ? -3.394 -3.548 -14.825 1.00 95.12 334 ASP A CA 1
ATOM 2591 C C . ASP A 1 334 ? -1.876 -3.690 -14.624 1.00 95.12 334 ASP A C 1
ATOM 2593 O O . ASP A 1 334 ? -1.056 -3.005 -15.238 1.00 95.12 334 ASP A O 1
ATOM 2597 N N . ALA A 1 335 ? -1.469 -4.643 -13.785 1.00 95.62 335 ALA A N 1
ATOM 2598 C CA . ALA A 1 335 ? -0.057 -4.967 -13.635 1.00 95.62 335 ALA A CA 1
ATOM 2599 C C . ALA A 1 335 ? 0.507 -5.578 -14.933 1.00 95.62 335 ALA A C 1
ATOM 2601 O O . ALA A 1 335 ? 0.042 -6.618 -15.400 1.00 95.62 335 ALA A O 1
ATOM 2602 N N . VAL A 1 336 ? 1.565 -4.974 -15.479 1.00 95.94 336 VAL A N 1
ATOM 2603 C CA . VAL A 1 336 ? 2.302 -5.520 -16.629 1.00 95.94 336 VAL A CA 1
ATOM 2604 C C . VAL A 1 336 ? 3.162 -6.699 -16.177 1.00 95.94 336 VAL A C 1
ATOM 2606 O O . VAL A 1 336 ? 3.987 -6.572 -15.269 1.00 95.94 336 VAL A O 1
ATOM 2609 N N . ASN A 1 337 ? 3.018 -7.853 -16.830 1.00 96.88 337 ASN A N 1
ATOM 2610 C CA . ASN A 1 337 ? 3.850 -9.016 -16.525 1.00 96.88 337 ASN A CA 1
ATOM 2611 C C . ASN A 1 337 ? 5.174 -9.023 -17.322 1.00 96.88 337 ASN A C 1
ATOM 2613 O O . ASN A 1 337 ? 5.371 -8.297 -18.298 1.00 96.88 337 ASN A O 1
ATOM 2617 N N . VAL A 1 338 ? 6.112 -9.890 -16.925 1.00 96.50 338 VAL A N 1
ATOM 2618 C CA . VAL A 1 338 ? 7.445 -9.968 -17.557 1.00 96.50 338 VAL A CA 1
ATOM 2619 C C . VAL A 1 338 ? 7.379 -10.413 -19.028 1.00 96.50 338 VAL A C 1
ATOM 2621 O O . VAL A 1 338 ? 8.280 -10.080 -19.796 1.00 96.50 338 VAL A O 1
ATOM 2624 N N . ALA A 1 339 ? 6.342 -11.146 -19.449 1.00 95.75 339 ALA A N 1
ATOM 2625 C CA . ALA A 1 339 ? 6.187 -11.563 -20.844 1.00 95.75 339 ALA A CA 1
ATOM 2626 C C . ALA A 1 339 ? 5.858 -10.369 -21.756 1.00 95.75 339 ALA A C 1
ATOM 2628 O O . ALA A 1 339 ? 6.512 -10.207 -22.782 1.00 95.75 339 ALA A O 1
ATOM 2629 N N . GLN A 1 340 ? 4.944 -9.487 -21.338 1.00 96.12 340 GLN A N 1
ATOM 2630 C CA . GLN A 1 340 ? 4.640 -8.240 -22.052 1.00 96.12 340 GLN A CA 1
ATOM 2631 C C . GLN A 1 340 ? 5.871 -7.332 -22.157 1.00 96.12 340 GLN A C 1
ATOM 2633 O O . GLN A 1 340 ? 6.148 -6.785 -23.221 1.00 96.12 340 GLN A O 1
ATOM 2638 N N . LEU A 1 341 ? 6.663 -7.220 -21.082 1.00 94.12 341 LEU A N 1
ATOM 2639 C CA . LEU A 1 341 ? 7.895 -6.427 -21.110 1.00 94.12 341 LEU A CA 1
ATOM 2640 C C . LEU A 1 341 ? 8.959 -7.024 -22.048 1.00 94.12 341 LEU A C 1
ATOM 2642 O O . LEU A 1 341 ? 9.652 -6.284 -22.746 1.00 94.12 341 LEU A O 1
ATOM 2646 N N . LYS A 1 342 ? 9.100 -8.355 -22.082 1.00 90.06 342 LYS A N 1
ATOM 2647 C CA . LYS A 1 342 ? 9.994 -9.039 -23.031 1.00 90.06 342 LYS A CA 1
ATOM 2648 C C . LYS A 1 342 ? 9.549 -8.822 -24.475 1.00 90.06 342 LYS A C 1
ATOM 2650 O O . LYS A 1 342 ? 10.403 -8.574 -25.317 1.00 90.06 342 LYS A O 1
ATOM 2655 N N . GLU A 1 343 ? 8.247 -8.859 -24.742 1.00 92.56 343 GLU A N 1
ATOM 2656 C CA . GLU A 1 343 ? 7.705 -8.583 -26.073 1.00 92.56 343 GLU A CA 1
ATOM 2657 C C . GLU A 1 343 ? 7.946 -7.129 -26.495 1.00 92.56 343 GLU A C 1
ATOM 2659 O O . GLU A 1 343 ? 8.436 -6.878 -27.593 1.00 92.56 343 GLU A O 1
ATOM 2664 N N . LEU A 1 344 ? 7.729 -6.166 -25.592 1.00 89.69 344 LEU A N 1
ATOM 2665 C CA . LEU A 1 344 ? 8.073 -4.764 -25.841 1.00 89.69 344 LEU A CA 1
ATOM 2666 C C . LEU A 1 344 ? 9.570 -4.592 -26.124 1.00 89.69 344 LEU A C 1
ATOM 2668 O O . LEU A 1 344 ? 9.943 -3.868 -27.045 1.00 89.69 344 LEU A O 1
ATOM 2672 N N . LYS A 1 345 ? 10.440 -5.273 -25.366 1.00 84.50 345 LYS A N 1
ATOM 2673 C CA . LYS A 1 345 ? 11.883 -5.278 -25.634 1.00 84.50 345 LYS A CA 1
ATOM 2674 C C . LYS A 1 345 ? 12.173 -5.800 -27.043 1.00 84.50 345 LYS A C 1
ATOM 2676 O O . LYS A 1 345 ? 12.938 -5.157 -27.754 1.00 84.50 345 LYS A O 1
ATOM 2681 N N . THR A 1 346 ? 11.555 -6.908 -27.455 1.00 77.94 346 THR A N 1
ATOM 2682 C CA . THR A 1 346 ? 11.677 -7.447 -28.818 1.00 77.94 346 THR A CA 1
ATOM 2683 C C . THR A 1 346 ? 11.221 -6.428 -29.857 1.00 77.94 346 THR A C 1
ATOM 2685 O O . THR A 1 346 ? 11.941 -6.189 -30.821 1.00 77.94 346 THR A O 1
ATOM 2688 N N . TYR A 1 347 ? 10.078 -5.769 -29.650 1.00 76.62 347 TYR A N 1
ATOM 2689 C CA . TYR A 1 347 ? 9.582 -4.728 -30.549 1.00 76.62 347 TYR A CA 1
ATOM 2690 C C . TYR A 1 347 ? 10.551 -3.545 -30.660 1.00 76.62 347 TYR A C 1
ATOM 2692 O O . TYR A 1 347 ? 10.863 -3.118 -31.768 1.00 76.62 347 TYR A O 1
ATOM 2700 N N . VAL A 1 348 ? 11.078 -3.034 -29.542 1.00 79.12 348 VAL A N 1
ATOM 2701 C CA . VAL A 1 348 ? 12.051 -1.925 -29.525 1.00 79.12 348 VAL A CA 1
ATOM 2702 C C . VAL A 1 348 ? 13.364 -2.338 -30.191 1.00 79.12 348 VAL A C 1
ATOM 2704 O O . VAL A 1 348 ? 13.885 -1.619 -31.049 1.00 79.12 348 VAL A O 1
ATOM 2707 N N . ASP A 1 349 ? 13.870 -3.528 -29.867 1.00 71.56 349 ASP A N 1
ATOM 2708 C CA . ASP A 1 349 ? 15.039 -4.113 -30.521 1.00 71.56 349 ASP A CA 1
ATOM 2709 C C . ASP A 1 349 ? 14.794 -4.343 -32.018 1.00 71.56 349 ASP A C 1
ATOM 2711 O O . ASP A 1 349 ? 15.727 -4.241 -32.806 1.00 71.56 349 ASP A O 1
ATOM 2715 N N . ASN A 1 350 ? 13.557 -4.574 -32.439 1.00 67.50 350 ASN A N 1
ATOM 2716 C CA . ASN A 1 350 ? 13.172 -4.673 -33.841 1.00 67.50 350 ASN A CA 1
ATOM 2717 C C . ASN A 1 350 ? 12.686 -3.345 -34.423 1.00 67.50 350 ASN A C 1
ATOM 2719 O O . ASN A 1 350 ? 12.257 -3.342 -35.561 1.00 67.50 350 ASN A O 1
ATOM 2723 N N . SER A 1 351 ? 12.718 -2.222 -33.711 1.00 67.50 351 SER A N 1
ATOM 2724 C CA . SER A 1 351 ? 12.274 -0.930 -34.260 1.00 67.50 351 SER A CA 1
ATOM 2725 C C . SER A 1 351 ? 13.443 -0.026 -34.625 1.00 67.50 351 SER A C 1
ATOM 2727 O O . SER A 1 351 ? 13.286 0.867 -35.452 1.00 67.50 351 SER A O 1
ATOM 2729 N N . THR A 1 352 ? 14.636 -0.247 -34.056 1.00 70.69 352 THR A N 1
ATOM 2730 C CA . THR A 1 352 ? 15.827 0.491 -34.497 1.00 70.69 352 THR A CA 1
ATOM 2731 C C . THR A 1 352 ? 16.469 -0.242 -35.681 1.00 70.69 352 THR A C 1
ATOM 2733 O O . THR A 1 352 ? 16.955 -1.360 -35.490 1.00 70.69 352 THR A O 1
ATOM 2736 N N . PRO A 1 353 ? 16.508 0.353 -36.890 1.00 67.69 353 PRO A N 1
ATOM 2737 C CA . PRO A 1 353 ? 17.065 -0.301 -38.081 1.00 67.69 353 PRO A CA 1
ATOM 2738 C C . PRO A 1 353 ? 18.577 -0.528 -37.971 1.00 67.69 353 PRO A C 1
ATOM 2740 O O . PRO A 1 353 ? 19.142 -1.356 -38.682 1.00 67.69 353 PRO A O 1
ATOM 2743 N N . PHE A 1 354 ? 19.221 0.178 -37.040 1.00 73.88 354 PHE A N 1
ATOM 2744 C CA . PHE A 1 354 ? 20.646 0.101 -36.772 1.00 73.88 354 PHE A CA 1
ATOM 2745 C C . PHE A 1 354 ? 20.929 -0.395 -35.352 1.00 73.88 354 PHE A C 1
ATOM 2747 O O . PHE A 1 354 ? 20.130 -0.206 -34.425 1.00 73.88 354 PHE A O 1
ATOM 2754 N N . GLU A 1 355 ? 22.092 -1.007 -35.180 1.00 80.38 355 GLU A N 1
ATOM 2755 C CA . GLU A 1 355 ? 22.684 -1.357 -33.895 1.00 80.38 355 GLU A CA 1
ATOM 2756 C C . GLU A 1 355 ? 24.156 -0.979 -33.833 1.00 80.38 355 GLU A C 1
ATOM 2758 O O . GLU A 1 355 ? 24.820 -0.825 -34.856 1.00 80.38 355 GLU A O 1
ATOM 2763 N N . TYR A 1 356 ? 24.664 -0.856 -32.610 1.00 87.06 356 TYR A N 1
ATOM 2764 C CA . TYR A 1 356 ? 26.098 -0.810 -32.389 1.00 87.06 356 TYR A CA 1
ATOM 2765 C C . TYR A 1 356 ? 26.664 -2.218 -32.548 1.00 87.06 356 TYR A C 1
ATOM 2767 O O . TYR A 1 356 ? 26.012 -3.189 -32.171 1.00 87.06 356 TYR A O 1
ATOM 2775 N N . ALA A 1 357 ? 27.876 -2.335 -33.063 1.00 86.75 357 ALA A N 1
ATOM 2776 C CA . ALA A 1 357 ? 28.590 -3.598 -33.130 1.00 86.75 357 ALA A CA 1
ATOM 2777 C C . ALA A 1 357 ? 30.092 -3.374 -32.998 1.00 86.75 357 ALA A C 1
ATOM 2779 O O . ALA A 1 357 ? 30.590 -2.260 -33.159 1.00 86.75 357 ALA A O 1
ATOM 2780 N N . THR A 1 358 ? 30.826 -4.429 -32.685 1.00 86.12 358 THR A N 1
ATOM 2781 C CA . THR A 1 358 ? 32.279 -4.444 -32.860 1.00 86.12 358 THR A CA 1
ATOM 2782 C C . THR A 1 358 ? 32.634 -4.613 -34.343 1.00 86.12 358 THR A C 1
ATOM 2784 O O . THR A 1 358 ? 31.797 -5.008 -35.153 1.00 86.12 358 THR A O 1
ATOM 2787 N N . LYS A 1 359 ? 33.896 -4.365 -34.718 1.00 81.75 359 LYS A N 1
ATOM 2788 C CA . LYS A 1 359 ? 34.385 -4.603 -36.094 1.00 81.75 359 LYS A CA 1
ATOM 2789 C C . LYS A 1 359 ? 34.286 -6.065 -36.555 1.00 81.75 359 LYS A C 1
ATOM 2791 O O . LYS A 1 359 ? 34.289 -6.314 -37.752 1.00 81.75 359 LYS A O 1
ATOM 2796 N N . ASP A 1 360 ? 34.217 -7.016 -35.626 1.00 83.81 360 ASP A N 1
ATOM 2797 C CA . ASP A 1 360 ? 33.950 -8.439 -35.873 1.00 83.81 360 ASP A CA 1
ATOM 2798 C C . ASP A 1 360 ? 32.447 -8.784 -35.814 1.00 83.81 360 ASP A C 1
ATOM 2800 O O . ASP A 1 360 ? 32.085 -9.928 -35.554 1.00 83.81 360 ASP A O 1
ATOM 2804 N N . ASN A 1 361 ? 31.573 -7.798 -36.053 1.00 79.31 361 ASN A N 1
ATOM 2805 C CA . ASN A 1 361 ? 30.115 -7.923 -36.164 1.00 79.31 361 ASN A CA 1
ATOM 2806 C C . ASN A 1 361 ? 29.394 -8.471 -34.919 1.00 79.31 361 ASN A C 1
ATOM 2808 O O . ASN A 1 361 ? 28.281 -8.986 -35.028 1.00 79.31 361 ASN A O 1
ATOM 2812 N N . LYS A 1 362 ? 29.966 -8.343 -33.715 1.00 85.94 362 LYS A N 1
ATOM 2813 C CA . LYS A 1 362 ? 29.253 -8.716 -32.483 1.00 85.94 362 LYS A CA 1
ATOM 2814 C C . LYS A 1 362 ? 28.341 -7.582 -32.048 1.00 85.94 362 LYS A C 1
ATOM 2816 O O . LYS A 1 362 ? 28.820 -6.482 -31.771 1.00 85.94 362 LYS A O 1
ATOM 2821 N N . SER A 1 363 ? 27.044 -7.856 -31.936 1.00 85.56 363 SER A N 1
ATOM 2822 C CA . SER A 1 363 ? 26.044 -6.847 -31.588 1.00 85.56 363 SER A CA 1
ATOM 2823 C C . SER A 1 363 ? 26.241 -6.282 -30.179 1.00 85.56 363 SER A C 1
ATOM 2825 O O . SER A 1 363 ? 26.390 -7.005 -29.185 1.00 85.56 363 SER A O 1
ATOM 2827 N N . LEU A 1 364 ? 26.160 -4.960 -30.093 1.00 86.25 364 LEU A N 1
ATOM 2828 C CA . LEU A 1 364 ? 26.287 -4.158 -28.888 1.00 86.25 364 LEU A CA 1
ATOM 2829 C C . LEU A 1 364 ? 25.021 -3.312 -28.668 1.00 86.25 364 LEU A C 1
ATOM 2831 O O . LEU A 1 364 ? 24.301 -2.948 -29.601 1.00 86.25 364 LEU A O 1
ATOM 2835 N N . TYR A 1 365 ? 24.768 -2.940 -27.419 1.00 85.25 365 TYR A N 1
ATOM 2836 C CA . TYR A 1 365 ? 23.865 -1.846 -27.067 1.00 85.25 365 TYR A CA 1
ATOM 2837 C C . TYR A 1 365 ? 24.606 -0.811 -26.219 1.00 85.25 365 TYR A C 1
ATOM 2839 O O . TYR A 1 365 ? 25.556 -1.139 -25.504 1.00 85.25 365 TYR A O 1
ATOM 2847 N N . LYS A 1 366 ? 24.188 0.453 -26.318 1.00 85.06 366 LYS A N 1
ATOM 2848 C CA . LYS A 1 366 ? 24.757 1.563 -25.548 1.00 85.06 366 LYS A CA 1
ATOM 2849 C C . LYS A 1 366 ? 23.884 1.841 -24.324 1.00 85.06 366 LYS A C 1
ATOM 2851 O O . LYS A 1 366 ? 22.667 1.941 -24.454 1.00 85.06 366 LYS A O 1
ATOM 2856 N N . TYR A 1 367 ? 24.501 1.985 -23.157 1.00 81.81 367 TYR A N 1
ATOM 2857 C CA . TYR A 1 367 ? 23.844 2.419 -21.923 1.00 81.81 367 TYR A CA 1
ATOM 2858 C C . TYR A 1 367 ? 24.728 3.460 -21.230 1.00 81.81 367 TYR A C 1
ATOM 2860 O O . TYR A 1 367 ? 25.862 3.164 -20.845 1.00 81.81 367 TYR A O 1
ATOM 2868 N N . GLY A 1 368 ? 24.232 4.696 -21.123 1.00 84.69 368 GLY A N 1
ATOM 2869 C CA . GLY A 1 368 ? 25.076 5.849 -20.793 1.00 84.69 368 GLY A CA 1
ATOM 2870 C C . GLY A 1 368 ? 26.202 6.007 -21.820 1.00 84.69 368 GLY A C 1
ATOM 2871 O O . GLY A 1 368 ? 25.956 5.921 -23.021 1.00 84.69 368 GLY A O 1
ATOM 2872 N N . ASP A 1 369 ? 27.441 6.158 -21.353 1.00 85.25 369 ASP A N 1
ATOM 2873 C CA . ASP A 1 369 ? 28.633 6.300 -22.208 1.00 85.25 369 ASP A CA 1
ATOM 2874 C C . ASP A 1 369 ? 29.355 4.974 -22.505 1.00 85.25 369 ASP A C 1
ATOM 2876 O O . ASP A 1 369 ? 30.454 4.965 -23.057 1.00 85.25 369 ASP A O 1
ATOM 2880 N N . LYS A 1 370 ? 28.751 3.838 -22.139 1.00 90.56 370 LYS A N 1
ATOM 2881 C CA . LYS A 1 370 ? 29.354 2.505 -22.262 1.00 90.56 370 LYS A CA 1
ATOM 2882 C C . LYS A 1 370 ? 28.605 1.623 -23.254 1.00 90.56 370 LYS A C 1
ATOM 2884 O O . LYS A 1 370 ? 27.400 1.776 -23.453 1.00 90.56 370 LYS A O 1
ATOM 2889 N N . TYR A 1 371 ? 29.322 0.656 -23.820 1.00 90.06 371 TYR A N 1
ATOM 2890 C CA . TYR A 1 371 ? 28.780 -0.363 -24.720 1.00 90.06 371 TYR A CA 1
ATOM 2891 C C . TYR A 1 371 ? 28.785 -1.738 -24.047 1.00 90.06 371 TYR A C 1
ATOM 2893 O O . TYR A 1 371 ? 29.683 -2.050 -23.267 1.00 90.06 371 TYR A O 1
ATOM 2901 N N . TYR A 1 372 ? 27.789 -2.566 -24.351 1.00 91.06 372 TYR A N 1
ATOM 2902 C CA . TYR A 1 372 ? 27.598 -3.898 -23.774 1.00 91.06 372 TYR A CA 1
ATOM 2903 C C . TYR A 1 372 ? 27.219 -4.894 -24.866 1.00 91.06 372 TYR A C 1
ATOM 2905 O O . TYR A 1 372 ? 26.447 -4.555 -25.759 1.00 91.06 372 TYR A O 1
ATOM 2913 N N . TYR A 1 373 ? 27.724 -6.125 -24.788 1.00 88.50 373 TYR A N 1
ATOM 2914 C CA . TYR A 1 373 ? 27.345 -7.196 -25.714 1.00 88.50 373 TYR A CA 1
ATOM 2915 C C . TYR A 1 373 ? 25.884 -7.600 -25.517 1.00 88.50 373 TYR A C 1
ATOM 2917 O O . TYR A 1 373 ? 25.497 -7.947 -24.400 1.00 88.50 373 TYR A O 1
ATOM 2925 N N . LYS A 1 374 ? 25.087 -7.633 -26.594 1.00 82.62 374 LYS A N 1
ATOM 2926 C CA . LYS A 1 374 ? 23.665 -8.021 -26.522 1.00 82.62 374 LYS A CA 1
ATOM 2927 C C . LYS A 1 374 ? 23.443 -9.447 -26.016 1.00 82.62 374 LYS A C 1
ATOM 2929 O O . LYS A 1 374 ? 22.494 -9.678 -25.278 1.00 82.62 374 LYS A O 1
ATOM 2934 N N . GLU A 1 375 ? 24.302 -10.394 -26.392 1.00 84.06 375 GLU A N 1
ATOM 2935 C CA . GLU A 1 375 ? 24.132 -11.805 -26.011 1.00 84.06 375 GLU A CA 1
ATOM 2936 C C . GLU A 1 375 ? 24.420 -12.073 -24.530 1.00 84.06 375 GLU A C 1
ATOM 2938 O O . GLU A 1 375 ? 23.803 -12.942 -23.921 1.00 84.06 375 GLU A O 1
ATOM 2943 N N . THR A 1 376 ? 25.372 -11.347 -23.938 1.00 90.00 376 THR A N 1
ATOM 2944 C CA . THR A 1 376 ? 25.899 -11.673 -22.600 1.00 90.00 376 THR A CA 1
ATOM 2945 C C . THR A 1 376 ? 25.667 -10.587 -21.556 1.00 90.00 376 THR A C 1
ATOM 2947 O O . THR A 1 376 ? 25.927 -10.824 -20.378 1.00 90.00 376 THR A O 1
ATOM 2950 N N . ASN A 1 377 ? 25.228 -9.392 -21.964 1.00 86.62 377 ASN A N 1
ATOM 2951 C CA . ASN A 1 377 ? 25.158 -8.177 -21.142 1.00 86.62 377 ASN A CA 1
ATOM 2952 C C . ASN A 1 377 ? 26.490 -7.796 -20.464 1.00 86.62 377 ASN A C 1
ATOM 2954 O O . ASN A 1 377 ? 26.510 -7.013 -19.513 1.00 86.62 377 ASN A O 1
ATOM 2958 N N . LYS A 1 378 ? 27.626 -8.336 -20.930 1.00 92.50 378 LYS A N 1
ATOM 2959 C CA . LYS A 1 378 ? 28.956 -7.958 -20.437 1.00 92.50 378 LYS A CA 1
ATOM 2960 C C . LYS A 1 378 ? 29.406 -6.651 -21.083 1.00 92.50 378 LYS A C 1
ATOM 2962 O O . LYS A 1 378 ? 29.198 -6.439 -22.276 1.00 92.50 378 LYS A O 1
ATOM 2967 N N . GLU A 1 379 ? 30.044 -5.791 -20.292 1.00 92.69 379 GLU A N 1
ATOM 2968 C CA . GLU A 1 379 ? 30.599 -4.515 -20.761 1.00 92.69 379 GLU A CA 1
ATOM 2969 C C . GLU A 1 379 ? 31.689 -4.759 -21.818 1.00 92.69 379 GLU A C 1
ATOM 2971 O O . GLU A 1 379 ? 32.609 -5.553 -21.606 1.00 92.69 379 GLU A O 1
ATOM 2976 N N . TYR A 1 380 ? 31.602 -4.057 -22.946 1.00 91.25 380 TYR A N 1
ATOM 2977 C CA . TYR A 1 380 ? 32.657 -3.993 -23.948 1.00 91.25 380 TYR A CA 1
ATOM 2978 C C . TYR A 1 380 ? 33.787 -3.102 -23.423 1.00 91.25 380 TYR A C 1
ATOM 2980 O O . TYR A 1 380 ? 33.596 -1.917 -23.162 1.00 91.25 380 TYR A O 1
ATOM 2988 N N . LYS A 1 381 ? 34.970 -3.694 -23.240 1.00 91.62 381 LYS A N 1
ATOM 2989 C CA . LYS A 1 381 ? 36.167 -3.023 -22.703 1.00 91.62 381 LYS A CA 1
ATOM 2990 C C . LYS A 1 381 ? 37.143 -2.542 -23.784 1.00 91.62 381 LYS A C 1
ATOM 2992 O O . LYS A 1 381 ? 38.229 -2.084 -23.441 1.00 91.62 381 LYS A O 1
ATOM 2997 N N . GLY A 1 382 ? 36.796 -2.692 -25.064 1.00 83.38 382 GLY A N 1
ATOM 2998 C CA . GLY A 1 382 ? 37.618 -2.195 -26.169 1.00 83.38 382 GLY A CA 1
ATOM 2999 C C . GLY A 1 382 ? 37.492 -0.682 -26.353 1.00 83.38 382 GLY A C 1
ATOM 3000 O O . GLY A 1 382 ? 36.762 -0.008 -25.622 1.00 83.38 382 GLY A O 1
ATOM 3001 N N . LYS A 1 383 ? 38.230 -0.134 -27.321 1.00 80.38 383 LYS A N 1
ATOM 3002 C CA . LYS A 1 383 ? 38.221 1.310 -27.594 1.00 80.38 383 LYS A CA 1
ATOM 3003 C C . LYS A 1 383 ? 36.885 1.729 -28.209 1.00 80.38 383 LYS A C 1
ATOM 3005 O O . LYS A 1 383 ? 36.320 1.009 -29.024 1.00 80.38 383 LYS A O 1
ATOM 3010 N N . VAL A 1 384 ? 36.377 2.905 -27.845 1.00 72.56 384 VAL A N 1
ATOM 3011 C CA . VAL A 1 384 ? 35.080 3.413 -28.342 1.00 72.56 384 VAL A CA 1
ATOM 3012 C C . VAL A 1 384 ? 35.085 3.571 -29.867 1.00 72.56 384 VAL A C 1
ATOM 3014 O O . VAL A 1 384 ? 34.098 3.287 -30.532 1.00 72.56 384 VAL A O 1
ATOM 3017 N N . ASP A 1 385 ? 36.228 3.951 -30.417 1.00 77.62 385 ASP A N 1
ATOM 3018 C CA . ASP A 1 385 ? 36.549 4.095 -31.837 1.00 77.62 385 ASP A CA 1
ATOM 3019 C C . ASP A 1 385 ? 36.587 2.756 -32.612 1.00 77.62 385 ASP A C 1
ATOM 3021 O O . ASP A 1 385 ? 36.692 2.736 -33.841 1.00 77.62 385 ASP A O 1
ATOM 3025 N N . GLU A 1 386 ? 36.447 1.622 -31.922 1.00 80.00 386 GLU A N 1
ATOM 3026 C CA . GLU A 1 386 ? 36.245 0.302 -32.529 1.00 80.00 386 GLU A CA 1
ATOM 3027 C C . GLU A 1 386 ? 34.769 -0.119 -32.593 1.00 80.00 386 GLU A C 1
ATOM 3029 O O . GLU A 1 386 ? 34.459 -1.159 -33.181 1.00 80.00 386 GLU A O 1
ATOM 3034 N N . VAL A 1 387 ? 33.857 0.688 -32.042 1.00 84.62 387 VAL A N 1
ATOM 3035 C CA . VAL A 1 387 ? 32.414 0.473 -32.154 1.00 84.62 387 VAL A CA 1
ATOM 3036 C C . VAL A 1 387 ? 31.905 1.072 -33.462 1.00 84.62 387 VAL A C 1
ATOM 3038 O O . VAL A 1 387 ? 32.080 2.257 -33.738 1.00 84.62 387 VAL A O 1
ATOM 3041 N N . ILE A 1 388 ? 31.244 0.245 -34.261 1.00 82.69 388 ILE A N 1
ATOM 3042 C CA . ILE A 1 388 ? 30.601 0.624 -35.518 1.00 82.69 388 ILE A CA 1
ATOM 3043 C C . ILE A 1 388 ? 29.079 0.674 -35.347 1.00 82.69 388 ILE A C 1
ATOM 3045 O O . ILE A 1 388 ? 28.532 0.108 -34.401 1.00 82.69 388 ILE A O 1
ATOM 3049 N N . ILE A 1 389 ? 28.389 1.344 -36.272 1.00 81.19 389 ILE A N 1
ATOM 3050 C CA . ILE A 1 389 ? 26.930 1.278 -36.418 1.00 81.19 389 ILE A CA 1
ATOM 3051 C C . ILE A 1 389 ? 26.640 0.442 -37.665 1.00 81.19 389 ILE A C 1
ATOM 3053 O O . ILE A 1 389 ? 27.110 0.783 -38.749 1.00 81.19 389 ILE A O 1
ATOM 3057 N N . GLN A 1 390 ? 25.876 -0.639 -37.517 1.00 74.88 390 GLN A N 1
ATOM 3058 C CA . GLN A 1 390 ? 25.505 -1.547 -38.605 1.00 74.88 390 GLN A CA 1
ATOM 3059 C C . GLN A 1 390 ? 23.986 -1.715 -38.698 1.00 74.88 390 GLN A C 1
ATOM 3061 O O . GLN A 1 390 ? 23.271 -1.492 -37.721 1.00 74.88 390 GLN A O 1
ATOM 3066 N N . ALA A 1 391 ? 23.480 -2.100 -39.871 1.00 69.25 391 ALA A N 1
ATOM 3067 C CA . ALA A 1 391 ? 22.067 -2.429 -40.050 1.00 69.25 391 ALA A CA 1
ATOM 3068 C C . ALA A 1 391 ? 21.735 -3.774 -39.384 1.00 69.25 391 ALA A C 1
ATOM 3070 O O . ALA A 1 391 ? 22.521 -4.717 -39.467 1.00 69.25 391 ALA A O 1
ATOM 3071 N N . LYS A 1 392 ? 20.561 -3.882 -38.753 1.00 67.62 392 LYS A N 1
ATOM 3072 C CA . LYS A 1 392 ? 20.064 -5.163 -38.230 1.00 67.62 392 LYS A CA 1
ATOM 3073 C C . LYS A 1 392 ? 19.530 -6.010 -39.381 1.00 67.62 392 LYS A C 1
ATOM 3075 O O . LYS A 1 392 ? 18.742 -5.517 -40.183 1.00 67.62 392 LYS A O 1
ATOM 3080 N N . GLU A 1 393 ? 19.887 -7.290 -39.433 1.00 63.50 393 GLU A N 1
ATOM 3081 C CA . GLU A 1 393 ? 19.468 -8.213 -40.502 1.00 63.50 393 GLU A CA 1
ATOM 3082 C C . GLU A 1 393 ? 17.949 -8.262 -40.821 1.00 63.50 393 GLU A C 1
ATOM 3084 O O . GLU A 1 393 ? 17.625 -8.419 -42.001 1.00 63.50 393 GLU A O 1
ATOM 3089 N N . PRO A 1 394 ? 17.003 -8.084 -39.867 1.00 52.88 394 PRO A N 1
ATOM 3090 C CA . PRO A 1 394 ? 15.561 -8.024 -40.157 1.00 52.88 394 PRO A CA 1
ATOM 3091 C C . PRO A 1 394 ? 15.121 -6.737 -40.878 1.00 52.88 394 PRO A C 1
ATOM 3093 O O . PRO A 1 394 ? 14.111 -6.738 -41.574 1.00 52.88 394 PRO A O 1
ATOM 3096 N N . HIS A 1 395 ? 15.898 -5.655 -40.748 1.00 48.84 395 HIS A N 1
ATOM 3097 C CA . HIS A 1 395 ? 15.743 -4.381 -41.468 1.00 48.84 395 HIS A CA 1
ATOM 3098 C C . HIS A 1 395 ? 16.728 -4.286 -42.623 1.00 48.84 395 HIS A C 1
ATOM 3100 O O . HIS A 1 395 ? 17.322 -3.232 -42.873 1.00 48.84 395 HIS A O 1
ATOM 3106 N N . LYS A 1 396 ? 16.929 -5.390 -43.350 1.00 48.12 396 LYS A N 1
ATOM 3107 C CA . LYS A 1 396 ? 17.560 -5.294 -44.665 1.00 48.12 396 LYS A CA 1
ATOM 3108 C C . LYS A 1 396 ? 16.830 -4.195 -45.442 1.00 48.12 396 LYS A C 1
ATOM 3110 O O . LYS A 1 396 ? 15.603 -4.162 -45.492 1.00 48.12 396 LYS A O 1
ATOM 3115 N N . LEU A 1 397 ? 17.604 -3.270 -46.013 1.00 48.09 397 LEU A N 1
ATOM 3116 C CA . LEU A 1 397 ? 17.156 -2.045 -46.693 1.00 48.09 397 LEU A CA 1
ATOM 3117 C C . LEU A 1 397 ? 16.157 -2.266 -47.851 1.00 48.09 397 LEU A C 1
ATOM 3119 O O . LEU A 1 397 ? 15.735 -1.298 -48.482 1.00 48.09 397 LEU A O 1
ATOM 3123 N N . SER A 1 398 ? 15.733 -3.504 -48.118 1.00 47.06 398 SER A N 1
ATOM 3124 C CA . SER A 1 398 ? 14.655 -3.833 -49.048 1.00 47.06 398 SER A CA 1
ATOM 3125 C C . SER A 1 398 ? 13.360 -3.066 -48.759 1.00 47.06 398 SER A C 1
ATOM 3127 O O . SER A 1 398 ? 12.656 -2.733 -49.704 1.00 47.06 398 SER A O 1
ATOM 3129 N N . ASN A 1 399 ? 13.074 -2.707 -47.500 1.00 43.09 399 ASN A N 1
ATOM 3130 C CA . ASN A 1 399 ? 11.849 -1.975 -47.136 1.00 43.09 399 ASN A CA 1
ATOM 3131 C C . ASN A 1 399 ? 11.961 -0.441 -47.290 1.00 43.09 399 ASN A C 1
ATOM 3133 O O . ASN A 1 399 ? 10.945 0.247 -47.293 1.00 43.09 399 ASN A O 1
ATOM 3137 N N . ILE A 1 400 ? 13.170 0.114 -47.450 1.00 44.47 400 ILE A N 1
ATOM 3138 C CA . ILE A 1 400 ? 13.360 1.549 -47.756 1.00 44.47 400 ILE A CA 1
ATOM 3139 C C . ILE A 1 400 ? 13.151 1.805 -49.259 1.00 44.47 400 ILE A C 1
ATOM 3141 O O . ILE A 1 400 ? 12.714 2.882 -49.658 1.00 44.47 400 ILE A O 1
ATOM 3145 N N . ALA A 1 401 ? 13.371 0.793 -50.104 1.00 43.22 401 ALA A N 1
ATOM 3146 C CA . ALA A 1 401 ? 13.126 0.891 -51.542 1.00 43.22 401 ALA A CA 1
ATOM 3147 C C . ALA A 1 401 ? 11.642 1.136 -51.885 1.00 43.22 401 ALA A C 1
ATOM 3149 O O . ALA A 1 401 ? 11.357 1.789 -52.885 1.00 43.22 401 ALA A O 1
ATOM 3150 N N . SER A 1 402 ? 10.698 0.672 -51.053 1.00 45.22 402 SER A N 1
ATOM 3151 C CA . SER A 1 402 ? 9.265 0.907 -51.272 1.00 45.22 402 SER A CA 1
ATOM 3152 C C . SER A 1 402 ? 8.797 2.302 -50.848 1.00 45.22 402 SER A C 1
ATOM 3154 O O . SER A 1 402 ? 7.853 2.806 -51.444 1.00 45.22 402 SER A O 1
ATOM 3156 N N . SER A 1 403 ? 9.447 2.957 -49.874 1.00 41.56 403 SER A N 1
ATOM 3157 C CA . SER A 1 403 ? 9.061 4.315 -49.437 1.00 41.56 403 SER A CA 1
ATOM 3158 C C . SER A 1 403 ? 9.687 5.436 -50.276 1.00 41.56 403 SER A C 1
ATOM 3160 O O . SER A 1 403 ? 9.343 6.598 -50.103 1.00 41.56 403 SER A O 1
ATOM 3162 N N . LEU A 1 404 ? 10.618 5.102 -51.172 1.00 47.62 404 LEU A N 1
ATOM 3163 C CA . LEU A 1 404 ? 11.103 5.993 -52.234 1.00 47.62 404 LEU A CA 1
ATOM 3164 C C . LEU A 1 404 ? 10.283 5.836 -53.530 1.00 47.62 404 LEU A C 1
ATOM 3166 O O . LEU A 1 404 ? 10.552 6.512 -54.519 1.00 47.62 404 LEU A O 1
ATOM 3170 N N . GLY A 1 405 ? 9.283 4.947 -53.517 1.00 46.69 405 GLY A N 1
ATOM 3171 C CA . GLY A 1 405 ? 8.366 4.665 -54.618 1.00 46.69 405 GLY A CA 1
ATOM 3172 C C . GLY A 1 405 ? 7.128 5.563 -54.669 1.00 46.69 405 GLY A C 1
ATOM 3173 O O . GLY A 1 405 ? 6.153 5.180 -55.313 1.00 46.69 405 GLY A O 1
ATOM 3174 N N . ASP A 1 406 ? 7.136 6.739 -54.034 1.00 39.38 406 ASP A N 1
ATOM 3175 C CA . ASP A 1 406 ? 6.056 7.718 -54.194 1.00 39.38 406 ASP A CA 1
ATOM 3176 C C . ASP A 1 406 ? 6.195 8.458 -55.537 1.00 39.38 406 ASP A C 1
ATOM 3178 O O . ASP A 1 406 ? 6.802 9.518 -55.680 1.00 39.38 406 ASP A O 1
ATOM 3182 N N . GLY A 1 407 ? 5.609 7.842 -56.563 1.00 43.34 407 GLY A N 1
ATOM 3183 C CA . GLY A 1 407 ? 4.636 8.516 -57.423 1.00 43.34 407 GLY A CA 1
ATOM 3184 C C . GLY A 1 407 ? 5.102 9.524 -58.476 1.00 43.34 407 GLY A C 1
ATOM 3185 O O . GLY A 1 407 ? 4.227 10.062 -59.149 1.00 43.34 407 GLY A O 1
ATOM 3186 N N . ASN A 1 408 ? 6.400 9.781 -58.684 1.00 40.28 408 ASN A N 1
ATOM 3187 C CA . ASN A 1 408 ? 6.827 10.749 -59.716 1.00 40.28 408 ASN A CA 1
ATOM 3188 C C . ASN A 1 408 ? 7.874 10.261 -60.732 1.00 40.28 408 ASN A C 1
ATOM 3190 O O . ASN A 1 408 ? 8.555 11.066 -61.364 1.00 40.28 408 ASN A O 1
ATOM 3194 N N . THR A 1 409 ? 7.997 8.953 -60.948 1.00 38.22 409 THR A N 1
ATOM 3195 C CA . THR A 1 409 ? 8.800 8.417 -62.057 1.00 38.22 409 THR A CA 1
ATOM 3196 C C . THR A 1 409 ? 7.915 7.649 -63.028 1.00 38.22 409 THR A C 1
ATOM 3198 O O . THR A 1 409 ? 7.880 6.423 -63.094 1.00 38.22 409 THR A O 1
ATOM 3201 N N . THR A 1 410 ? 7.180 8.408 -63.837 1.00 40.28 410 THR A N 1
ATOM 3202 C CA . THR A 1 410 ? 6.623 7.930 -65.102 1.00 40.28 410 THR A CA 1
ATOM 3203 C C . THR A 1 410 ? 7.760 7.637 -66.085 1.00 40.28 410 THR A C 1
ATOM 3205 O O . THR A 1 410 ? 8.053 8.409 -66.991 1.00 40.28 410 THR A O 1
ATOM 3208 N N . SER A 1 411 ? 8.404 6.483 -65.944 1.00 35.03 411 SER A N 1
ATOM 3209 C CA . SER A 1 411 ? 9.087 5.853 -67.071 1.00 35.03 411 SER A CA 1
ATOM 3210 C C . SER A 1 411 ? 8.922 4.346 -66.987 1.00 35.03 411 SER A C 1
ATOM 3212 O O . SER A 1 411 ? 9.589 3.644 -66.229 1.00 35.03 411 SER A O 1
ATOM 3214 N N . THR A 1 412 ? 7.988 3.862 -67.792 1.00 42.88 412 THR A N 1
ATOM 3215 C CA . THR A 1 412 ? 7.824 2.463 -68.156 1.00 42.88 412 THR A CA 1
ATOM 3216 C C . THR A 1 412 ? 9.167 1.835 -68.526 1.00 42.88 412 THR A C 1
ATOM 3218 O O . THR A 1 412 ? 9.815 2.285 -69.470 1.00 42.88 412 THR A O 1
ATOM 3221 N N . GLY A 1 413 ? 9.540 0.766 -67.823 1.00 39.81 413 GLY A N 1
ATOM 3222 C CA . GLY A 1 413 ? 10.617 -0.129 -68.241 1.00 39.81 413 GLY A CA 1
ATOM 3223 C C . GLY A 1 413 ? 11.816 -0.159 -67.303 1.00 39.81 413 GLY A C 1
ATOM 3224 O O . GLY A 1 413 ? 12.895 0.291 -67.657 1.00 39.81 413 GLY A O 1
ATOM 3225 N N . THR A 1 414 ? 11.643 -0.738 -66.120 1.00 34.22 414 THR A N 1
ATOM 3226 C CA . THR A 1 414 ? 12.638 -1.611 -65.475 1.00 34.22 414 THR A CA 1
ATOM 3227 C C . THR A 1 414 ? 11.965 -2.234 -64.262 1.00 34.22 414 THR A C 1
ATOM 3229 O O . THR A 1 414 ? 11.873 -1.641 -63.194 1.00 34.22 414 THR A O 1
ATOM 3232 N N . THR A 1 415 ? 11.461 -3.452 -64.425 1.00 32.88 415 THR A N 1
ATOM 3233 C CA . THR A 1 415 ? 11.229 -4.348 -63.294 1.00 32.88 415 THR A CA 1
ATOM 3234 C C . THR A 1 415 ? 12.580 -4.513 -62.587 1.00 32.88 415 THR A C 1
ATOM 3236 O O . THR A 1 415 ? 13.531 -4.958 -63.239 1.00 32.88 415 THR A O 1
ATOM 3239 N N . PRO A 1 416 ? 12.739 -4.139 -61.305 1.00 35.53 416 PRO A N 1
ATOM 3240 C CA . PRO A 1 416 ? 13.992 -4.372 -60.608 1.00 35.53 416 PRO A CA 1
ATOM 3241 C C . PRO A 1 416 ? 14.204 -5.881 -60.503 1.00 35.53 416 PRO A C 1
ATOM 3243 O O . PRO A 1 416 ? 13.412 -6.590 -59.886 1.00 35.53 416 PRO A O 1
ATOM 3246 N N . ALA A 1 417 ? 15.253 -6.385 -61.149 1.00 35.34 417 ALA A N 1
ATOM 3247 C CA . ALA A 1 417 ? 15.640 -7.779 -61.033 1.00 35.34 417 ALA A CA 1
ATOM 3248 C C . ALA A 1 417 ? 16.016 -8.088 -59.576 1.00 35.34 417 ALA A C 1
ATOM 3250 O O . ALA A 1 417 ? 16.924 -7.464 -59.017 1.00 35.34 417 ALA A O 1
ATOM 3251 N N . SER A 1 418 ? 15.337 -9.076 -58.988 1.00 36.06 418 SER A N 1
ATOM 3252 C CA . SER A 1 418 ? 15.806 -9.791 -57.803 1.00 36.06 418 SER A CA 1
ATOM 3253 C C . SER A 1 418 ? 17.166 -10.408 -58.116 1.00 36.06 418 SER A C 1
ATOM 3255 O O . SER A 1 418 ? 17.251 -11.438 -58.777 1.00 36.06 418 SER A O 1
ATOM 3257 N N . ALA A 1 419 ? 18.235 -9.766 -57.656 1.00 37.28 419 ALA A N 1
ATOM 3258 C CA . ALA A 1 419 ? 19.563 -10.353 -57.623 1.00 37.28 419 ALA A CA 1
ATOM 3259 C C . ALA A 1 419 ? 19.880 -10.714 -56.170 1.00 37.28 419 ALA A C 1
ATOM 3261 O O . ALA A 1 419 ? 20.298 -9.874 -55.374 1.00 37.28 419 ALA A O 1
ATOM 3262 N N . THR A 1 420 ? 19.644 -11.975 -55.824 1.00 31.69 420 THR A N 1
ATOM 3263 C CA . THR A 1 420 ? 20.254 -12.626 -54.665 1.00 31.69 420 THR A CA 1
ATOM 3264 C C . THR A 1 420 ? 21.757 -12.752 -54.919 1.00 31.69 420 THR A C 1
ATOM 3266 O O . THR A 1 420 ? 22.168 -13.418 -55.865 1.00 31.69 420 THR A O 1
ATOM 3269 N N . SER A 1 421 ? 22.576 -12.098 -54.093 1.00 37.41 421 SER A N 1
ATOM 3270 C CA . SER A 1 421 ? 24.009 -12.397 -53.977 1.00 37.41 421 SER A CA 1
ATOM 3271 C C . SER A 1 421 ? 24.174 -13.651 -53.117 1.00 37.41 421 SER A C 1
ATOM 3273 O O . SER A 1 421 ? 23.614 -13.706 -52.024 1.00 37.41 421 SER A O 1
ATOM 3275 N N . GLU A 1 422 ? 24.949 -14.633 -53.586 1.00 42.38 422 GLU A N 1
ATOM 3276 C CA . GLU A 1 422 ? 25.272 -15.875 -52.858 1.00 42.38 422 GLU A CA 1
ATOM 3277 C C . GLU A 1 422 ? 26.096 -15.648 -51.579 1.00 42.38 422 GLU A C 1
ATOM 3279 O O . GLU A 1 422 ? 26.189 -16.539 -50.745 1.00 42.38 422 GLU A O 1
ATOM 3284 N N . ASN A 1 423 ? 26.612 -14.437 -51.360 1.00 39.19 423 ASN A N 1
ATOM 3285 C CA . ASN A 1 423 ? 27.242 -14.040 -50.106 1.00 39.19 423 ASN A CA 1
ATOM 3286 C C . ASN A 1 423 ? 26.528 -12.808 -49.557 1.00 39.19 423 ASN A C 1
ATOM 3288 O O . ASN A 1 423 ? 26.838 -11.702 -49.990 1.00 39.19 423 ASN A O 1
ATOM 3292 N N . GLY A 1 424 ? 25.547 -13.044 -48.679 1.00 39.66 424 GLY A N 1
ATOM 3293 C CA . GLY A 1 424 ? 25.061 -12.269 -47.517 1.00 39.66 424 GLY A CA 1
ATOM 3294 C C . GLY A 1 424 ? 25.116 -10.734 -47.397 1.00 39.66 424 GLY A C 1
ATOM 3295 O O . GLY A 1 424 ? 24.431 -10.209 -46.522 1.00 39.66 424 GLY A O 1
ATOM 3296 N N . ASP A 1 425 ? 25.841 -9.987 -48.222 1.00 39.78 425 ASP A N 1
ATOM 3297 C CA . ASP A 1 425 ? 26.155 -8.581 -47.993 1.00 39.78 425 ASP A CA 1
ATOM 3298 C C . ASP A 1 425 ? 25.166 -7.629 -48.680 1.00 39.78 425 ASP A C 1
ATOM 3300 O O . ASP A 1 425 ? 25.215 -7.352 -49.879 1.00 39.78 425 ASP A O 1
ATOM 3304 N N . SER A 1 426 ? 24.269 -7.095 -47.848 1.00 40.28 426 SER A N 1
ATOM 3305 C CA . SER A 1 426 ? 23.885 -5.677 -47.788 1.00 40.28 426 SER A CA 1
ATOM 3306 C C . SER A 1 426 ? 23.718 -4.937 -49.124 1.00 40.28 426 SER A C 1
ATOM 3308 O O . SER A 1 426 ? 24.489 -4.052 -49.504 1.00 40.28 426 SER A O 1
ATOM 3310 N N . VAL A 1 427 ? 22.621 -5.241 -49.814 1.00 41.16 427 VAL A N 1
ATOM 3311 C CA . VAL A 1 427 ? 22.194 -4.561 -51.040 1.00 41.16 427 VAL A CA 1
ATOM 3312 C C . VAL A 1 427 ? 21.337 -3.350 -50.672 1.00 41.16 427 VAL A C 1
ATOM 3314 O O . VAL A 1 427 ? 20.146 -3.508 -50.469 1.00 41.16 427 VAL A O 1
ATOM 3317 N N . VAL A 1 428 ? 21.951 -2.170 -50.539 1.00 42.97 428 VAL A N 1
ATOM 3318 C CA . VAL A 1 428 ? 21.436 -0.865 -51.038 1.00 42.97 428 VAL A CA 1
ATOM 3319 C C . VAL A 1 428 ? 22.549 0.198 -50.969 1.00 42.97 428 VAL A C 1
ATOM 3321 O O . VAL A 1 428 ? 22.625 1.032 -51.857 1.00 42.97 428 VAL A O 1
ATOM 3324 N N . VAL A 1 429 ? 23.524 0.114 -50.054 1.00 44.56 429 VAL A N 1
ATOM 3325 C CA . VAL A 1 429 ? 24.644 1.090 -50.021 1.00 44.56 429 VAL A CA 1
ATOM 3326 C C . VAL A 1 429 ? 25.726 0.794 -51.079 1.00 44.56 429 VAL A C 1
ATOM 3328 O O . VAL A 1 429 ? 26.420 1.695 -51.544 1.00 44.56 429 VAL A O 1
ATOM 3331 N N . ILE A 1 430 ? 25.870 -0.462 -51.521 1.00 45.41 430 ILE A N 1
ATOM 3332 C CA . ILE A 1 430 ? 26.952 -0.862 -52.442 1.00 45.41 430 ILE A CA 1
ATOM 3333 C C . ILE A 1 430 ? 26.676 -0.444 -53.893 1.00 45.41 430 ILE A C 1
ATOM 3335 O O . ILE A 1 430 ? 27.630 -0.175 -54.622 1.00 45.41 430 ILE A O 1
ATOM 3339 N N . LYS A 1 431 ? 25.407 -0.357 -54.324 1.00 44.25 431 LYS A N 1
ATOM 3340 C CA . LYS A 1 431 ? 25.084 0.099 -55.686 1.00 44.25 431 LYS A CA 1
ATOM 3341 C C . LYS A 1 431 ? 25.485 1.558 -55.859 1.00 44.25 431 LYS A C 1
ATOM 3343 O O . LYS A 1 431 ? 26.276 1.825 -56.748 1.00 44.25 431 LYS A O 1
ATOM 3348 N N . ASP A 1 432 ? 25.102 2.444 -54.941 1.00 44.50 432 ASP A N 1
ATOM 3349 C CA . ASP A 1 432 ? 25.516 3.851 -54.995 1.00 44.50 432 ASP A CA 1
ATOM 3350 C C . ASP A 1 432 ? 27.031 4.018 -54.844 1.00 44.50 432 ASP A C 1
ATOM 3352 O O . ASP A 1 432 ? 27.628 4.834 -55.537 1.00 44.50 432 ASP A O 1
ATOM 3356 N N . LEU A 1 433 ? 27.701 3.195 -54.028 1.00 43.09 433 LEU A N 1
ATOM 3357 C CA . LEU A 1 433 ? 29.165 3.229 -53.929 1.00 43.09 433 LEU A CA 1
ATOM 3358 C C . LEU A 1 433 ? 29.868 2.728 -55.205 1.00 43.09 433 LEU A C 1
ATOM 3360 O O . LEU A 1 433 ? 30.943 3.230 -55.544 1.00 43.09 433 LEU A O 1
ATOM 3364 N N . LYS A 1 434 ? 29.287 1.749 -55.917 1.00 51.38 434 LYS A N 1
ATOM 3365 C CA . LYS A 1 434 ? 29.748 1.319 -57.248 1.00 51.38 434 LYS A CA 1
ATOM 3366 C C . LYS A 1 434 ? 29.471 2.395 -58.288 1.00 51.38 434 LYS A C 1
ATOM 3368 O O . LYS A 1 434 ? 30.411 2.758 -58.977 1.00 51.38 434 LYS A O 1
ATOM 3373 N N . THR A 1 435 ? 28.278 2.983 -58.314 1.00 52.06 435 THR A N 1
ATOM 3374 C CA . THR A 1 435 ? 27.921 4.095 -59.206 1.00 52.06 435 THR A CA 1
ATOM 3375 C C . THR A 1 435 ? 28.826 5.309 -58.971 1.00 52.06 435 THR A C 1
ATOM 3377 O O . THR A 1 435 ? 29.290 5.928 -59.918 1.00 52.06 435 THR A O 1
ATOM 3380 N N . ILE A 1 436 ? 29.179 5.631 -57.721 1.00 54.84 436 ILE A N 1
ATOM 3381 C CA . ILE A 1 436 ? 30.138 6.701 -57.391 1.00 54.84 436 ILE A CA 1
ATOM 3382 C C . ILE A 1 436 ? 31.561 6.341 -57.856 1.00 54.84 436 ILE A C 1
ATOM 3384 O O . ILE A 1 436 ? 32.292 7.214 -58.329 1.00 54.84 436 ILE A O 1
ATOM 3388 N N . LYS A 1 437 ? 31.978 5.071 -57.751 1.00 57.41 437 LYS A N 1
ATOM 3389 C CA . LYS A 1 437 ? 33.274 4.603 -58.279 1.00 57.41 437 LYS A CA 1
ATOM 3390 C C . LYS A 1 437 ? 33.310 4.589 -59.813 1.00 57.41 437 LYS A C 1
ATOM 3392 O O . LYS A 1 437 ? 34.328 4.981 -60.375 1.00 57.41 437 LYS A O 1
ATOM 3397 N N . GLU A 1 438 ? 32.224 4.190 -60.466 1.00 57.00 438 GLU A N 1
ATOM 3398 C CA . GLU A 1 438 ? 32.042 4.216 -61.922 1.00 57.00 438 GLU A CA 1
ATOM 3399 C C . GLU A 1 438 ? 32.039 5.664 -62.428 1.00 57.00 438 GLU A C 1
ATOM 3401 O O . GLU A 1 438 ? 32.862 6.005 -63.269 1.00 57.00 438 GLU A O 1
ATOM 3406 N N . ASN A 1 439 ? 31.297 6.571 -61.784 1.00 58.16 439 ASN A N 1
ATOM 3407 C CA . ASN A 1 439 ? 31.326 8.008 -62.084 1.00 58.16 439 ASN A CA 1
ATOM 3408 C C . ASN A 1 439 ? 32.721 8.633 -61.897 1.00 58.16 439 ASN A C 1
ATOM 3410 O O . ASN A 1 439 ? 33.071 9.601 -62.573 1.00 58.16 439 ASN A O 1
ATOM 3414 N N . LYS A 1 440 ? 33.552 8.097 -60.990 1.00 61.59 440 LYS A N 1
ATOM 3415 C CA . LYS A 1 440 ? 34.950 8.532 -60.832 1.00 61.59 440 LYS A CA 1
ATOM 3416 C C . LYS A 1 440 ? 35.827 8.075 -62.005 1.00 61.59 440 LYS A C 1
ATOM 3418 O O . LYS A 1 440 ? 36.716 8.825 -62.407 1.00 61.59 440 LYS A O 1
ATOM 3423 N N . ALA A 1 441 ? 35.579 6.884 -62.551 1.00 62.84 441 ALA A N 1
ATOM 3424 C CA . ALA A 1 441 ? 36.237 6.403 -63.764 1.00 62.84 441 ALA A CA 1
ATOM 3425 C C . ALA A 1 441 ? 35.755 7.172 -65.008 1.00 62.84 441 ALA A C 1
ATOM 3427 O O . ALA A 1 441 ? 36.583 7.589 -65.817 1.00 62.84 441 ALA A O 1
ATOM 3428 N N . ASP A 1 442 ? 34.457 7.470 -65.101 1.00 72.31 442 ASP A N 1
ATOM 3429 C CA . ASP A 1 442 ? 33.884 8.289 -66.174 1.00 72.31 442 ASP A CA 1
ATOM 3430 C C . ASP A 1 442 ? 34.421 9.718 -66.136 1.00 72.31 442 ASP A C 1
ATOM 3432 O O . ASP A 1 442 ? 34.783 10.267 -67.174 1.00 72.31 442 ASP A O 1
ATOM 3436 N N . LYS A 1 443 ? 34.582 10.309 -64.943 1.00 76.06 443 LYS A N 1
ATOM 3437 C CA . LYS A 1 443 ? 35.244 11.610 -64.796 1.00 76.06 443 LYS A CA 1
ATOM 3438 C C . LYS A 1 443 ? 36.681 11.570 -65.318 1.00 76.06 443 LYS A C 1
ATOM 3440 O O . LYS A 1 443 ? 37.074 12.476 -66.041 1.00 76.06 443 LYS A O 1
ATOM 3445 N N . ALA A 1 444 ? 37.452 10.531 -64.992 1.00 74.81 444 ALA A N 1
ATOM 3446 C CA . ALA A 1 444 ? 38.822 10.396 -65.487 1.00 74.81 444 ALA A CA 1
ATOM 3447 C C . ALA A 1 444 ? 38.872 10.249 -67.020 1.00 74.81 444 ALA A C 1
ATOM 3449 O O . ALA A 1 444 ? 39.701 10.882 -67.671 1.00 74.81 444 ALA A O 1
ATOM 3450 N N . TYR A 1 445 ? 37.948 9.481 -67.606 1.00 76.88 445 TYR A N 1
ATOM 3451 C CA . TYR A 1 445 ? 37.816 9.336 -69.058 1.00 76.88 445 TYR A CA 1
ATOM 3452 C C . TYR A 1 445 ? 37.399 10.645 -69.750 1.00 76.88 445 TYR A C 1
ATOM 3454 O O . TYR A 1 445 ? 37.924 10.996 -70.810 1.00 76.88 445 TYR A O 1
ATOM 3462 N N . VAL A 1 446 ? 36.468 11.392 -69.149 1.00 77.12 446 VAL A N 1
ATOM 3463 C CA . VAL A 1 446 ? 36.033 12.706 -69.640 1.00 77.12 446 VAL A CA 1
ATOM 3464 C C . VAL A 1 446 ? 37.169 13.723 -69.538 1.00 77.12 446 VAL A C 1
ATOM 3466 O O . VAL A 1 446 ? 37.429 14.415 -70.520 1.00 77.12 446 VAL A O 1
ATOM 3469 N N . ASP A 1 447 ? 37.894 13.769 -68.418 1.00 82.50 447 ASP A N 1
ATOM 3470 C CA . ASP A 1 447 ? 39.053 14.650 -68.232 1.00 82.50 447 ASP A CA 1
ATOM 3471 C C . ASP A 1 447 ? 40.145 14.351 -69.283 1.00 82.50 447 ASP A C 1
ATOM 3473 O O . ASP A 1 447 ? 40.686 15.275 -69.896 1.00 82.50 447 ASP A O 1
ATOM 3477 N N . GLU A 1 448 ? 40.416 13.071 -69.576 1.00 84.25 448 GLU A N 1
ATOM 3478 C CA . GLU A 1 448 ? 41.356 12.660 -70.630 1.00 84.25 448 GLU A CA 1
ATOM 3479 C C . GLU A 1 448 ? 40.892 13.111 -72.027 1.00 84.25 448 GLU A C 1
ATOM 3481 O O . GLU A 1 448 ? 41.688 13.626 -72.822 1.00 84.25 448 GLU A O 1
ATOM 3486 N N . LYS A 1 449 ? 39.598 12.964 -72.346 1.00 84.62 449 LYS A N 1
ATOM 3487 C CA . LYS A 1 449 ? 39.050 13.447 -73.623 1.00 84.62 449 LYS A CA 1
ATOM 3488 C C . LYS A 1 449 ? 39.104 14.965 -73.747 1.00 84.62 449 LYS A C 1
ATOM 3490 O O . LYS A 1 449 ? 39.421 15.455 -74.830 1.00 84.62 449 LYS A O 1
ATOM 3495 N N . VAL A 1 450 ? 38.820 15.700 -72.673 1.00 87.25 450 VAL A N 1
ATOM 3496 C CA . VAL A 1 450 ? 38.907 17.167 -72.648 1.00 87.25 450 VAL A CA 1
ATOM 3497 C C . VAL A 1 450 ? 40.356 17.619 -72.848 1.00 87.25 450 VAL A C 1
ATOM 3499 O O . VAL A 1 450 ? 40.602 18.525 -73.642 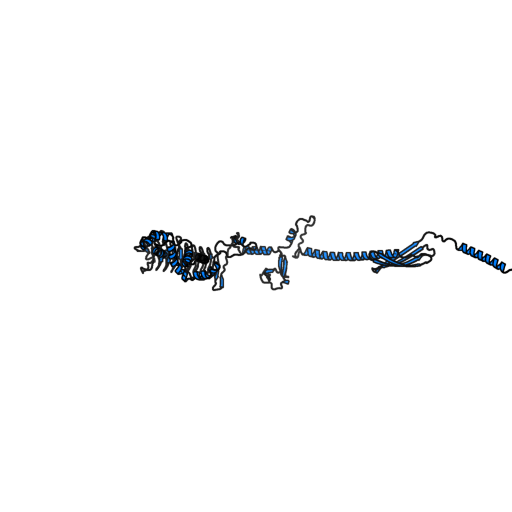1.00 87.25 450 VAL A O 1
ATOM 3502 N N . ALA A 1 451 ? 41.331 16.944 -72.230 1.00 83.25 451 ALA A N 1
ATOM 3503 C CA . ALA A 1 451 ? 42.750 17.234 -72.442 1.00 83.25 451 ALA A CA 1
ATOM 3504 C C . ALA A 1 451 ? 43.177 17.023 -73.908 1.00 83.25 451 ALA A C 1
ATOM 3506 O O . ALA A 1 451 ? 43.768 17.919 -74.514 1.00 83.25 451 ALA A O 1
ATOM 3507 N N . LYS A 1 452 ? 42.801 15.888 -74.517 1.00 84.94 452 LYS A N 1
ATOM 3508 C CA . LYS A 1 452 ? 43.066 15.607 -75.944 1.00 84.94 452 LYS A CA 1
ATOM 3509 C C . LYS A 1 452 ? 42.368 16.599 -76.883 1.00 84.94 452 LYS A C 1
ATOM 3511 O O . LYS A 1 452 ? 42.899 16.931 -77.944 1.00 84.94 452 LYS A O 1
ATOM 3516 N N . LEU A 1 453 ? 41.174 17.073 -76.521 1.00 84.19 453 LEU A N 1
ATOM 3517 C CA . LEU A 1 453 ? 40.450 18.083 -77.294 1.00 84.19 453 LEU A CA 1
ATOM 3518 C C . LEU A 1 453 ? 41.153 19.446 -77.242 1.00 84.19 453 LEU A C 1
ATOM 3520 O O . LEU A 1 453 ? 41.260 20.112 -78.274 1.00 84.19 453 LEU A O 1
ATOM 3524 N N . ASN A 1 454 ? 41.672 19.837 -76.077 1.00 84.56 454 ASN A N 1
ATOM 3525 C CA . ASN A 1 454 ? 42.441 21.071 -75.924 1.00 84.56 454 ASN A CA 1
ATOM 3526 C C . ASN A 1 454 ? 43.724 21.041 -76.764 1.00 84.56 454 ASN A C 1
ATOM 3528 O O . ASN A 1 454 ? 44.005 22.009 -77.462 1.00 84.56 454 ASN A O 1
ATOM 3532 N N . GLU A 1 455 ? 44.444 19.915 -76.791 1.00 84.50 455 GLU A N 1
ATOM 3533 C CA . GLU A 1 455 ? 45.642 19.753 -77.628 1.00 84.50 455 GLU A CA 1
ATOM 3534 C C . GLU A 1 455 ? 45.325 19.896 -79.128 1.00 84.50 455 GLU A C 1
ATOM 3536 O O . GLU A 1 455 ? 46.000 20.633 -79.849 1.00 84.50 455 GLU A O 1
ATOM 3541 N N . LYS A 1 456 ? 44.243 19.261 -79.604 1.00 85.69 456 LYS A N 1
ATOM 3542 C CA . LYS A 1 456 ? 43.775 19.429 -80.992 1.00 85.69 456 LYS A CA 1
ATOM 3543 C C . LYS A 1 456 ? 43.373 20.868 -81.309 1.00 85.69 456 LYS A C 1
ATOM 3545 O O . LYS A 1 456 ? 43.622 21.335 -82.419 1.00 85.69 456 LYS A O 1
ATOM 3550 N N . THR A 1 457 ? 42.743 21.551 -80.359 1.00 85.81 457 THR A N 1
ATOM 3551 C CA . THR A 1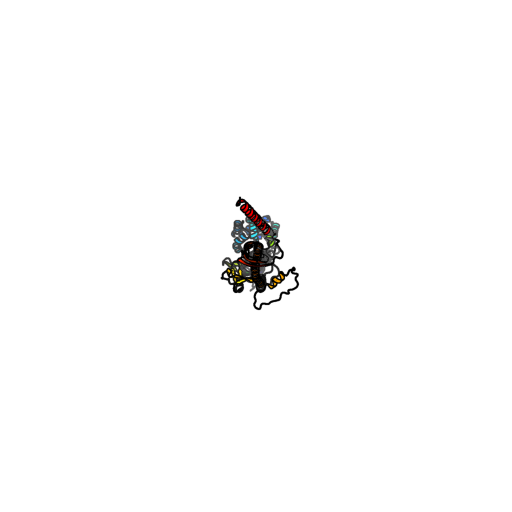 457 ? 42.317 22.946 -80.521 1.00 85.81 457 THR A CA 1
ATOM 3552 C C . THR A 1 457 ? 43.529 23.871 -80.606 1.00 85.81 457 THR A C 1
ATOM 3554 O O . THR A 1 457 ? 43.605 24.687 -81.522 1.00 85.81 457 THR A O 1
ATOM 3557 N N . ASP A 1 458 ? 44.519 23.684 -79.732 1.00 85.12 458 ASP A N 1
ATOM 3558 C CA . ASP A 1 458 ? 45.789 24.413 -79.768 1.00 85.12 458 ASP A CA 1
ATOM 3559 C C . ASP A 1 458 ? 46.518 24.196 -81.099 1.00 85.12 458 ASP A C 1
ATOM 3561 O O . ASP A 1 458 ? 46.946 25.162 -81.734 1.00 85.12 458 ASP A O 1
ATOM 3565 N N . LEU A 1 459 ? 46.596 22.948 -81.575 1.00 87.00 459 LEU A N 1
ATOM 3566 C CA . LEU A 1 459 ? 47.200 22.628 -82.869 1.00 87.00 459 LEU A CA 1
ATOM 3567 C C . LEU A 1 459 ? 46.470 23.323 -84.029 1.00 87.00 459 LEU A C 1
ATOM 3569 O O . LEU A 1 459 ? 47.121 23.873 -84.920 1.00 87.00 459 LEU A O 1
ATOM 3573 N N . ALA A 1 460 ? 45.134 23.335 -84.015 1.00 87.88 460 ALA A N 1
ATOM 3574 C CA . ALA A 1 460 ? 44.330 23.991 -85.043 1.00 87.88 460 ALA A CA 1
ATOM 3575 C C . ALA A 1 460 ? 44.548 25.513 -85.057 1.00 87.88 460 ALA A C 1
ATOM 3577 O O . ALA A 1 460 ? 44.832 26.081 -86.112 1.00 87.88 460 ALA A O 1
ATOM 3578 N N . LEU A 1 461 ? 44.484 26.173 -83.895 1.00 89.44 461 LEU A N 1
ATOM 3579 C CA . LEU A 1 461 ? 44.708 27.619 -83.775 1.00 89.44 461 LEU A CA 1
ATOM 3580 C C . LEU A 1 461 ? 46.130 28.007 -84.207 1.00 89.44 461 LEU A C 1
ATOM 3582 O O . LEU A 1 461 ? 46.322 28.966 -84.962 1.00 89.44 461 LEU A O 1
ATOM 3586 N N . SER A 1 462 ? 47.127 27.219 -83.798 1.00 89.06 462 SER A N 1
ATOM 3587 C CA . SER A 1 462 ? 48.515 27.387 -84.224 1.00 89.06 462 SER A CA 1
ATOM 3588 C C . SER A 1 462 ? 48.697 27.205 -85.731 1.00 89.06 462 SER A C 1
ATOM 3590 O O . SER A 1 462 ? 49.341 28.046 -86.362 1.00 89.06 462 SER A O 1
ATOM 3592 N N . GLY A 1 463 ? 48.073 26.188 -86.330 1.00 90.12 463 GLY A N 1
ATOM 3593 C CA . GLY A 1 463 ? 48.086 25.968 -87.777 1.00 90.12 463 GLY A CA 1
ATOM 3594 C C . GLY A 1 463 ? 47.505 27.146 -88.563 1.00 90.12 463 GLY A C 1
ATOM 3595 O O . GLY A 1 463 ? 48.106 27.589 -89.543 1.00 90.12 463 GLY A O 1
ATOM 3596 N N . VAL A 1 464 ? 46.392 27.723 -88.093 1.00 93.25 464 VAL A N 1
ATOM 3597 C CA . VAL A 1 464 ? 45.790 28.912 -88.720 1.00 93.25 464 VAL A CA 1
ATOM 3598 C C . VAL A 1 464 ? 46.728 30.116 -88.632 1.00 93.25 464 VAL A C 1
ATOM 3600 O O . VAL A 1 464 ? 46.945 30.783 -89.641 1.00 93.25 464 VAL A O 1
ATOM 3603 N N . SER A 1 465 ? 47.356 30.377 -87.479 1.00 94.81 465 SER A N 1
ATOM 3604 C CA . SER A 1 465 ? 48.316 31.489 -87.366 1.00 94.81 465 SER A CA 1
ATOM 3605 C C . SER A 1 465 ? 49.521 31.330 -88.310 1.00 94.81 465 SER A C 1
ATOM 3607 O O . SER A 1 465 ? 49.987 32.315 -88.887 1.00 94.81 465 SER A O 1
ATOM 3609 N N . SER A 1 466 ? 49.984 30.093 -88.537 1.00 94.88 466 SER A N 1
ATOM 3610 C CA . SER A 1 466 ? 51.052 29.787 -89.496 1.00 94.88 466 SER A CA 1
ATOM 3611 C C . SER A 1 466 ? 50.604 30.035 -90.938 1.00 94.88 466 SER A C 1
ATOM 3613 O O . SER A 1 466 ? 51.349 30.636 -91.710 1.00 94.88 466 SER A O 1
ATOM 3615 N N . ALA A 1 467 ? 49.374 29.653 -91.292 1.00 94.25 467 ALA A N 1
ATOM 3616 C CA . ALA A 1 467 ? 48.800 29.932 -92.608 1.00 94.25 467 ALA A CA 1
ATOM 3617 C C . ALA A 1 467 ? 48.639 31.442 -92.862 1.00 94.25 467 ALA A C 1
ATOM 3619 O O . ALA A 1 467 ? 49.029 31.928 -93.924 1.00 94.25 467 ALA A O 1
ATOM 3620 N N . VAL A 1 468 ? 48.1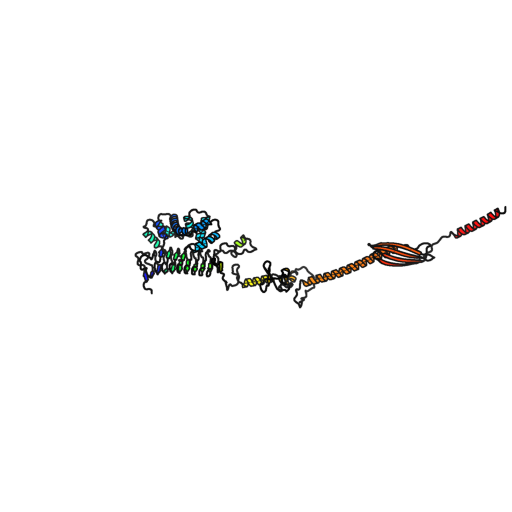47 32.196 -91.870 1.00 94.62 468 VAL A N 1
ATOM 3621 C CA . VAL A 1 468 ? 48.040 33.667 -91.927 1.00 94.62 468 VAL A CA 1
ATOM 3622 C C . VAL A 1 468 ? 49.410 34.297 -92.183 1.00 94.62 468 VAL A C 1
ATOM 3624 O O . VAL A 1 468 ? 49.553 35.161 -93.048 1.00 94.62 468 VAL A O 1
ATOM 3627 N N . ALA A 1 469 ? 50.443 33.835 -91.479 1.00 94.81 469 ALA A N 1
ATOM 3628 C CA . ALA A 1 469 ? 51.800 34.318 -91.686 1.00 94.81 469 ALA A CA 1
ATOM 3629 C C . ALA A 1 469 ? 52.337 33.963 -93.088 1.00 94.81 469 ALA A C 1
ATOM 3631 O O . ALA A 1 469 ? 52.855 34.837 -93.785 1.00 94.81 469 ALA A O 1
ATOM 3632 N N . MET A 1 470 ? 52.179 32.715 -93.547 1.00 93.62 470 MET A N 1
ATOM 3633 C CA . MET A 1 470 ? 52.624 32.274 -94.880 1.00 93.62 470 MET A CA 1
ATOM 3634 C C . MET A 1 470 ? 51.947 33.043 -96.024 1.00 93.62 470 MET A C 1
ATOM 3636 O O . MET A 1 470 ? 52.600 33.343 -97.035 1.00 93.62 470 MET A O 1
ATOM 3640 N N . ALA A 1 471 ? 50.664 33.383 -95.859 1.00 93.56 471 ALA A N 1
ATOM 3641 C CA . ALA A 1 471 ? 49.897 34.181 -96.811 1.00 93.56 471 ALA A CA 1
ATOM 3642 C C . ALA A 1 471 ? 50.472 35.598 -96.957 1.00 93.56 471 ALA A C 1
ATOM 3644 O O . ALA A 1 471 ? 50.606 36.093 -98.072 1.00 93.56 471 ALA A O 1
ATOM 3645 N N . ASN A 1 472 ? 50.909 36.201 -95.849 1.00 92.38 472 ASN A N 1
ATOM 3646 C CA . ASN A 1 472 ? 51.520 37.531 -95.833 1.00 92.38 472 ASN A CA 1
ATOM 3647 C C . ASN A 1 472 ? 53.004 37.546 -96.235 1.00 92.38 472 ASN A C 1
ATOM 3649 O O . ASN A 1 472 ? 53.639 38.595 -96.170 1.00 92.38 472 ASN A O 1
ATOM 3653 N N . LEU A 1 473 ? 53.588 36.406 -96.618 1.00 92.19 473 LEU A N 1
ATOM 3654 C CA . LEU A 1 473 ? 55.014 36.317 -96.924 1.00 92.19 473 LEU A CA 1
ATOM 3655 C C . LEU A 1 473 ? 55.306 36.857 -98.343 1.00 92.19 473 LEU A C 1
ATOM 3657 O O . LEU A 1 473 ? 54.832 36.247 -99.313 1.00 92.19 473 LEU A O 1
ATOM 3661 N N . PRO A 1 474 ? 56.086 37.951 -98.486 1.00 88.31 474 PRO A N 1
ATOM 3662 C CA . PRO A 1 474 ? 56.344 38.591 -99.776 1.00 88.31 474 PRO A CA 1
ATOM 3663 C C . PRO A 1 474 ? 56.964 37.651 -100.815 1.00 88.31 474 PRO A C 1
ATOM 3665 O O . PRO A 1 474 ? 57.894 36.895 -100.524 1.00 88.31 474 PRO A O 1
ATOM 3668 N N . GLN A 1 475 ? 56.468 37.724 -102.048 1.00 87.50 475 GLN A N 1
ATOM 3669 C CA . GLN A 1 475 ? 56.972 36.948 -103.181 1.00 87.50 475 GLN A CA 1
ATOM 3670 C C . GLN A 1 475 ? 58.002 37.752 -103.987 1.00 87.50 475 GLN A C 1
ATOM 3672 O O . GLN A 1 475 ? 57.949 38.981 -104.029 1.00 87.50 475 GLN A O 1
ATOM 3677 N N . VAL A 1 476 ? 58.946 37.053 -104.624 1.00 87.75 476 VAL A N 1
ATOM 3678 C CA . VAL A 1 476 ? 59.899 37.653 -105.567 1.00 87.75 476 VAL A CA 1
ATOM 3679 C C . VAL A 1 476 ? 59.164 38.439 -106.662 1.00 87.75 476 VAL A C 1
ATOM 3681 O O . VAL A 1 476 ? 58.187 37.959 -107.235 1.00 87.75 476 VAL A O 1
ATOM 3684 N N . SER A 1 477 ? 59.630 39.657 -106.933 1.00 77.62 477 SER A N 1
ATOM 3685 C CA . SER A 1 477 ? 59.132 40.531 -107.998 1.00 77.62 477 SER A CA 1
ATOM 3686 C C . SER A 1 477 ? 60.282 41.365 -108.580 1.00 77.62 477 SER A C 1
ATOM 3688 O O . SER A 1 477 ? 61.291 41.596 -107.907 1.00 77.62 477 SER A O 1
ATOM 3690 N N . GLY A 1 478 ? 60.145 41.801 -109.835 1.00 72.69 478 GLY A N 1
ATOM 3691 C CA . GLY A 1 478 ? 61.172 42.570 -110.549 1.00 72.69 478 GLY A CA 1
ATOM 3692 C C . GLY A 1 478 ? 62.349 41.723 -111.048 1.00 72.69 478 GLY A C 1
ATOM 3693 O O . GLY A 1 478 ? 62.266 40.503 -111.128 1.00 72.69 478 GLY A O 1
ATOM 3694 N N . ASP A 1 479 ? 63.470 42.369 -111.379 1.00 68.56 479 ASP A N 1
ATOM 3695 C CA . ASP A 1 479 ? 64.601 41.751 -112.104 1.00 68.56 479 ASP A CA 1
ATOM 3696 C C . ASP A 1 479 ? 65.485 40.804 -111.256 1.00 68.56 479 ASP A C 1
ATOM 3698 O O . ASP A 1 479 ? 66.560 40.381 -111.686 1.00 68.56 479 ASP A O 1
ATOM 3702 N N . ARG A 1 480 ? 65.057 40.452 -110.037 1.00 77.06 480 ARG A N 1
ATOM 3703 C CA . ARG A 1 480 ? 65.772 39.523 -109.146 1.00 77.06 480 ARG A CA 1
ATOM 3704 C C . ARG A 1 480 ? 65.185 38.118 -109.267 1.00 77.06 480 ARG A C 1
ATOM 3706 O O . ARG A 1 480 ? 63.975 37.943 -109.219 1.00 77.06 480 ARG A O 1
ATOM 3713 N N . LYS A 1 481 ? 66.046 37.100 -109.365 1.00 80.62 481 LYS A N 1
ATOM 3714 C CA . LYS A 1 481 ? 65.622 35.702 -109.587 1.00 80.62 481 LYS A CA 1
ATOM 3715 C C . LYS A 1 481 ? 65.172 34.966 -108.320 1.00 80.62 481 LYS A C 1
ATOM 3717 O O . LYS A 1 481 ? 64.461 33.973 -108.430 1.00 80.62 481 LYS A O 1
ATOM 3722 N N . PHE A 1 482 ? 65.558 35.445 -107.133 1.00 87.44 482 PHE A N 1
ATOM 3723 C CA . PHE A 1 482 ? 65.248 34.818 -105.844 1.00 87.44 482 PHE A CA 1
ATOM 3724 C C . PHE A 1 482 ? 64.969 35.873 -104.764 1.00 87.44 482 PHE A C 1
ATOM 3726 O O . PHE A 1 482 ? 65.544 36.962 -104.796 1.00 87.44 482 PHE A O 1
ATOM 3733 N N . ASN A 1 483 ? 64.122 35.535 -103.793 1.00 91.44 483 ASN A N 1
ATOM 3734 C CA . ASN A 1 483 ? 63.812 36.346 -102.619 1.00 91.44 483 ASN A CA 1
ATOM 3735 C C . ASN A 1 483 ? 63.747 35.471 -101.360 1.00 91.44 483 ASN A C 1
ATOM 3737 O O . ASN A 1 483 ? 63.094 34.426 -101.375 1.00 91.44 483 ASN A O 1
ATOM 3741 N N . LEU A 1 484 ? 64.378 35.930 -100.279 1.00 93.00 484 LEU A N 1
ATOM 3742 C CA . LEU A 1 484 ? 64.241 35.380 -98.931 1.00 93.00 484 LEU A CA 1
ATOM 3743 C C . LEU A 1 484 ? 63.428 36.375 -98.106 1.00 93.00 484 LEU A C 1
ATOM 3745 O O . LEU A 1 484 ? 63.799 37.542 -98.007 1.00 93.00 484 LEU A O 1
ATOM 3749 N N . ALA A 1 485 ? 62.330 35.916 -97.519 1.00 93.12 485 ALA A N 1
ATOM 3750 C CA . ALA A 1 485 ? 61.435 36.758 -96.744 1.00 93.12 485 ALA A CA 1
ATOM 3751 C C . ALA A 1 485 ? 61.044 36.096 -95.425 1.00 93.12 485 ALA A C 1
ATOM 3753 O O . ALA A 1 485 ? 61.040 34.870 -95.304 1.00 93.12 485 ALA A O 1
ATOM 3754 N N . ALA A 1 486 ? 60.679 36.928 -94.455 1.00 95.06 486 ALA A N 1
ATOM 3755 C CA . ALA A 1 486 ? 60.094 36.498 -93.198 1.00 95.06 486 ALA A CA 1
ATOM 3756 C C . ALA A 1 486 ? 58.778 37.240 -92.951 1.00 95.06 486 ALA A C 1
ATOM 3758 O O . ALA A 1 486 ? 58.606 38.377 -93.394 1.00 95.06 486 ALA A O 1
ATOM 3759 N N . SER A 1 487 ? 57.850 36.598 -92.255 1.00 95.19 487 SER A N 1
ATOM 3760 C CA . SER A 1 487 ? 56.569 37.186 -91.874 1.00 95.19 487 SER A CA 1
ATOM 3761 C C . SER A 1 487 ? 56.106 36.668 -90.516 1.00 95.19 487 SER A C 1
ATOM 3763 O O . SER A 1 487 ? 56.641 35.702 -89.965 1.00 95.19 487 SER A O 1
ATOM 3765 N N . TYR A 1 488 ? 55.095 37.340 -89.975 1.00 96.00 488 TYR A N 1
ATOM 3766 C CA . TYR A 1 488 ? 54.490 37.036 -88.690 1.00 96.00 488 TYR A CA 1
ATOM 3767 C C . TYR A 1 488 ? 52.977 36.869 -88.843 1.00 96.00 488 TYR A C 1
ATOM 3769 O O . TYR A 1 488 ? 52.354 37.540 -89.668 1.00 96.00 488 TYR A O 1
ATOM 3777 N N . GLY A 1 489 ? 52.381 35.990 -88.041 1.00 95.06 489 GLY A N 1
ATOM 3778 C CA . GLY A 1 489 ? 50.937 35.771 -88.016 1.00 95.06 489 GLY A CA 1
ATOM 3779 C C . GLY A 1 489 ? 50.428 35.514 -86.610 1.00 95.06 489 GLY A C 1
ATOM 3780 O O . GLY A 1 489 ? 51.117 34.930 -85.776 1.00 95.06 489 GLY A O 1
ATOM 3781 N N . TYR A 1 490 ? 49.199 35.950 -86.363 1.00 94.44 490 TYR A N 1
ATOM 3782 C CA . TYR A 1 490 ? 48.508 35.792 -85.093 1.00 94.44 490 TYR A CA 1
ATOM 3783 C C . TYR A 1 490 ? 47.067 35.356 -85.340 1.00 94.44 490 TYR A C 1
ATOM 3785 O O . TYR A 1 490 ? 46.386 35.930 -86.190 1.00 94.44 490 TYR A O 1
ATOM 3793 N N . TYR A 1 491 ? 46.604 34.354 -84.595 1.00 93.06 491 TYR A N 1
ATOM 3794 C CA . TYR A 1 491 ? 45.204 33.941 -84.597 1.00 93.06 491 TYR A CA 1
ATOM 3795 C C . TYR A 1 491 ? 44.851 33.222 -83.292 1.00 93.06 491 TYR A C 1
ATOM 3797 O O . TYR A 1 491 ? 45.584 32.333 -82.861 1.00 93.06 491 TYR A O 1
ATOM 3805 N N . GLY A 1 492 ? 43.736 33.606 -82.658 1.00 87.44 492 GLY A N 1
ATOM 3806 C CA . GLY A 1 492 ? 43.178 32.905 -81.493 1.00 87.44 492 GLY A CA 1
ATOM 3807 C C . GLY A 1 492 ? 44.151 32.689 -80.325 1.00 87.44 492 GLY A C 1
ATOM 3808 O O . GLY A 1 492 ? 44.092 31.653 -79.677 1.00 87.44 492 GLY A O 1
ATOM 3809 N N . GLY A 1 493 ? 45.081 33.621 -80.079 1.00 88.12 493 GLY A N 1
ATOM 3810 C CA . GLY A 1 493 ? 46.092 33.497 -79.017 1.00 88.12 493 GLY A CA 1
ATOM 3811 C C . GLY A 1 493 ? 47.382 32.763 -79.411 1.00 88.12 493 GLY A C 1
ATOM 3812 O O . GLY A 1 493 ? 48.319 32.733 -78.617 1.00 88.12 493 GLY A O 1
ATOM 3813 N N . SER A 1 494 ? 47.479 32.205 -80.624 1.00 92.75 494 SER A N 1
ATOM 3814 C CA . SER A 1 494 ? 48.714 31.602 -81.137 1.00 92.75 494 SER A CA 1
ATOM 3815 C C . SER A 1 494 ? 49.456 32.544 -82.083 1.00 92.75 494 SER A C 1
ATOM 3817 O O . SER A 1 494 ? 48.848 33.270 -82.872 1.00 92.75 494 SER A O 1
ATOM 3819 N N . HIS A 1 495 ? 50.786 32.518 -81.998 1.00 94.31 495 HIS A N 1
ATOM 3820 C CA . HIS A 1 495 ? 51.692 33.354 -82.780 1.00 94.31 495 HIS A CA 1
ATOM 3821 C C . HIS A 1 495 ? 52.552 32.472 -83.684 1.00 94.31 495 HIS A C 1
ATOM 3823 O O . HIS A 1 495 ? 52.976 31.402 -83.259 1.00 94.31 495 HIS A O 1
ATOM 3829 N N . SER A 1 496 ? 52.855 32.920 -84.897 1.00 95.81 496 SER A N 1
ATOM 3830 C CA . SER A 1 496 ? 53.695 32.197 -85.852 1.00 95.81 496 SER A CA 1
ATOM 3831 C C . SER A 1 496 ? 54.725 33.105 -86.494 1.00 95.81 496 SER A C 1
ATOM 3833 O O . SER A 1 496 ? 54.410 34.229 -86.880 1.00 95.81 496 SER A O 1
ATOM 3835 N N . VAL A 1 497 ? 55.934 32.579 -86.662 1.00 95.75 497 VAL A N 1
ATOM 3836 C CA . VAL A 1 497 ? 57.003 33.186 -87.454 1.00 95.75 497 VAL A CA 1
ATOM 3837 C C . VAL A 1 497 ? 57.276 32.279 -88.642 1.00 95.75 497 VAL A C 1
ATOM 3839 O O . VAL A 1 497 ? 57.412 31.064 -88.495 1.00 95.75 497 VAL A O 1
ATOM 3842 N N . VAL A 1 498 ? 57.339 32.867 -89.831 1.00 96.31 498 VAL A N 1
ATOM 3843 C CA . VAL A 1 498 ? 57.513 32.134 -91.085 1.00 96.31 498 VAL A CA 1
ATOM 3844 C C . VAL A 1 498 ? 58.693 32.699 -91.832 1.00 96.31 498 VAL A C 1
ATOM 3846 O O . VAL A 1 498 ? 58.847 33.912 -91.925 1.00 96.31 498 VAL A O 1
ATOM 3849 N N . VAL A 1 499 ? 59.493 31.808 -92.399 1.00 95.31 499 VAL A N 1
ATOM 3850 C CA . VAL A 1 499 ? 60.558 32.138 -93.339 1.00 95.31 499 VAL A CA 1
ATOM 3851 C C . VAL A 1 499 ? 60.252 31.440 -94.655 1.00 95.31 499 VAL A C 1
ATOM 3853 O O . VAL A 1 499 ? 59.823 30.286 -94.679 1.00 95.31 499 VAL A O 1
ATOM 3856 N N . GLY A 1 500 ? 60.448 32.131 -95.771 1.00 94.69 500 GLY A N 1
ATOM 3857 C CA . GLY A 1 500 ? 60.192 31.562 -97.082 1.00 94.69 500 GLY A CA 1
ATOM 3858 C C . GLY A 1 500 ? 61.149 32.052 -98.150 1.00 94.69 500 GLY A C 1
ATOM 3859 O O . GLY A 1 500 ? 61.650 33.174 -98.115 1.00 94.69 500 GLY A O 1
ATOM 3860 N N . LEU A 1 501 ? 61.376 31.170 -99.112 1.00 93.94 501 LEU A N 1
ATOM 3861 C CA . LEU A 1 501 ? 62.163 31.381 -100.310 1.00 93.94 501 LEU A CA 1
ATOM 3862 C C . LEU A 1 501 ? 61.217 31.387 -101.505 1.00 93.94 501 LEU A C 1
ATOM 3864 O O . LEU A 1 501 ? 60.382 30.500 -101.650 1.00 93.94 501 LEU A O 1
ATOM 3868 N N . SER A 1 502 ? 61.344 32.366 -102.387 1.00 93.69 502 SER A N 1
ATOM 3869 C CA . SER A 1 502 ? 60.636 32.363 -103.669 1.00 93.69 502 SER A CA 1
ATOM 3870 C C . SER A 1 502 ? 61.593 32.667 -104.806 1.00 93.69 502 SER A C 1
ATOM 3872 O O . SER A 1 502 ? 62.590 33.354 -104.604 1.00 93.69 502 SER A O 1
ATOM 3874 N N . GLY A 1 503 ? 61.313 32.133 -105.989 1.00 91.12 503 GLY A N 1
ATOM 3875 C CA . GLY A 1 503 ? 62.134 32.339 -107.175 1.00 91.12 503 GLY A CA 1
ATOM 3876 C C . GLY A 1 503 ? 61.303 32.345 -108.448 1.00 91.12 503 GLY A C 1
ATOM 3877 O O . GLY A 1 503 ? 60.188 31.827 -108.468 1.00 91.12 503 GLY A O 1
ATOM 3878 N N . THR A 1 504 ? 61.832 32.964 -109.499 1.00 90.06 504 THR A N 1
ATOM 3879 C CA . THR A 1 504 ? 61.182 33.063 -110.811 1.00 90.06 504 THR A CA 1
ATOM 3880 C C . THR A 1 504 ? 62.178 32.777 -111.933 1.00 90.06 504 THR A C 1
ATOM 3882 O O . THR A 1 504 ? 63.391 32.817 -111.718 1.00 90.06 504 THR A O 1
ATOM 3885 N N . ASN A 1 505 ? 61.684 32.434 -113.121 1.00 84.25 505 ASN A N 1
ATOM 3886 C CA . ASN A 1 505 ? 62.533 32.210 -114.289 1.00 84.25 505 ASN A CA 1
ATOM 3887 C C . ASN A 1 505 ? 62.894 33.524 -115.006 1.00 84.25 505 ASN A C 1
ATOM 3889 O O . ASN A 1 505 ? 62.347 34.585 -114.722 1.00 84.25 505 ASN A O 1
ATOM 3893 N N . ASP A 1 506 ? 63.803 33.453 -115.980 1.00 80.94 506 ASP A N 1
ATOM 3894 C CA . ASP A 1 506 ? 64.344 34.636 -116.672 1.00 80.94 506 ASP A CA 1
ATOM 3895 C C . ASP A 1 506 ? 63.282 35.457 -117.413 1.00 80.94 506 ASP A C 1
ATOM 3897 O O . ASP A 1 506 ? 63.417 36.668 -117.563 1.00 80.94 506 ASP A O 1
ATOM 3901 N N . LYS A 1 507 ? 62.207 34.797 -117.855 1.00 76.62 507 LYS A N 1
ATOM 3902 C CA . LYS A 1 507 ? 61.061 35.442 -118.507 1.00 76.62 507 LYS A CA 1
ATOM 3903 C C . LYS A 1 507 ? 60.028 35.979 -117.511 1.00 76.62 507 LYS A C 1
ATOM 3905 O O . LYS A 1 507 ? 59.018 36.517 -117.952 1.00 76.62 507 LYS A O 1
ATOM 3910 N N . GLN A 1 508 ? 60.255 35.804 -116.206 1.00 79.06 508 GLN A N 1
ATOM 3911 C CA . GLN A 1 508 ? 59.336 36.129 -115.111 1.00 79.06 508 GLN A CA 1
ATOM 3912 C C . GLN A 1 508 ? 57.909 35.621 -115.353 1.00 79.06 508 GLN A C 1
ATOM 3914 O O . GLN A 1 508 ? 56.939 36.251 -114.952 1.00 79.06 508 GLN A O 1
ATOM 3919 N N . ASN A 1 509 ? 57.766 34.490 -116.048 1.00 81.75 509 ASN A N 1
ATOM 3920 C CA . ASN A 1 509 ? 56.470 33.894 -116.369 1.00 81.75 509 ASN A CA 1
ATOM 3921 C C . ASN A 1 509 ? 56.216 32.590 -115.600 1.00 81.75 509 ASN A C 1
ATOM 3923 O O . ASN A 1 509 ? 55.153 31.991 -115.733 1.00 81.75 509 ASN A O 1
ATOM 3927 N N . PHE A 1 510 ? 57.164 32.166 -114.766 1.00 87.62 510 PHE A N 1
ATOM 3928 C CA . PHE A 1 510 ? 57.003 31.070 -113.819 1.00 87.62 510 PHE A CA 1
ATOM 3929 C C . PHE A 1 510 ? 57.581 31.471 -112.470 1.00 87.62 510 PHE A C 1
ATOM 3931 O O . PHE A 1 510 ? 58.727 31.913 -112.417 1.00 87.62 510 PHE A O 1
ATOM 3938 N N . THR A 1 511 ? 56.835 31.270 -111.388 1.00 89.94 511 THR A N 1
ATOM 3939 C CA . THR A 1 511 ? 57.298 31.556 -110.026 1.00 89.94 511 THR A CA 1
ATOM 3940 C C . THR A 1 511 ? 57.020 30.377 -109.118 1.00 89.94 511 THR A C 1
ATOM 3942 O O . THR A 1 511 ? 55.954 29.775 -109.182 1.00 89.94 511 THR A O 1
ATOM 3945 N N . TYR A 1 512 ? 57.957 30.078 -108.228 1.00 91.38 512 TYR A N 1
ATOM 3946 C CA . TYR A 1 512 ? 57.802 29.088 -107.173 1.00 91.38 512 TYR A CA 1
ATOM 3947 C C . TYR A 1 512 ? 58.079 29.713 -105.806 1.00 91.38 512 TYR A C 1
ATOM 3949 O O . TYR A 1 512 ? 58.805 30.703 -105.684 1.00 91.38 512 TYR A O 1
ATOM 3957 N N . LYS A 1 513 ? 57.469 29.149 -104.768 1.00 94.06 513 LYS A N 1
ATOM 3958 C CA . LYS A 1 513 ? 57.584 29.585 -103.377 1.00 94.06 513 LYS A CA 1
ATOM 3959 C C . LYS A 1 513 ? 57.654 28.362 -102.473 1.00 94.06 513 LYS A C 1
ATOM 3961 O O . LYS A 1 513 ? 56.875 27.430 -102.630 1.00 94.06 513 LYS A O 1
ATOM 3966 N N . LEU A 1 514 ? 58.576 28.405 -101.524 1.00 93.94 514 LEU A N 1
ATOM 3967 C CA . LEU A 1 514 ? 58.747 27.468 -100.426 1.00 93.94 514 LEU A CA 1
ATOM 3968 C C . LEU A 1 514 ? 58.676 28.269 -99.125 1.00 93.94 514 LEU A C 1
ATOM 3970 O O . LEU A 1 514 ? 59.347 29.290 -98.997 1.00 93.94 514 LEU A O 1
ATOM 3974 N N . SER A 1 515 ? 57.889 27.830 -98.153 1.00 94.31 515 SER A N 1
ATOM 3975 C CA . SER A 1 515 ? 57.774 28.489 -96.850 1.00 94.31 515 SER A CA 1
ATOM 3976 C C . SER A 1 515 ? 57.743 27.477 -95.717 1.00 94.31 515 SER A C 1
ATOM 3978 O O . SER A 1 515 ? 57.083 26.447 -95.824 1.00 94.31 515 SER A O 1
ATOM 3980 N N . GLY A 1 516 ? 58.428 27.799 -94.623 1.00 94.56 516 GLY A N 1
ATOM 3981 C CA . GLY A 1 516 ? 58.413 27.057 -93.369 1.00 94.56 516 GLY A CA 1
ATOM 3982 C C . GLY A 1 516 ? 58.003 27.970 -92.217 1.00 94.56 516 GLY A C 1
ATOM 3983 O O . GLY A 1 516 ? 58.440 29.118 -92.145 1.00 94.56 516 GLY A O 1
ATOM 3984 N N . ALA A 1 517 ? 57.152 27.467 -91.333 1.00 95.19 517 ALA A N 1
ATOM 3985 C CA . ALA A 1 517 ? 56.642 28.169 -90.165 1.00 95.19 517 ALA A CA 1
ATOM 3986 C C . ALA A 1 517 ? 57.019 27.442 -88.881 1.00 95.19 517 ALA A C 1
ATOM 3988 O O . ALA A 1 517 ? 56.968 26.214 -88.836 1.00 95.19 517 ALA A O 1
ATOM 3989 N N . VAL A 1 518 ? 57.290 28.214 -87.833 1.00 94.19 518 VAL A N 1
ATOM 3990 C CA . VAL A 1 518 ? 57.281 27.753 -86.445 1.00 94.19 518 VAL A CA 1
ATOM 3991 C C . VAL A 1 518 ? 56.325 28.631 -85.648 1.00 94.19 518 VAL A C 1
ATOM 3993 O O . VAL A 1 518 ? 56.309 29.855 -85.799 1.00 94.19 518 VAL A O 1
ATOM 3996 N N . ASN A 1 519 ? 55.498 28.012 -84.813 1.00 93.31 519 ASN A N 1
ATOM 3997 C CA . ASN A 1 519 ? 54.531 28.726 -83.981 1.00 93.31 519 ASN A CA 1
ATOM 3998 C C . ASN A 1 519 ? 54.855 28.663 -82.488 1.00 93.31 519 ASN A C 1
ATOM 4000 O O . ASN A 1 519 ? 55.740 27.932 -82.054 1.00 93.31 519 ASN A O 1
ATOM 4004 N N . SER A 1 520 ? 54.125 29.447 -81.692 1.00 89.12 520 SER A N 1
ATOM 4005 C CA . SER A 1 520 ? 54.317 29.605 -80.246 1.00 89.12 520 SER A CA 1
ATOM 4006 C C . SER A 1 520 ? 54.097 28.322 -79.442 1.00 89.12 520 SER A C 1
ATOM 4008 O O . SER A 1 520 ? 54.461 28.277 -78.271 1.00 89.12 520 SER A O 1
ATOM 4010 N N . LYS A 1 521 ? 53.514 27.285 -80.054 1.00 87.31 521 LYS A N 1
ATOM 4011 C CA . LYS A 1 521 ? 53.348 25.946 -79.474 1.00 87.31 521 LYS A CA 1
ATOM 4012 C C . LYS A 1 521 ? 54.429 24.959 -79.945 1.00 87.31 521 LYS A C 1
ATOM 4014 O O . LYS A 1 521 ? 54.381 23.793 -79.581 1.00 87.31 521 LYS A O 1
ATOM 4019 N N . GLY A 1 522 ? 55.401 25.417 -80.739 1.00 87.06 522 GLY A N 1
ATOM 4020 C CA . GLY A 1 522 ? 56.516 24.616 -81.251 1.00 87.06 522 GLY A CA 1
ATOM 4021 C C . GLY A 1 522 ? 56.191 23.777 -82.489 1.00 87.06 522 GLY A C 1
ATOM 4022 O O . GLY A 1 522 ? 57.061 23.055 -82.970 1.00 87.06 522 GLY A O 1
ATOM 4023 N N . ASN A 1 523 ? 54.975 23.872 -83.036 1.00 89.38 523 ASN A N 1
ATOM 4024 C CA . ASN A 1 523 ? 54.589 23.099 -84.213 1.00 89.38 523 ASN A CA 1
ATOM 4025 C C . ASN A 1 523 ? 55.182 23.713 -85.486 1.00 89.38 523 ASN A C 1
ATOM 4027 O O . ASN A 1 523 ? 55.269 24.937 -85.627 1.00 89.38 523 ASN A O 1
ATOM 4031 N N . LEU A 1 524 ? 55.538 22.842 -86.430 1.00 91.00 524 LEU A N 1
ATOM 4032 C CA . LEU A 1 524 ? 56.093 23.217 -87.724 1.00 91.00 524 LEU A CA 1
ATOM 4033 C C . LEU A 1 524 ? 55.039 23.075 -88.820 1.00 91.00 524 LEU A C 1
ATOM 4035 O O . LEU A 1 524 ? 54.278 22.109 -88.836 1.00 91.00 524 LEU A O 1
ATOM 4039 N N . ALA A 1 525 ? 55.022 24.011 -89.763 1.00 90.88 525 ALA A N 1
ATOM 4040 C CA . ALA A 1 525 ? 54.216 23.897 -90.974 1.00 90.88 525 ALA A CA 1
ATOM 4041 C C . ALA A 1 525 ? 55.053 24.239 -92.204 1.00 90.88 525 ALA A C 1
ATOM 4043 O O . ALA A 1 525 ? 55.932 25.099 -92.146 1.00 90.88 525 ALA A O 1
ATOM 4044 N N . PHE A 1 526 ? 54.754 23.593 -93.329 1.00 93.31 526 PHE A N 1
ATOM 4045 C CA . PHE A 1 526 ? 55.473 23.778 -94.586 1.00 93.31 526 PHE A CA 1
ATOM 4046 C C . PHE A 1 526 ? 54.489 23.999 -95.730 1.00 93.31 526 PHE A C 1
ATOM 4048 O O . PHE A 1 526 ? 53.429 23.380 -95.775 1.00 93.31 526 PHE A O 1
ATOM 4055 N N . GLY A 1 527 ? 54.850 24.877 -96.658 1.00 90.44 527 GLY A N 1
ATOM 4056 C CA . GLY A 1 527 ? 54.068 25.170 -97.851 1.00 90.44 527 GLY A CA 1
ATOM 4057 C C . GLY A 1 527 ? 54.971 25.272 -99.070 1.00 90.44 527 GLY A C 1
ATOM 4058 O O . GLY A 1 527 ? 56.049 25.862 -99.003 1.00 90.44 527 GLY A O 1
ATOM 4059 N N . ILE A 1 528 ? 54.522 24.709 -100.186 1.00 92.38 528 ILE A N 1
ATOM 4060 C CA . ILE A 1 528 ? 55.158 24.855 -101.492 1.00 92.38 528 ILE A CA 1
ATOM 4061 C C . ILE A 1 528 ? 54.093 25.244 -102.514 1.00 92.38 528 ILE A C 1
ATOM 4063 O O . ILE A 1 528 ? 52.973 24.740 -102.477 1.00 92.38 528 ILE A O 1
ATOM 4067 N N . GLY A 1 529 ? 54.431 26.153 -103.418 1.00 89.62 529 GLY A N 1
ATOM 4068 C CA . GLY A 1 529 ? 53.542 26.579 -104.489 1.00 89.62 529 GLY A CA 1
ATOM 4069 C C . GLY A 1 529 ? 54.326 26.946 -105.736 1.00 89.62 529 GLY A C 1
ATOM 4070 O O . GLY A 1 529 ? 55.458 27.419 -105.648 1.00 89.62 529 GLY A O 1
ATOM 4071 N N . ALA A 1 530 ? 53.715 26.742 -106.896 1.00 91.00 530 ALA A N 1
ATOM 4072 C CA . ALA A 1 530 ? 54.234 27.175 -108.182 1.00 91.00 530 ALA A CA 1
ATOM 4073 C C . ALA A 1 530 ? 53.098 27.790 -109.003 1.00 91.00 530 ALA A C 1
ATOM 4075 O O . ALA A 1 530 ? 51.953 27.354 -108.908 1.00 91.00 530 ALA A O 1
ATOM 4076 N N . GLY A 1 531 ? 53.411 28.809 -109.793 1.00 87.94 531 GLY A N 1
ATOM 4077 C CA . GLY A 1 531 ? 52.451 29.525 -110.619 1.00 87.94 531 GLY A CA 1
ATOM 4078 C C . GLY A 1 531 ? 53.060 29.905 -111.959 1.00 87.94 531 GLY A C 1
ATOM 4079 O O . GLY A 1 531 ? 54.232 30.271 -112.038 1.00 87.94 531 GLY A O 1
ATOM 4080 N N . VAL A 1 532 ? 52.249 29.823 -113.010 1.00 86.38 532 VAL A N 1
ATOM 4081 C CA . VAL A 1 532 ? 52.586 30.293 -114.356 1.00 86.38 532 VAL A CA 1
ATOM 4082 C C . VAL A 1 532 ? 51.813 31.584 -114.597 1.00 86.38 532 VAL A C 1
ATOM 4084 O O . VAL A 1 532 ? 50.595 31.613 -114.439 1.00 86.38 532 VAL A O 1
ATOM 4087 N N . MET A 1 533 ? 52.509 32.651 -114.972 1.00 81.06 533 MET A N 1
ATOM 4088 C CA . MET A 1 533 ? 51.891 33.917 -115.356 1.00 81.06 533 MET A CA 1
ATOM 4089 C C . MET A 1 533 ? 51.655 33.927 -116.869 1.00 81.06 533 MET A C 1
ATOM 4091 O O . MET A 1 533 ? 52.575 33.699 -117.655 1.00 81.06 533 MET A O 1
ATOM 4095 N N . MET A 1 534 ? 50.411 34.182 -117.275 1.00 77.62 534 MET A N 1
ATOM 4096 C CA . MET A 1 534 ? 49.988 34.256 -118.676 1.00 77.62 534 MET A CA 1
ATOM 4097 C C . MET A 1 534 ? 49.632 35.707 -119.034 1.00 77.62 534 MET A C 1
ATOM 4099 O O . MET A 1 534 ? 48.828 36.326 -118.344 1.00 77.62 534 MET A O 1
ATOM 4103 N N . GLY A 1 535 ? 50.232 36.247 -120.103 1.00 65.00 535 GLY A N 1
ATOM 4104 C CA . GLY A 1 535 ? 50.039 37.630 -120.574 1.00 65.00 535 GLY A CA 1
ATOM 4105 C C . GLY A 1 535 ? 51.363 38.340 -120.908 1.00 65.00 535 GLY A C 1
ATOM 4106 O O . GLY A 1 535 ? 52.400 38.009 -120.344 1.00 65.00 535 GLY A O 1
ATOM 4107 N N . SER A 1 536 ? 51.353 39.292 -121.851 1.00 58.59 536 SER A N 1
ATOM 4108 C CA . SER A 1 536 ? 52.538 40.059 -122.286 1.00 58.59 536 SER A CA 1
ATOM 4109 C C . SER A 1 536 ? 52.588 41.433 -121.608 1.00 58.59 536 SER A C 1
ATOM 4111 O O . SER A 1 536 ? 51.613 42.180 -121.666 1.00 58.59 536 SER A O 1
ATOM 4113 N N . VAL A 1 537 ? 53.731 41.791 -121.011 1.00 57.50 537 VAL A N 1
ATOM 4114 C CA . VAL A 1 537 ? 54.021 43.161 -120.556 1.00 57.50 537 VAL A CA 1
ATOM 4115 C C . VAL A 1 537 ? 54.778 43.879 -121.676 1.00 57.50 537 VAL A C 1
ATOM 4117 O O . VAL A 1 537 ? 55.968 43.640 -121.879 1.00 57.50 537 VAL A O 1
ATOM 4120 N N . ASN A 1 538 ? 54.096 44.763 -122.411 1.00 48.97 538 ASN A N 1
ATOM 4121 C CA . ASN A 1 538 ? 54.707 45.641 -123.416 1.00 48.97 538 ASN A CA 1
ATOM 4122 C C . ASN A 1 538 ? 55.725 46.591 -122.748 1.00 48.97 538 ASN A C 1
ATOM 4124 O O . ASN A 1 538 ? 55.362 47.670 -122.278 1.00 48.97 538 ASN A O 1
ATOM 4128 N N . LYS A 1 539 ? 57.014 46.222 -122.706 1.00 53.16 539 LYS A N 1
ATOM 4129 C CA . LYS A 1 539 ? 58.106 47.168 -122.413 1.00 53.16 539 LYS A CA 1
ATOM 4130 C C . LYS A 1 539 ? 58.332 48.034 -123.659 1.00 53.16 539 LYS A C 1
ATOM 4132 O O . LYS A 1 539 ? 59.006 47.620 -124.596 1.00 53.16 539 LYS A O 1
ATOM 4137 N N . GLY A 1 540 ? 57.711 49.213 -123.682 1.00 48.44 540 GLY A N 1
ATOM 4138 C CA . GLY A 1 540 ? 57.759 50.165 -124.794 1.00 48.44 540 GLY A CA 1
ATOM 4139 C C . GLY A 1 540 ? 59.173 50.645 -125.148 1.00 48.44 540 GLY A C 1
ATOM 4140 O O . GLY A 1 540 ? 59.832 51.323 -124.363 1.00 48.44 540 GLY A O 1
ATOM 4141 N N . THR A 1 541 ? 59.613 50.259 -126.347 1.00 58.47 541 THR A N 1
ATOM 4142 C CA . THR A 1 541 ? 60.266 51.077 -127.389 1.00 58.47 541 THR A CA 1
ATOM 4143 C C . THR A 1 541 ? 60.651 52.507 -126.982 1.00 58.47 541 THR A C 1
ATOM 4145 O O . THR A 1 541 ? 59.813 53.400 -127.010 1.00 58.47 541 THR A O 1
ATOM 4148 N N . ASN A 1 542 ? 61.917 52.735 -126.623 1.00 62.50 542 ASN A N 1
ATOM 4149 C CA . ASN A 1 542 ? 62.535 54.078 -126.618 1.00 62.50 542 ASN A CA 1
ATOM 4150 C C . ASN A 1 542 ? 64.075 54.053 -126.497 1.00 62.50 542 ASN A C 1
ATOM 4152 O O . ASN A 1 542 ? 64.719 55.095 -126.611 1.00 62.50 542 ASN A O 1
ATOM 4156 N N . PHE A 1 543 ? 64.693 52.889 -126.252 1.00 66.38 543 PHE A N 1
ATOM 4157 C CA . PHE A 1 543 ? 66.150 52.785 -126.113 1.00 66.38 543 PHE A CA 1
ATOM 4158 C C . PHE A 1 543 ? 66.872 52.733 -127.469 1.00 66.38 543 PHE A C 1
ATOM 4160 O O . PHE A 1 543 ? 67.794 53.513 -127.688 1.00 66.38 543 PHE A O 1
ATOM 4167 N N . GLU A 1 544 ? 66.415 51.895 -128.408 1.00 67.38 544 GLU A N 1
ATOM 4168 C CA . GLU A 1 544 ? 67.016 51.788 -129.752 1.00 67.38 544 GLU A CA 1
ATOM 4169 C C . GLU A 1 544 ? 66.841 53.067 -130.587 1.00 67.38 544 GLU A C 1
ATOM 4171 O O . GLU A 1 544 ? 67.767 53.480 -131.282 1.00 67.38 544 GLU A O 1
ATOM 4176 N N . GLU A 1 545 ? 65.708 53.767 -130.459 1.00 69.62 545 GLU A N 1
ATOM 4177 C CA . GLU A 1 545 ? 65.490 55.062 -131.125 1.00 69.62 545 GLU A CA 1
ATOM 4178 C C . GLU A 1 545 ? 66.433 56.157 -130.598 1.00 69.62 545 GLU A C 1
ATOM 4180 O O . GLU A 1 545 ? 67.002 56.925 -131.377 1.00 69.62 545 GLU A O 1
ATOM 4185 N N . ARG A 1 546 ? 66.658 56.206 -129.275 1.00 74.31 546 ARG A N 1
ATOM 4186 C CA . ARG A 1 546 ? 67.615 57.138 -128.655 1.00 74.31 546 ARG A CA 1
ATOM 4187 C C . ARG A 1 546 ? 69.063 56.816 -129.024 1.00 74.31 546 ARG A C 1
ATOM 4189 O O . ARG A 1 546 ? 69.837 57.747 -129.242 1.00 74.31 546 ARG A O 1
ATOM 4196 N N . LEU A 1 547 ? 69.420 55.533 -129.119 1.00 76.25 547 LEU A N 1
ATOM 4197 C CA . LEU A 1 547 ? 70.762 55.088 -129.503 1.00 76.25 547 LEU A CA 1
ATOM 4198 C C . LEU A 1 547 ? 71.079 55.465 -130.960 1.00 76.25 547 LEU A C 1
ATOM 4200 O O . LEU A 1 547 ? 72.113 56.077 -131.223 1.00 76.25 547 LEU A O 1
ATOM 4204 N N . ASN A 1 548 ? 70.141 55.216 -131.880 1.00 76.75 548 ASN A N 1
ATOM 4205 C CA . ASN A 1 548 ? 70.289 55.582 -133.292 1.00 76.75 548 ASN A CA 1
ATOM 4206 C C . ASN A 1 548 ? 70.371 57.105 -133.501 1.00 76.75 548 ASN A C 1
ATOM 4208 O O . ASN A 1 548 ? 71.115 57.579 -134.363 1.00 76.75 548 ASN A O 1
ATOM 4212 N N . LYS A 1 549 ? 69.644 57.898 -132.697 1.00 80.31 549 LYS A N 1
ATOM 4213 C CA . LYS A 1 549 ? 69.729 59.366 -132.743 1.00 80.31 549 LYS A CA 1
ATOM 4214 C C . LYS A 1 549 ? 71.098 59.880 -132.275 1.00 80.31 549 LYS A C 1
ATOM 4216 O O . LYS A 1 549 ? 71.674 60.739 -132.940 1.00 80.31 549 LYS A O 1
ATOM 4221 N N . LEU A 1 550 ? 71.643 59.314 -131.195 1.00 80.19 550 LEU A N 1
ATOM 4222 C CA . LEU A 1 550 ? 72.978 59.651 -130.685 1.00 80.19 550 LEU A CA 1
ATOM 4223 C C . LEU A 1 550 ? 74.092 59.274 -131.668 1.00 80.19 550 LEU A C 1
ATOM 4225 O O . LEU A 1 550 ? 75.013 60.064 -131.864 1.00 80.19 550 LEU A O 1
ATOM 4229 N N . GLU A 1 551 ? 74.018 58.110 -132.323 1.00 81.44 551 GLU A N 1
ATOM 4230 C CA . GLU A 1 551 ? 74.997 57.734 -133.355 1.00 81.44 551 GLU A CA 1
ATOM 4231 C C . GLU A 1 551 ? 74.992 58.704 -134.541 1.00 81.44 551 GLU A C 1
ATOM 4233 O O . GLU A 1 551 ? 76.058 59.065 -135.052 1.00 81.44 551 GLU A O 1
ATOM 4238 N N . LYS A 1 552 ? 73.806 59.169 -134.955 1.00 82.19 552 LYS A N 1
ATOM 4239 C CA . LYS A 1 552 ? 73.667 60.147 -136.037 1.00 82.19 552 LYS A CA 1
ATOM 4240 C C . LYS A 1 552 ? 74.266 61.507 -135.661 1.00 82.19 552 LYS A C 1
ATOM 4242 O O . LYS A 1 552 ? 75.080 62.027 -136.424 1.00 82.19 552 LYS A O 1
ATOM 4247 N N . GLU A 1 553 ? 73.942 62.032 -134.477 1.00 82.25 553 GLU A N 1
ATOM 4248 C CA . GLU A 1 553 ? 74.501 63.298 -133.970 1.00 82.25 553 GLU A CA 1
ATOM 4249 C C . GLU A 1 553 ? 76.038 63.234 -133.853 1.00 82.25 553 GLU A C 1
ATOM 4251 O O . GLU A 1 553 ? 76.737 64.168 -134.245 1.00 82.25 553 GLU A O 1
ATOM 4256 N N . ASN A 1 554 ? 76.598 62.100 -133.413 1.00 82.06 554 ASN A N 1
ATOM 4257 C CA . ASN A 1 554 ? 78.050 61.909 -133.301 1.00 82.06 554 ASN A CA 1
ATOM 4258 C C . ASN A 1 554 ? 78.757 61.874 -134.673 1.00 82.06 554 ASN A C 1
ATOM 4260 O O . ASN A 1 554 ? 79.902 62.313 -134.815 1.00 82.06 554 ASN A O 1
ATOM 4264 N N . LYS A 1 555 ? 78.080 61.359 -135.708 1.00 82.44 555 LYS A N 1
ATOM 4265 C CA . LYS A 1 555 ? 78.597 61.323 -137.084 1.00 82.44 555 LYS A CA 1
ATOM 4266 C C . LYS A 1 555 ? 78.614 62.720 -137.712 1.00 82.44 555 LYS A C 1
ATOM 4268 O O . LYS A 1 555 ? 79.603 63.082 -138.348 1.00 82.44 555 LYS A O 1
ATOM 4273 N N . GLU A 1 556 ? 77.570 63.514 -137.473 1.00 80.94 556 GLU A N 1
ATOM 4274 C CA . GLU A 1 556 ? 77.491 64.918 -137.900 1.00 80.94 556 GLU A CA 1
ATOM 4275 C C . GLU A 1 556 ? 78.539 65.791 -137.183 1.00 80.94 556 GLU A C 1
ATOM 4277 O O . GLU A 1 556 ? 79.209 66.602 -137.824 1.00 80.94 556 GLU A O 1
ATOM 4282 N N . LEU A 1 557 ? 78.786 65.562 -135.886 1.00 78.81 557 LEU A N 1
ATOM 4283 C CA . LEU A 1 557 ? 79.832 66.270 -135.137 1.00 78.81 557 LEU A CA 1
ATOM 4284 C C . LEU A 1 557 ? 81.240 65.997 -135.700 1.00 78.81 557 LEU A C 1
ATOM 4286 O O . LEU A 1 557 ? 82.050 66.916 -135.837 1.00 78.81 557 LEU A O 1
ATOM 4290 N N . LYS A 1 558 ? 81.530 64.742 -136.078 1.00 79.81 558 LYS A N 1
ATOM 4291 C CA . LYS A 1 558 ? 82.804 64.360 -136.717 1.00 79.81 558 LYS A CA 1
ATOM 4292 C C . LYS A 1 558 ? 83.009 65.046 -138.072 1.00 79.81 558 LYS A C 1
ATOM 4294 O O . LYS A 1 558 ? 84.130 65.451 -138.372 1.00 79.81 558 LYS A O 1
ATOM 4299 N N . GLU A 1 559 ? 81.955 65.207 -138.873 1.00 79.06 559 GLU A N 1
ATOM 4300 C CA . GLU A 1 559 ? 81.986 65.959 -140.141 1.00 79.06 559 GLU A CA 1
ATOM 4301 C C . GLU A 1 559 ? 82.293 67.453 -139.921 1.00 79.06 559 GLU A C 1
ATOM 4303 O O . GLU A 1 559 ? 83.129 68.023 -140.626 1.00 79.06 559 GLU A O 1
ATOM 4308 N N . VAL A 1 560 ? 81.676 68.086 -138.913 1.00 78.31 560 VAL A N 1
ATOM 4309 C CA . VAL A 1 560 ? 81.918 69.502 -138.567 1.00 78.31 560 VAL A CA 1
ATOM 4310 C C . VAL A 1 560 ? 83.348 69.724 -138.069 1.00 78.31 560 VAL A C 1
ATOM 4312 O O . VAL A 1 560 ? 84.018 70.647 -138.533 1.00 78.31 560 VAL A O 1
ATOM 4315 N N . ILE A 1 561 ? 83.862 68.850 -137.197 1.00 76.00 561 ILE A N 1
ATOM 4316 C CA . ILE A 1 561 ? 85.257 68.907 -136.727 1.00 76.00 561 ILE A CA 1
ATOM 4317 C C . ILE A 1 561 ? 86.232 68.748 -137.905 1.00 76.00 561 ILE A C 1
ATOM 4319 O O . ILE A 1 561 ? 87.212 69.483 -138.001 1.00 76.00 561 ILE A O 1
ATOM 4323 N N . LYS A 1 562 ? 85.939 67.856 -138.861 1.00 77.44 562 LYS A N 1
ATOM 4324 C CA . LYS A 1 562 ? 86.763 67.667 -140.066 1.00 77.44 562 LYS A CA 1
ATOM 4325 C C . LYS A 1 562 ? 86.764 68.899 -140.985 1.00 77.44 562 LYS A C 1
ATOM 4327 O O . LYS A 1 562 ? 87.777 69.171 -141.622 1.00 77.44 562 LYS A O 1
ATOM 4332 N N . LYS A 1 563 ? 85.667 69.667 -141.028 1.00 74.94 563 LYS A N 1
ATOM 4333 C CA . LYS A 1 563 ? 85.590 70.958 -141.740 1.00 74.94 563 LYS A CA 1
ATOM 4334 C C . LYS A 1 563 ? 86.312 72.099 -141.012 1.00 74.94 563 LYS A C 1
ATOM 4336 O O . LYS A 1 563 ? 86.824 72.984 -141.688 1.00 74.94 563 LYS A O 1
ATOM 4341 N N . LEU A 1 564 ? 86.382 72.074 -139.679 1.00 70.25 564 LEU A N 1
ATOM 4342 C CA . LEU A 1 564 ? 87.118 73.062 -138.874 1.00 70.25 564 LEU A CA 1
ATOM 4343 C C . LEU A 1 564 ? 88.636 72.810 -138.837 1.00 70.25 564 LEU A C 1
ATOM 4345 O O . LEU A 1 564 ? 89.386 73.764 -138.698 1.00 70.25 564 LEU A O 1
ATOM 4349 N N . MET A 1 565 ? 89.098 71.563 -138.997 1.00 71.19 565 MET A N 1
ATOM 4350 C CA . MET A 1 565 ? 90.536 71.236 -139.056 1.00 71.19 565 MET A CA 1
ATOM 4351 C C . MET A 1 565 ? 91.192 71.488 -140.430 1.00 71.19 565 MET A C 1
ATOM 4353 O O . MET A 1 565 ? 92.411 71.423 -140.528 1.00 71.19 565 MET A O 1
ATOM 4357 N N . ASN A 1 566 ? 90.408 71.778 -141.478 1.00 67.44 566 ASN A N 1
ATOM 4358 C CA . ASN A 1 566 ? 90.890 72.016 -142.850 1.00 67.44 566 ASN A CA 1
ATOM 4359 C C . ASN A 1 566 ? 90.719 73.482 -143.314 1.00 67.44 566 ASN A C 1
ATOM 4361 O O . ASN A 1 566 ? 90.583 73.734 -144.515 1.00 67.44 566 ASN A O 1
ATOM 4365 N N . LYS A 1 567 ? 90.709 74.446 -142.384 1.00 54.28 567 LYS A N 1
ATOM 4366 C CA . LYS A 1 567 ? 90.747 75.885 -142.682 1.00 54.28 567 LYS A CA 1
ATOM 4367 C C . LYS A 1 567 ? 91.772 76.613 -141.832 1.00 54.28 567 LYS A C 1
ATOM 4369 O O . LYS A 1 567 ? 91.773 76.370 -140.608 1.00 54.28 567 LYS A O 1
#

Radius of gyration: 62.87 Å; chains: 1; bounding box: 123×106×188 Å

Secondary structure (DSSP, 8-state):
----EEE---S-TTTTT-EEES--SSTTS-EE-SSS-EEESSS-EEE-HHHHHHHHTTTS-HHHHHHHHHHHHHHHHHTTTHHHHHHHTTTS-HHHHHHHHHHHHTT-TT--HHHHHHHHHHHHTT---HHHHHHHHH-TT-TTTHHHHHHHHHTTTS-HHHHHHHHHTSTTSS-S-EEESTT-EEEEESS-EEESTT-EEEEEETT--EEESTT-EEESTT-EEESTT-EE-STT-EEESTT-EE-STT-EEESTT-EE-STT-EEESTT-EE---TT---PPPTTS-HHHHHT-TTTS-SS--EES-EEEGGGTEEE-------PPP-STTSPPPHHHHHHHHHHHHTT-SEEEEETT--EEEEETTEEEETTT-PBP-S-GGGEEEEE-GGG-GGGHHHHT-SS--------------SS---TTHHHHHHHHHHHHHHHHHHHHHHHHHHHHHHHHHHHHHHHHHHHTSPPP-SS-SEEEEEEEEEETTEEEEEEEEEEE-TTS-EEEEEEEEEETTS-EEEEEEEEE--S-----S-HHHHHHHHHHHHHHHHHHHHHHTT-

pLDDT: mean 78.54, std 16.51, range [31.69, 98.69]

Sequence (567 aa):
MITSVGYADTKDFVINNNIIFEKSHEKNYEKLVSRNNVIGGINNIIDDPILDIVVKNKNKKVEEIKDEISKELSNKYKETGILSTIKENEKKSKGEIINIIKDKLSNIDGYDFKFIDTLIDEVKKGAQDDNKLLYSAFDPYDWYNKNKIQKVIENKDKEDGVIKQIVKTQSNYLDYNTVLGPFSKVYNSSNSVVIGLSAKAENSGTQGNIAIGKVALATGDATISIGSEAKALNKGAVSLGENAKSLGKYSTAIGSQSYAYGMNSIALGIRSIAGDASKEVGYRPYNLNEEEYKNKSEWIADYGVVSVGGFEKLVNKLHTRQIVNVAAGYNDTDAVNVAQLKELKTYVDNSTPFEYATKDNKSLYKYGDKYYYKETNKEYKGKVDEVIIQAKEPHKLSNIASSLGDGNTTSTGTTPASATSENGDSVVVIKDLKTIKENKADKAYVDEKVAKLNEKTDLALSGVSSAVAMANLPQVSGDRKFNLAASYGYYGGSHSVVVGLSGTNDKQNFTYKLSGAVNSKGNLAFGIGAGVMMGSVNKGTNFEERLNKLEKENKELKEVIKKLMNK

Foldseek 3Di:
DQPDFDAPPDPQPFRRAETEGDDDPDPPQEADLGHAEYAYEEREYQDAPLLVLLLVCLVDDPVVSLLSSLVVVVVLVVVLCLLVLLLVCLVDDLVVSCVVCVVSVLVRAAAAPQLVSQLSVVVNVPDDDSSVSNSCSVCVPVLSPPVLSVQSNVCSVDDSVVSSSSSRPDPQQSHCEYAYYYLDYEYCFGVEYFYEAPWYEESQPNQYEYAAEAPGYFDEHCEYTHAHCGEQRYACEYAAYHVGYARHHVEYFHEHCGAARAHQWYADYHQGYWHALPDPFADDDPPDDPVRQVVDCLGGPPGTYYTPWHADPVVRDTGDDDDPPQDDDDDSNGDHDPVNVVVVVVVVVVPPQKFKAFPVRFTWHDDPNWIAGPVPRHTDPDDPVRIDIDGDPVPQVPVVVVVVPPDPDPDPDDDDDPDDDPDDDGPDVVVVVVVVVVVVVVVVVVVVVVVVVVVVVVVVQQVVQQVQFVVPWDEDDDQDFKDWTWGWGHGPHKIKIKIKMKGADRVNQKIKMWMWMAIPVGDIDIDIDMGGHDDDDPPDDDPVVVVVVVVVVVVVVVVVVVVVVVD

InterPro domains:
  IPR005594 Trimeric autotransporter adhesin YadA-like, C-terminal membrane anchor domain [PF03895] (474-531)
  IPR008635 Trimeric autotransporter adhesin YadA-like, stalk domain [PF05662] (322-359)
  IPR008640 Trimeric autotransporter adhesin YadA-like, head domain [PF05658] (218-244)
  IPR008640 Trimeric autotransporter adhesin YadA-like, head domain [PF05658] (248-269)
  IPR011049 Serralysin-like metalloprotease, C-terminal [G3DSA:2.150.10.10] (148-352)
  IPR011049 Serralysin-like metalloprotease, C-terminal [SSF101967] (173-344)
  IPR045584 Pilin-like [SSF54523] (333-532)